Protein AF-A0A1Z5T7F5-F1 (afdb_monomer)

Mean predicted aligned error: 15.76 Å

Secondary structure (DSSP, 8-state):
---SSSS---TTSSSHHHHHHHHHHHHHH-HHHHIIIII--TTHHHH-SS-HHHHHS-HHHHHHHTTS-HHHHHHHHHTS-STHHHH-SSEEETTEEEPPPPHHHHHHHHHHHHTSPP--SSS-HHHHHHHTTTT----TTTTTT--HHHHHHHHHHHHHHHHHHHHHHTTSS----EEEEET-TTTHHHHHHHSTTT--EEEEEES-HHHHHHHHHHHHHTTSS--------TTHHHHT-S------------PPP-------------------------TT-------SSEEEEEE---SSS--HHHHTTSSSSS--EEEEEEEEETTHHHHHHHHHHH-TTEEEEEEEEEEGGG--BSSTT-S-PPTTT-SGGG--SS------TTS-HHHHHTTSS-TTSB---HHHHS---SS--TT--SS----HHHHHHHT--GGG--TTGGGGGHHHHTTSSPPPPGGG-S---TTS--SSS---------GGGGSSHHHHHHHHHHHHHT-TT--HHHHHHHHHHH----

Structure (mmCIF, N/CA/C/O backbone):
data_AF-A0A1Z5T7F5-F1
#
_entry.id   AF-A0A1Z5T7F5-F1
#
loop_
_atom_site.group_PDB
_atom_site.id
_atom_site.type_symbol
_atom_site.label_atom_id
_atom_site.label_alt_id
_atom_site.label_comp_id
_atom_site.label_asym_id
_atom_site.label_entity_id
_atom_site.label_seq_id
_atom_site.pdbx_PDB_ins_code
_atom_site.Cartn_x
_atom_site.Cartn_y
_atom_site.Cartn_z
_atom_site.occupancy
_atom_site.B_iso_or_equiv
_atom_site.auth_seq_id
_atom_site.auth_comp_id
_atom_site.auth_asym_id
_atom_site.auth_atom_id
_atom_site.pdbx_PDB_model_num
ATOM 1 N N . MET A 1 1 ? -7.972 -2.459 -18.996 1.00 56.12 1 MET A N 1
ATOM 2 C CA . MET A 1 1 ? -9.384 -2.534 -18.538 1.00 56.12 1 MET A CA 1
ATOM 3 C C . MET A 1 1 ? -9.434 -2.366 -17.013 1.00 56.12 1 MET A C 1
ATOM 5 O O . MET A 1 1 ? -8.377 -2.393 -16.394 1.00 56.12 1 MET A O 1
ATOM 9 N N . GLY A 1 2 ? -10.610 -2.192 -16.403 1.00 61.97 2 GLY A N 1
ATOM 10 C CA . GLY A 1 2 ? -10.813 -2.199 -14.945 1.00 61.97 2 GLY A CA 1
ATOM 11 C C . GLY A 1 2 ? -12.152 -2.864 -14.581 1.00 61.97 2 GLY A C 1
ATOM 12 O O . GLY A 1 2 ? -12.964 -3.060 -15.482 1.00 61.97 2 GLY A O 1
ATOM 13 N N . PRO A 1 3 ? -12.385 -3.241 -13.311 1.00 69.56 3 PRO A N 1
ATOM 14 C CA . PRO A 1 3 ? -13.630 -3.886 -12.888 1.00 69.56 3 PRO A CA 1
ATOM 15 C C . PRO A 1 3 ? -14.823 -2.919 -12.930 1.00 69.56 3 PRO A C 1
ATOM 17 O O . PRO A 1 3 ? -14.679 -1.752 -12.562 1.00 69.56 3 PRO A O 1
ATOM 20 N N . ASP A 1 4 ? -16.013 -3.432 -13.267 1.00 74.50 4 ASP A N 1
ATOM 21 C CA . ASP A 1 4 ? -17.276 -2.665 -13.326 1.00 74.50 4 ASP A CA 1
ATOM 22 C C . ASP A 1 4 ? -17.580 -1.899 -12.027 1.00 74.50 4 ASP A C 1
ATOM 24 O O . ASP A 1 4 ? -18.192 -0.831 -12.039 1.00 74.50 4 ASP A O 1
ATOM 28 N N . LYS A 1 5 ? -17.115 -2.440 -10.892 1.00 80.38 5 LYS A N 1
ATOM 29 C CA . LYS A 1 5 ? -17.094 -1.782 -9.585 1.00 80.38 5 LYS A CA 1
ATOM 30 C C . LYS A 1 5 ? -15.649 -1.343 -9.270 1.00 80.38 5 LYS A C 1
ATOM 32 O O . LYS A 1 5 ? -14.857 -2.189 -8.851 1.00 80.38 5 LYS A O 1
ATOM 37 N N . PRO A 1 6 ? -15.278 -0.051 -9.426 1.00 83.25 6 PRO A N 1
ATOM 38 C CA . PRO A 1 6 ? -13.876 0.394 -9.362 1.00 83.25 6 PRO A CA 1
ATOM 39 C C . PRO A 1 6 ? -13.162 0.152 -8.026 1.00 83.25 6 PRO A C 1
ATOM 41 O O . PRO A 1 6 ? -11.938 0.052 -7.987 1.00 83.25 6 PRO A O 1
ATOM 44 N N . LEU A 1 7 ? -13.917 0.055 -6.928 1.00 87.06 7 LEU A N 1
ATOM 45 C CA . LEU A 1 7 ? -13.425 -0.352 -5.614 1.00 87.06 7 LEU A CA 1
ATOM 46 C C . LEU A 1 7 ? -14.327 -1.467 -5.057 1.00 87.06 7 LEU A C 1
ATOM 48 O O . LEU A 1 7 ? -15.551 -1.338 -5.130 1.00 87.06 7 LEU A O 1
ATOM 52 N N . PRO A 1 8 ? -13.775 -2.525 -4.438 1.00 87.31 8 PRO A N 1
ATOM 53 C CA . PRO A 1 8 ? -14.565 -3.587 -3.823 1.00 87.31 8 PRO A CA 1
ATOM 54 C C . PRO A 1 8 ? -15.093 -3.144 -2.446 1.00 87.31 8 PRO A C 1
ATOM 56 O O . PRO A 1 8 ? -14.665 -3.651 -1.417 1.00 87.31 8 PRO A O 1
ATOM 59 N N . TYR A 1 9 ? -15.982 -2.152 -2.398 1.00 90.19 9 TYR A N 1
ATOM 60 C CA . TYR A 1 9 ? -16.675 -1.729 -1.171 1.00 90.19 9 TYR A CA 1
ATOM 61 C C . TYR A 1 9 ? -17.964 -2.536 -0.935 1.00 90.19 9 TYR A C 1
ATOM 63 O O . TYR A 1 9 ? -18.451 -3.217 -1.837 1.00 90.19 9 TYR A O 1
ATOM 71 N N . ASN A 1 10 ? -18.530 -2.451 0.270 1.00 88.50 10 ASN A N 1
ATOM 72 C CA . ASN A 1 10 ? -19.773 -3.128 0.652 1.00 88.50 10 ASN A CA 1
ATOM 73 C C . ASN A 1 10 ? -21.005 -2.582 -0.113 1.00 88.50 10 ASN A C 1
ATOM 75 O O . ASN A 1 10 ? -21.183 -1.371 -0.204 1.00 88.50 10 ASN A O 1
ATOM 79 N N . ASP A 1 11 ? -21.881 -3.448 -0.636 1.00 89.31 11 ASP A N 1
ATOM 80 C CA . ASP A 1 11 ? -23.034 -3.057 -1.478 1.00 89.31 11 ASP A CA 1
ATOM 81 C C . ASP A 1 11 ? -24.124 -2.226 -0.771 1.00 89.31 11 ASP A C 1
ATOM 83 O O . ASP A 1 11 ? -25.026 -1.704 -1.419 1.00 89.31 11 ASP A O 1
ATOM 87 N N . THR A 1 12 ? -24.017 -2.006 0.543 1.00 91.75 12 THR A N 1
ATOM 88 C CA . THR A 1 12 ? -24.836 -1.014 1.266 1.00 91.75 12 THR A CA 1
ATOM 89 C C . THR A 1 12 ? -24.475 0.449 0.951 1.00 91.75 12 THR A C 1
ATOM 91 O O . THR A 1 12 ? -25.072 1.360 1.531 1.00 91.75 12 THR A O 1
ATOM 94 N N . PHE A 1 13 ? -23.511 0.712 0.061 1.00 94.69 13 PHE A N 1
ATOM 95 C CA . PHE A 1 13 ? -23.264 2.037 -0.518 1.00 94.69 13 PHE A CA 1
ATOM 96 C C . PHE A 1 13 ? -23.702 2.071 -1.993 1.00 94.69 13 PHE A C 1
ATOM 98 O O . PHE A 1 13 ? -23.345 1.165 -2.742 1.00 94.69 13 PHE A O 1
ATOM 105 N N . PRO A 1 14 ? -24.422 3.116 -2.446 1.00 94.25 14 PRO A N 1
ATOM 106 C CA . PRO A 1 14 ? -24.959 3.177 -3.809 1.00 94.25 14 PRO A CA 1
ATOM 107 C C . PRO A 1 14 ? -23.914 3.529 -4.880 1.00 94.25 14 PRO A C 1
ATOM 109 O O . PRO A 1 14 ? -24.195 3.402 -6.069 1.00 94.25 14 PRO A O 1
ATOM 112 N N . SER A 1 15 ? -22.733 4.024 -4.495 1.00 93.75 15 SER A N 1
ATOM 113 C CA . SER A 1 15 ? -21.666 4.401 -5.427 1.00 93.75 15 SER A CA 1
ATOM 114 C C . SER A 1 15 ? -20.294 4.443 -4.750 1.00 93.75 15 SER A C 1
ATOM 116 O O . SER A 1 15 ? -20.184 4.492 -3.522 1.00 93.75 15 SER A O 1
ATOM 118 N N . THR A 1 16 ? -19.237 4.475 -5.569 1.00 92.75 16 THR A N 1
ATOM 119 C CA . THR A 1 16 ? -17.849 4.624 -5.109 1.00 92.75 16 THR A CA 1
ATOM 120 C C . THR A 1 16 ? -17.655 5.921 -4.326 1.00 92.75 16 THR A C 1
ATOM 122 O O . THR A 1 16 ? -17.058 5.888 -3.254 1.00 92.75 16 THR A O 1
ATOM 125 N N . GLU A 1 17 ? -18.211 7.041 -4.803 1.00 93.25 17 GLU A N 1
ATOM 126 C CA . GLU A 1 17 ? -18.128 8.316 -4.082 1.00 93.25 17 GLU A CA 1
ATOM 127 C C . GLU A 1 17 ? -18.901 8.274 -2.764 1.00 93.25 17 GLU A C 1
ATOM 129 O O . GLU A 1 17 ? -18.342 8.673 -1.754 1.00 93.25 17 GLU A O 1
ATOM 134 N N . ALA A 1 18 ? -20.103 7.686 -2.710 1.00 94.88 18 ALA A N 1
ATOM 135 C CA . ALA A 1 18 ? -20.848 7.563 -1.453 1.00 94.88 18 ALA A CA 1
ATOM 136 C C . ALA A 1 18 ? -20.095 6.726 -0.395 1.00 94.88 18 ALA A C 1
ATOM 138 O O . ALA A 1 18 ? -20.139 7.037 0.797 1.00 94.88 18 ALA A O 1
ATOM 139 N N . TYR A 1 19 ? -19.361 5.691 -0.821 1.00 94.94 19 TYR A N 1
ATOM 140 C CA . TYR A 1 19 ? -18.439 4.956 0.049 1.00 94.94 19 TYR A CA 1
ATOM 141 C C . TYR A 1 19 ? -17.252 5.825 0.502 1.00 94.94 19 TYR A C 1
ATOM 143 O O . TYR A 1 19 ? -16.933 5.847 1.692 1.00 94.94 19 TYR A O 1
ATOM 151 N N . VAL A 1 20 ? -16.612 6.568 -0.410 1.00 93.25 20 VAL A N 1
ATOM 152 C CA . VAL A 1 20 ? -15.468 7.443 -0.091 1.00 93.25 20 VAL A CA 1
ATOM 153 C C . VAL A 1 20 ? -15.885 8.612 0.809 1.00 93.25 20 VAL A C 1
ATOM 155 O O . VAL A 1 20 ? -15.162 8.920 1.754 1.00 93.25 20 VAL A O 1
ATOM 158 N N . ASP A 1 21 ? -17.050 9.222 0.589 1.00 93.06 21 ASP A N 1
ATOM 159 C CA . ASP A 1 21 ? -17.671 10.231 1.454 1.00 93.06 21 ASP A CA 1
ATOM 160 C C . ASP A 1 21 ? -17.897 9.689 2.864 1.00 93.06 21 ASP A C 1
ATOM 162 O O . ASP A 1 21 ? -17.489 10.314 3.845 1.00 93.06 21 ASP A O 1
ATOM 166 N N . SER A 1 22 ? -18.521 8.514 2.977 1.00 94.56 22 SER A N 1
ATOM 167 C CA . SER A 1 22 ? -18.834 7.907 4.271 1.00 94.56 22 SER A CA 1
ATOM 168 C C . SER A 1 22 ? -17.565 7.495 5.027 1.00 94.56 22 SER A C 1
ATOM 170 O O . SER A 1 22 ? -17.434 7.795 6.212 1.00 94.56 22 SER A O 1
ATOM 172 N N . LEU A 1 23 ? -16.576 6.908 4.341 1.00 93.19 23 LEU A N 1
ATOM 173 C CA . LEU A 1 23 ? -15.273 6.562 4.918 1.00 93.19 23 LEU A CA 1
ATOM 174 C C . LEU A 1 23 ? -14.478 7.808 5.339 1.00 93.19 23 LEU A C 1
ATOM 176 O O . LEU A 1 23 ? -13.904 7.831 6.428 1.00 93.19 23 LEU A O 1
ATOM 180 N N . THR A 1 24 ? -14.458 8.851 4.503 1.00 91.69 24 THR A N 1
ATOM 181 C CA . THR A 1 24 ? -13.782 10.123 4.809 1.00 91.69 24 THR A CA 1
ATOM 182 C C . THR A 1 24 ? -14.413 10.774 6.037 1.00 91.69 24 THR A C 1
ATOM 184 O O . THR A 1 24 ? -13.693 11.214 6.929 1.00 91.69 24 THR A O 1
ATOM 187 N N . ASN A 1 25 ? -15.745 10.773 6.137 1.00 91.12 25 ASN A N 1
ATOM 188 C CA . ASN A 1 25 ? -16.441 11.271 7.318 1.00 91.12 25 ASN A CA 1
ATOM 189 C C . ASN A 1 25 ? -16.194 10.404 8.556 1.00 91.12 25 ASN A C 1
ATOM 191 O O . ASN A 1 25 ? -15.880 10.961 9.601 1.00 91.12 25 ASN A O 1
ATOM 195 N N . LEU A 1 26 ? -16.251 9.072 8.454 1.00 91.25 26 LEU A N 1
ATOM 196 C CA . LEU A 1 26 ? -15.969 8.167 9.574 1.00 91.25 26 LEU A CA 1
ATOM 197 C C . LEU A 1 26 ? -14.574 8.424 10.166 1.00 91.25 26 LEU A C 1
ATOM 199 O O . LEU A 1 26 ? -14.438 8.635 11.369 1.00 91.25 26 LEU A O 1
ATOM 203 N N . VAL A 1 27 ? -13.540 8.459 9.324 1.00 87.69 27 VAL A N 1
ATOM 204 C CA . VAL A 1 27 ? -12.158 8.734 9.756 1.00 87.69 27 VAL A CA 1
ATOM 205 C C . VAL A 1 27 ? -11.979 10.202 10.179 1.00 87.69 27 VAL A C 1
ATOM 207 O O . VAL A 1 27 ? -11.154 10.508 11.037 1.00 87.69 27 VAL A O 1
ATOM 210 N N . GLY A 1 28 ? -12.760 11.118 9.607 1.00 85.19 28 GLY A N 1
ATOM 211 C CA . GLY A 1 28 ? -12.673 12.557 9.839 1.00 85.19 28 GLY A CA 1
ATOM 212 C C . GLY A 1 28 ? -13.394 13.078 11.086 1.00 85.19 28 GLY A C 1
ATOM 213 O O . GLY A 1 28 ? -12.934 14.073 11.657 1.00 85.19 28 GLY A O 1
ATOM 214 N N . SER A 1 29 ? -14.465 12.422 11.545 1.00 84.75 29 SER A N 1
ATOM 215 C CA . SER A 1 29 ? -15.326 12.903 12.639 1.00 84.75 29 SER A CA 1
ATOM 216 C C . SER A 1 29 ? -15.489 11.941 13.823 1.00 84.75 29 SER A C 1
ATOM 218 O O . SER A 1 29 ? -15.797 12.413 14.915 1.00 84.75 29 SER A O 1
ATOM 220 N N . HIS A 1 30 ? -15.252 10.631 13.673 1.00 88.12 30 HIS A N 1
ATOM 221 C CA . HIS A 1 30 ? -15.439 9.680 14.775 1.00 88.12 30 HIS A CA 1
ATOM 222 C C . HIS A 1 30 ? -14.274 9.760 15.775 1.00 88.12 30 HIS A C 1
ATOM 224 O O . HIS A 1 30 ? -13.190 9.221 15.544 1.00 88.12 30 HIS A O 1
ATOM 230 N N . ASP A 1 31 ? -14.502 10.394 16.928 1.00 84.19 31 ASP A N 1
ATOM 231 C CA . ASP A 1 31 ? -13.426 10.770 17.858 1.00 84.19 31 ASP A CA 1
ATOM 232 C C . ASP A 1 31 ? -12.645 9.587 18.449 1.00 84.19 31 ASP A C 1
ATOM 234 O O . ASP A 1 31 ? -11.421 9.669 18.559 1.00 84.19 31 ASP A O 1
ATOM 238 N N . LEU A 1 32 ? -13.293 8.452 18.747 1.00 87.19 32 LEU A N 1
ATOM 239 C CA . LEU A 1 32 ? -12.586 7.225 19.144 1.00 87.19 32 LEU A CA 1
ATOM 240 C C . LEU A 1 32 ? -11.642 6.717 18.039 1.00 87.19 32 LEU A C 1
ATOM 242 O O . LEU A 1 32 ? -10.471 6.455 18.307 1.00 87.19 32 LEU A O 1
ATOM 246 N N . LEU A 1 33 ? -12.116 6.621 16.791 1.00 87.00 33 LEU A N 1
ATOM 247 C CA . LEU A 1 33 ? -11.296 6.162 15.669 1.00 87.00 33 LEU A CA 1
ATOM 248 C C . LEU A 1 33 ? -10.134 7.132 15.402 1.00 87.00 33 LEU A C 1
ATOM 250 O O . LEU A 1 33 ? -9.000 6.693 15.232 1.00 87.00 33 LEU A O 1
ATOM 254 N N . ARG A 1 34 ? -10.375 8.449 15.463 1.00 82.00 34 ARG A N 1
ATOM 255 C CA . ARG A 1 34 ? -9.317 9.475 15.385 1.00 82.00 34 ARG A CA 1
ATOM 256 C C . ARG A 1 34 ? -8.323 9.401 16.538 1.00 82.00 34 ARG A C 1
ATOM 258 O O . ARG A 1 34 ? -7.131 9.606 16.327 1.00 82.00 34 ARG A O 1
ATOM 265 N N . THR A 1 35 ? -8.784 9.085 17.741 1.00 80.56 35 THR A N 1
ATOM 266 C CA . THR A 1 35 ? -7.916 8.894 18.907 1.00 80.56 35 THR A CA 1
ATOM 267 C C . THR A 1 35 ? -7.004 7.689 18.701 1.00 80.56 35 THR A C 1
ATOM 269 O O . THR A 1 35 ? -5.790 7.825 18.817 1.00 80.56 35 THR A O 1
ATOM 272 N N . LEU A 1 36 ? -7.560 6.536 18.317 1.00 81.69 36 LEU A N 1
ATOM 273 C CA . LEU A 1 36 ? -6.804 5.300 18.096 1.00 81.69 36 LEU A CA 1
ATOM 274 C C . LEU A 1 36 ? -5.876 5.373 16.871 1.00 81.69 36 LEU A C 1
ATOM 276 O O . LEU A 1 36 ? -4.771 4.836 16.909 1.00 81.69 36 LEU A O 1
ATOM 280 N N . CYS A 1 37 ? -6.300 6.038 15.793 1.00 79.56 37 CYS A N 1
ATOM 281 C CA . CYS A 1 37 ? -5.543 6.113 14.541 1.00 79.56 37 CYS A CA 1
ATOM 282 C C . CYS A 1 37 ? -4.694 7.385 14.374 1.00 79.56 37 CYS A C 1
ATOM 284 O O . CYS A 1 37 ? -3.916 7.463 13.427 1.00 79.56 37 CYS A O 1
ATOM 286 N N . GLY A 1 38 ? -4.826 8.375 15.259 1.00 69.81 38 GLY A N 1
ATOM 287 C CA . GLY A 1 38 ? -4.068 9.630 15.235 1.00 69.81 38 GLY A CA 1
ATOM 288 C C . GLY A 1 38 ? -3.335 9.919 16.546 1.00 69.81 38 GLY A C 1
ATOM 289 O O . GLY A 1 38 ? -2.147 10.234 16.524 1.00 69.81 38 GLY A O 1
ATOM 290 N N . GLY A 1 39 ? -3.994 9.743 17.692 1.00 66.25 39 GLY A N 1
ATOM 291 C CA . GLY A 1 39 ? -3.568 10.383 18.942 1.00 66.25 39 GLY A CA 1
ATOM 292 C C . GLY A 1 39 ? -2.839 9.553 19.973 1.00 66.25 39 GLY A C 1
ATOM 293 O O . GLY A 1 39 ? -2.425 10.119 20.984 1.00 66.25 39 GLY A O 1
ATOM 294 N N . VAL A 1 40 ? -2.664 8.258 19.722 1.00 70.94 40 VAL A N 1
ATOM 295 C CA . VAL A 1 40 ? -1.966 7.343 20.628 1.00 70.94 40 VAL A CA 1
ATOM 296 C C . VAL A 1 40 ? -0.980 6.467 19.865 1.00 70.94 40 VAL A C 1
ATOM 298 O O . VAL A 1 40 ? -1.301 5.896 18.821 1.00 70.94 40 VAL A O 1
ATOM 301 N N . HIS A 1 41 ? 0.231 6.346 20.395 1.00 73.69 41 HIS A N 1
ATOM 302 C CA . HIS A 1 41 ? 1.157 5.282 20.039 1.00 73.69 41 HIS A CA 1
ATOM 303 C C . HIS A 1 41 ? 0.901 4.059 20.935 1.00 73.69 41 HIS A C 1
ATOM 305 O O . HIS A 1 41 ? 0.398 4.183 22.050 1.00 73.69 41 HIS A O 1
ATOM 311 N N . ILE A 1 42 ? 1.267 2.854 20.484 1.00 70.88 42 ILE A N 1
ATOM 312 C CA . ILE A 1 42 ? 1.001 1.620 21.250 1.00 70.88 42 ILE A CA 1
ATOM 313 C C . ILE A 1 42 ? 1.708 1.589 22.617 1.00 70.88 42 ILE A C 1
ATOM 315 O O . ILE A 1 42 ? 1.215 0.957 23.546 1.00 70.88 42 ILE A O 1
ATOM 319 N N . LEU A 1 43 ? 2.836 2.297 22.758 1.00 68.94 43 LEU A N 1
ATOM 320 C CA . LEU A 1 43 ? 3.537 2.443 24.040 1.00 68.94 43 LEU A CA 1
ATOM 321 C C . LEU A 1 43 ? 2.756 3.300 25.042 1.00 68.94 43 LEU A C 1
ATOM 323 O O . LEU A 1 43 ? 2.826 3.027 26.235 1.00 68.94 43 LEU A O 1
ATOM 327 N N . ASP A 1 44 ? 1.978 4.276 24.571 1.00 73.06 44 ASP A N 1
ATOM 328 C CA . ASP A 1 44 ? 1.293 5.241 25.433 1.00 73.06 44 ASP A CA 1
ATOM 329 C C . ASP A 1 44 ? 0.241 4.547 26.322 1.00 73.06 44 ASP A C 1
ATOM 331 O O . ASP A 1 44 ? -0.019 4.996 27.437 1.00 73.06 44 ASP A O 1
ATOM 335 N N . PHE A 1 45 ? -0.304 3.404 25.882 1.00 75.94 45 PHE A N 1
ATOM 336 C CA . PHE A 1 45 ? -1.180 2.534 26.682 1.00 75.94 45 PHE A CA 1
ATOM 337 C C . PHE A 1 45 ? -0.493 1.882 27.892 1.00 75.94 45 PHE A C 1
ATOM 339 O O . PHE A 1 45 ? -1.190 1.450 28.806 1.00 75.94 45 PHE A O 1
ATOM 346 N N . TYR A 1 46 ? 0.840 1.813 27.904 1.00 73.56 46 TYR A N 1
ATOM 347 C CA . TYR A 1 46 ? 1.644 1.247 28.991 1.00 73.56 46 TYR A CA 1
ATOM 348 C C . TYR A 1 46 ? 2.358 2.312 29.837 1.00 73.56 46 TYR A C 1
ATOM 350 O O . TYR A 1 46 ? 2.830 1.992 30.924 1.00 73.56 46 TYR A O 1
ATOM 358 N N . THR A 1 47 ? 2.476 3.551 29.344 1.00 75.62 47 THR A N 1
ATOM 359 C CA . THR A 1 47 ? 3.279 4.619 29.973 1.00 75.62 47 THR A CA 1
ATOM 360 C C . THR A 1 47 ? 2.487 5.854 30.405 1.00 75.62 47 THR A C 1
ATOM 362 O O . THR A 1 47 ? 3.043 6.700 31.101 1.00 75.62 47 THR A O 1
ATOM 365 N N . SER A 1 48 ? 1.219 5.996 30.006 1.00 72.75 48 SER A N 1
ATOM 366 C CA . SER A 1 48 ? 0.409 7.161 30.389 1.00 72.75 48 SER A CA 1
ATOM 367 C C . SER A 1 48 ? -0.226 7.007 31.765 1.00 72.75 48 SER A C 1
ATOM 369 O O . SER A 1 48 ? -0.877 6.002 32.041 1.00 72.75 48 SER A O 1
ATOM 371 N N . ASP A 1 49 ? -0.144 8.076 32.550 1.00 72.19 49 ASP A N 1
ATOM 372 C CA . ASP A 1 49 ? -0.904 8.284 33.779 1.00 72.19 49 ASP A CA 1
ATOM 373 C C . ASP A 1 49 ? -1.870 9.478 33.578 1.00 72.19 49 ASP A C 1
ATOM 375 O O . ASP A 1 49 ? -1.424 10.534 33.109 1.00 72.19 49 ASP A O 1
ATOM 379 N N . PRO A 1 50 ? -3.190 9.344 33.831 1.00 77.44 50 PRO A N 1
ATOM 380 C CA . PRO A 1 50 ? -3.912 8.093 34.081 1.00 77.44 50 PRO A CA 1
ATOM 381 C C . PRO A 1 50 ? -3.963 7.181 32.833 1.00 77.44 50 PRO A C 1
ATOM 383 O O . PRO A 1 50 ? -3.843 7.687 31.703 1.00 77.44 50 PRO A O 1
ATOM 386 N N . PRO A 1 51 ? -4.192 5.860 33.006 1.00 81.94 51 PRO A N 1
ATOM 387 C CA . PRO A 1 51 ? -4.129 4.867 31.931 1.00 81.94 51 PRO A CA 1
ATOM 388 C C . PRO A 1 51 ? -4.998 5.195 30.710 1.00 81.94 51 PRO A C 1
ATOM 390 O O . PRO A 1 51 ? -6.205 5.427 30.813 1.00 81.94 51 PRO A O 1
ATOM 393 N N . LEU A 1 52 ? -4.407 5.140 29.509 1.00 81.69 52 LEU A N 1
ATOM 394 C CA . LEU A 1 52 ? -5.144 5.421 28.266 1.00 81.69 52 LEU A CA 1
ATOM 395 C C . LEU A 1 52 ? -6.297 4.459 28.011 1.00 81.69 52 LEU A C 1
ATOM 397 O O . LEU A 1 52 ? -7.320 4.870 27.473 1.00 81.69 52 LEU A O 1
ATOM 401 N N . PHE A 1 53 ? -6.128 3.189 28.381 1.00 85.06 53 PHE A N 1
ATOM 402 C CA . PHE A 1 53 ? -7.159 2.170 28.216 1.00 85.06 53 PHE A CA 1
ATOM 403 C C . PHE A 1 53 ? -8.473 2.625 28.866 1.00 85.06 53 PHE A C 1
ATOM 405 O O . PHE A 1 53 ? -9.520 2.609 28.223 1.00 85.06 53 PHE A O 1
ATOM 412 N N . GLU A 1 54 ? -8.388 3.139 30.095 1.00 87.25 54 GLU A N 1
ATOM 413 C CA . GLU A 1 54 ? -9.527 3.626 30.876 1.00 87.25 54 GLU A CA 1
ATOM 414 C C . GLU A 1 54 ? -10.094 4.951 30.362 1.00 87.25 54 GLU A C 1
ATOM 416 O O . GLU A 1 54 ? -11.313 5.132 30.356 1.00 87.25 54 GLU A O 1
ATOM 421 N N . ARG A 1 55 ? -9.216 5.848 29.893 1.00 85.19 55 ARG A N 1
ATOM 422 C CA . ARG A 1 55 ? -9.567 7.189 29.400 1.00 85.19 55 ARG A CA 1
ATOM 423 C C . ARG A 1 55 ? -10.196 7.202 28.001 1.00 85.19 55 ARG A C 1
ATOM 425 O O . ARG A 1 55 ? -10.863 8.172 27.656 1.00 85.19 55 ARG A O 1
ATOM 432 N N . ILE A 1 56 ? -9.943 6.177 27.184 1.00 88.00 56 ILE A N 1
ATOM 433 C CA . ILE A 1 56 ? -10.333 6.137 25.762 1.00 88.00 56 ILE A CA 1
ATOM 434 C C . ILE A 1 56 ? -11.490 5.170 25.504 1.00 88.00 56 ILE A C 1
ATOM 436 O O . ILE A 1 56 ? -12.344 5.462 24.669 1.00 88.00 56 ILE A O 1
ATOM 440 N N . LEU A 1 57 ? -11.517 4.014 26.174 1.00 91.00 57 LEU A N 1
ATOM 441 C CA . LEU A 1 57 ? -12.517 2.979 25.910 1.00 91.00 57 LEU A CA 1
ATOM 442 C C . LEU A 1 57 ? -13.692 3.071 26.900 1.00 91.00 57 LEU A C 1
ATOM 444 O O . LEU A 1 57 ? -13.446 3.177 28.109 1.00 91.00 57 LEU A O 1
ATOM 448 N N . PRO A 1 58 ? -14.952 2.974 26.422 1.00 94.75 58 PRO A N 1
ATOM 449 C CA . PRO A 1 58 ? -16.133 2.910 27.279 1.00 94.75 58 PRO A CA 1
ATOM 450 C C . PRO A 1 58 ? -16.001 1.853 28.379 1.00 94.75 58 PRO A C 1
ATOM 452 O O . PRO A 1 58 ? -15.480 0.762 28.142 1.00 94.75 58 PRO A O 1
ATOM 455 N N . GLN A 1 59 ? -16.498 2.168 29.578 1.00 95.12 59 GLN A N 1
ATOM 456 C CA . GLN A 1 59 ? -16.425 1.283 30.749 1.00 95.12 59 GLN A CA 1
ATOM 457 C C . GLN A 1 59 ? -17.002 -0.108 30.438 1.00 95.12 59 GLN A C 1
ATOM 459 O O . GLN A 1 59 ? -16.304 -1.101 30.606 1.00 95.12 59 GLN A O 1
ATOM 464 N N . GLU A 1 60 ? -18.194 -0.163 29.838 1.00 96.44 60 GLU A N 1
ATOM 465 C CA . GLU A 1 60 ? -18.854 -1.401 29.392 1.00 96.44 60 GLU A CA 1
ATOM 466 C C . GLU A 1 60 ? -18.001 -2.262 28.437 1.00 96.44 60 GLU A C 1
ATOM 468 O O . GLU A 1 60 ? -18.035 -3.489 28.518 1.00 96.44 60 GLU A O 1
ATOM 473 N N . TRP A 1 61 ? -17.188 -1.654 27.561 1.00 96.44 61 TRP A N 1
ATOM 474 C CA . TRP A 1 61 ? -16.283 -2.408 26.683 1.00 96.44 61 TRP A CA 1
ATOM 475 C C . TRP A 1 61 ? -15.135 -3.015 27.487 1.00 96.44 61 TRP A C 1
ATOM 477 O O . TRP A 1 61 ? -14.741 -4.150 27.236 1.00 96.44 61 TRP A O 1
ATOM 487 N N . ARG A 1 62 ? -14.604 -2.277 28.468 1.00 94.69 62 ARG A N 1
ATOM 488 C CA . ARG A 1 62 ? -13.528 -2.750 29.349 1.00 94.69 62 ARG A CA 1
ATOM 489 C C . ARG A 1 62 ? -14.003 -3.866 30.275 1.00 94.69 62 ARG A C 1
ATOM 491 O O . ARG A 1 62 ? -13.288 -4.852 30.422 1.00 94.69 62 ARG A O 1
ATOM 498 N N . ASP A 1 63 ? -15.213 -3.750 30.814 1.00 95.56 6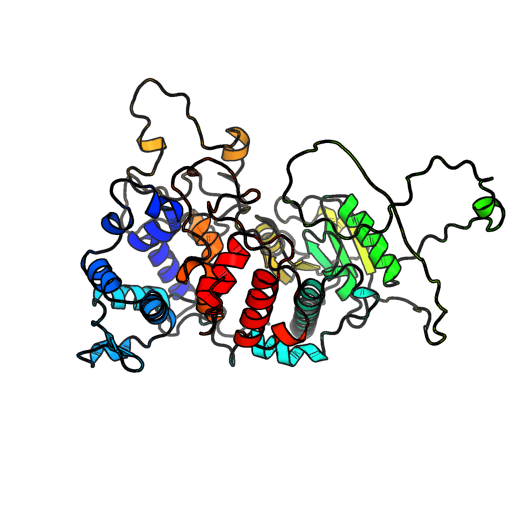3 ASP A N 1
ATOM 499 C CA . ASP A 1 63 ? -15.844 -4.777 31.650 1.00 95.56 63 ASP A CA 1
ATOM 500 C C . ASP A 1 63 ? -16.086 -6.071 30.858 1.00 95.56 63 ASP A C 1
ATOM 502 O O . ASP A 1 63 ? -15.853 -7.170 31.363 1.00 95.56 63 ASP A O 1
ATOM 506 N N . PHE A 1 64 ? -16.488 -5.953 29.588 1.00 95.44 64 PHE A N 1
ATOM 507 C CA . PHE A 1 64 ? -16.595 -7.077 28.658 1.00 95.44 64 PHE A CA 1
ATOM 508 C C . PHE A 1 64 ? -15.221 -7.683 28.310 1.00 95.44 64 PHE A C 1
ATOM 510 O O . PHE A 1 64 ? -15.038 -8.898 28.410 1.00 95.44 64 PHE A O 1
ATOM 517 N N . PHE A 1 65 ? -14.221 -6.863 27.963 1.00 94.50 65 PHE A N 1
ATOM 518 C CA . PHE A 1 65 ? -12.871 -7.342 27.636 1.00 94.50 65 PHE A CA 1
ATOM 519 C C . PHE A 1 65 ? -12.164 -8.008 28.826 1.00 94.50 65 PHE A C 1
ATOM 521 O O . PHE A 1 65 ? -11.389 -8.935 28.614 1.00 94.50 65 PHE A O 1
ATOM 528 N N . ALA A 1 66 ? -12.453 -7.600 30.065 1.00 93.19 66 ALA A N 1
ATOM 529 C CA . ALA A 1 66 ? -11.932 -8.239 31.276 1.00 93.19 66 ALA A CA 1
ATOM 530 C C . ALA A 1 66 ? -12.443 -9.682 31.487 1.00 93.19 66 ALA A C 1
ATOM 532 O O . ALA A 1 66 ? -11.850 -10.433 32.260 1.00 93.19 66 ALA A O 1
ATOM 533 N N . GLN A 1 67 ? -13.521 -10.074 30.799 1.00 92.69 67 GLN A N 1
ATOM 534 C CA . GLN A 1 67 ? -14.143 -11.401 30.870 1.00 92.69 67 GLN A CA 1
ATOM 535 C C . GLN A 1 67 ? -13.852 -12.283 29.639 1.00 92.69 67 GLN A C 1
ATOM 537 O O . GLN A 1 67 ? -14.286 -13.433 29.599 1.00 92.69 67 GLN A O 1
ATOM 542 N N . CYS A 1 68 ? -13.133 -11.770 28.634 1.00 89.94 68 CYS A N 1
ATOM 543 C CA . CYS A 1 68 ? -12.886 -12.453 27.360 1.00 89.94 68 CYS A CA 1
ATOM 544 C C . CYS A 1 68 ? -11.395 -12.743 27.145 1.00 89.94 68 CYS A C 1
ATOM 546 O O . CYS A 1 68 ? -10.536 -11.948 27.526 1.00 89.94 68 CYS A O 1
ATOM 548 N N . GLU A 1 69 ? -11.056 -13.833 26.449 1.00 88.62 69 GLU A N 1
ATOM 549 C CA . GLU A 1 69 ? -9.676 -14.015 25.993 1.00 88.62 69 GLU A CA 1
ATOM 550 C C . GLU A 1 69 ? -9.367 -13.104 24.795 1.00 88.62 69 GLU A C 1
ATOM 552 O O . GLU A 1 69 ? -10.237 -12.747 24.000 1.00 88.62 69 GLU A O 1
ATOM 557 N N . VAL A 1 70 ? -8.084 -12.785 24.594 1.00 85.06 70 VAL A N 1
ATOM 558 C CA . VAL A 1 70 ? -7.628 -11.954 23.461 1.00 85.06 70 VAL A CA 1
ATOM 559 C C . VAL A 1 70 ? -8.007 -12.568 22.104 1.00 85.06 70 VAL A C 1
ATOM 561 O O . VAL A 1 70 ? -8.146 -11.837 21.126 1.00 85.06 70 VAL A O 1
ATOM 564 N N . GLN A 1 71 ? -8.188 -13.892 22.010 1.00 81.81 71 GLN A N 1
ATOM 565 C CA . GLN A 1 71 ? -8.700 -14.511 20.783 1.00 81.81 71 GLN A CA 1
ATOM 566 C C . GLN A 1 71 ? -10.193 -14.288 20.578 1.00 81.81 71 GLN A C 1
ATOM 568 O O . GLN A 1 71 ? -10.581 -13.988 19.456 1.00 81.81 71 GLN A O 1
ATOM 573 N N . ASP A 1 72 ? -10.995 -14.335 21.637 1.00 88.19 72 ASP A N 1
ATOM 574 C CA . ASP A 1 72 ? -12.425 -14.050 21.551 1.00 88.19 72 ASP A CA 1
ATOM 575 C C . ASP A 1 72 ? -12.636 -12.604 21.095 1.00 88.19 72 ASP A C 1
ATOM 577 O O . ASP A 1 72 ? -13.304 -12.366 20.092 1.00 88.19 72 ASP A O 1
ATOM 581 N N . VAL A 1 73 ? -11.951 -11.641 21.722 1.00 90.31 73 VAL A N 1
ATOM 582 C CA . VAL A 1 73 ? -12.009 -10.232 21.299 1.00 90.31 73 VAL A CA 1
ATOM 583 C C . VAL A 1 73 ? -11.561 -10.052 19.842 1.00 90.31 73 VAL A C 1
ATOM 585 O O . VAL A 1 73 ? -12.227 -9.356 19.080 1.00 90.31 73 VAL A O 1
ATOM 588 N N . LEU A 1 74 ? -10.463 -10.686 19.413 1.00 86.75 74 LEU A N 1
ATOM 589 C CA . LEU A 1 74 ? -9.986 -10.572 18.028 1.00 86.75 74 LEU A CA 1
ATOM 590 C C . LEU A 1 74 ? -10.962 -11.170 17.008 1.00 86.75 74 LEU A C 1
ATOM 592 O O . LEU A 1 74 ? -11.162 -10.579 15.947 1.00 86.75 74 LEU A O 1
ATOM 596 N N . ASP A 1 75 ? -11.581 -12.307 17.312 1.00 85.12 75 ASP A N 1
ATOM 597 C CA . ASP A 1 75 ? -12.549 -12.923 16.412 1.00 85.12 75 ASP A CA 1
ATOM 598 C C . ASP A 1 75 ? -13.888 -12.178 16.408 1.00 85.12 75 ASP A C 1
ATOM 600 O O . ASP A 1 75 ? -14.467 -12.003 15.339 1.00 85.12 75 ASP A O 1
ATOM 604 N N . LEU A 1 76 ? -14.340 -11.620 17.534 1.00 91.25 76 LEU A N 1
ATOM 605 C CA . LEU A 1 76 ? -15.480 -10.699 17.553 1.00 91.25 76 LEU A CA 1
ATOM 606 C C . LEU A 1 76 ? -15.226 -9.472 16.661 1.00 91.25 76 LEU A C 1
ATOM 608 O O . LEU A 1 76 ? -16.091 -9.073 15.880 1.00 91.25 76 LEU A O 1
ATOM 612 N N . LEU A 1 77 ? -14.025 -8.890 16.717 1.00 89.50 77 LEU A N 1
ATOM 613 C CA . LEU A 1 77 ? -13.662 -7.748 15.873 1.00 89.50 77 LEU A CA 1
ATOM 614 C C . LEU A 1 77 ? -13.632 -8.112 14.373 1.00 89.50 77 LEU A C 1
ATOM 616 O O . LEU A 1 77 ? -14.065 -7.306 13.547 1.00 89.50 77 LEU A O 1
ATOM 620 N N . MET A 1 78 ? -13.147 -9.307 14.005 1.00 82.69 78 MET A N 1
ATOM 621 C CA . MET A 1 78 ? -12.746 -9.623 12.619 1.00 82.69 78 MET A CA 1
ATOM 622 C C . MET A 1 78 ? -13.525 -10.740 11.903 1.00 82.69 78 MET A C 1
ATOM 624 O O . MET A 1 78 ? -13.561 -10.726 10.673 1.00 82.69 78 MET A O 1
ATOM 628 N N . SER A 1 79 ? -14.081 -11.703 12.639 1.00 81.94 79 SER A N 1
ATOM 629 C CA . SER A 1 79 ? -14.462 -13.038 12.143 1.00 81.94 79 SER A CA 1
ATOM 630 C C . SER A 1 79 ? -15.934 -13.393 12.400 1.00 81.94 79 SER A C 1
ATOM 632 O O . SER A 1 79 ? -16.605 -13.897 11.505 1.00 81.94 79 SER A O 1
ATOM 634 N N . GLU A 1 80 ? -16.441 -13.153 13.615 1.00 88.00 80 GLU A N 1
ATOM 635 C CA . GLU A 1 80 ? -17.792 -13.549 14.051 1.00 88.00 80 GLU A CA 1
ATOM 636 C C . GLU A 1 80 ? -18.883 -12.848 13.230 1.00 88.00 80 GLU A C 1
ATOM 638 O O . GLU A 1 80 ? -18.733 -11.662 12.918 1.00 88.00 80 GLU A O 1
ATOM 643 N N . ASN A 1 81 ? -20.000 -13.521 12.926 1.00 89.12 81 ASN A N 1
ATOM 644 C CA . ASN A 1 81 ? -21.175 -12.808 12.414 1.00 89.12 81 ASN A CA 1
ATOM 645 C C . ASN A 1 81 ? -21.799 -11.977 13.548 1.00 89.12 81 ASN A C 1
ATOM 647 O O . ASN A 1 81 ? -21.880 -12.464 14.675 1.00 89.12 81 ASN A O 1
ATOM 651 N N . LEU A 1 82 ? -22.228 -10.744 13.273 1.00 92.50 82 LEU A N 1
ATOM 652 C CA . LEU A 1 82 ? -22.804 -9.865 14.296 1.00 92.50 82 LEU A CA 1
ATOM 653 C C . LEU A 1 82 ? -24.300 -10.132 14.512 1.00 92.50 82 LEU A C 1
ATOM 655 O O . LEU A 1 82 ? -24.769 -10.016 15.640 1.00 92.50 82 LEU A O 1
ATOM 659 N N . ASP A 1 83 ? -25.013 -10.586 13.477 1.00 90.50 83 ASP A N 1
ATOM 660 C CA . ASP A 1 83 ? -26.457 -10.871 13.517 1.00 90.50 83 ASP A CA 1
ATOM 661 C C . ASP A 1 83 ? -26.830 -11.892 14.613 1.00 90.50 83 ASP A C 1
ATOM 663 O O . ASP A 1 83 ? -27.925 -11.854 15.169 1.00 90.50 83 ASP A O 1
ATOM 667 N N . GLN A 1 84 ? -25.895 -12.782 14.988 1.00 91.00 84 GLN A N 1
ATOM 668 C CA . GLN A 1 84 ? -26.101 -13.768 16.061 1.00 91.00 84 GLN A CA 1
ATOM 669 C C . GLN A 1 84 ? -26.423 -13.111 17.418 1.00 91.00 84 GLN A C 1
ATOM 671 O O . GLN A 1 84 ? -27.054 -13.732 18.270 1.00 91.00 84 GLN A O 1
ATOM 676 N N . PHE A 1 85 ? -25.995 -11.863 17.629 1.00 91.81 85 PHE A N 1
ATOM 677 C CA . PHE A 1 85 ? -26.207 -11.119 18.871 1.00 91.81 85 PHE A CA 1
ATOM 678 C C . PHE A 1 85 ? -27.543 -10.359 18.903 1.00 91.81 85 PHE A C 1
ATOM 680 O O . PHE A 1 85 ? -27.868 -9.757 19.924 1.00 91.81 85 PHE A O 1
ATOM 687 N N . GLU A 1 86 ? -28.336 -10.396 17.824 1.00 86.44 86 GLU A N 1
ATOM 688 C CA . GLU A 1 86 ? -29.717 -9.894 17.838 1.00 86.44 86 GLU A CA 1
ATOM 689 C C . GLU A 1 86 ? -30.697 -10.913 18.443 1.00 86.44 86 GLU A C 1
ATOM 691 O O . GLU A 1 86 ? -31.694 -10.517 19.047 1.00 86.44 86 GLU A O 1
ATOM 696 N N . THR A 1 87 ? -30.414 -12.216 18.302 1.00 83.31 87 THR A N 1
ATOM 697 C CA . THR A 1 87 ? -31.330 -13.307 18.688 1.00 83.31 87 THR A CA 1
ATOM 698 C C . THR A 1 87 ? -30.894 -14.121 19.902 1.00 83.31 87 THR A C 1
ATOM 700 O O . THR A 1 87 ? -31.731 -14.805 20.487 1.00 83.31 87 THR A O 1
ATOM 703 N N . ASN A 1 88 ? -29.608 -14.109 20.265 1.00 82.75 88 ASN A N 1
ATOM 704 C CA . ASN A 1 88 ? -29.063 -15.038 21.257 1.00 82.75 88 ASN A CA 1
ATOM 705 C C . ASN A 1 88 ? -28.808 -14.350 22.607 1.00 82.75 88 ASN A C 1
ATOM 707 O O . ASN A 1 88 ? -28.038 -13.398 22.685 1.00 82.75 88 ASN A O 1
ATOM 711 N N . ASP A 1 89 ? -29.336 -14.916 23.698 1.00 81.81 89 ASP A N 1
ATOM 712 C CA . ASP A 1 89 ? -29.096 -14.447 25.078 1.00 81.81 89 ASP A CA 1
ATOM 713 C C . ASP A 1 89 ? -27.663 -14.710 25.599 1.00 81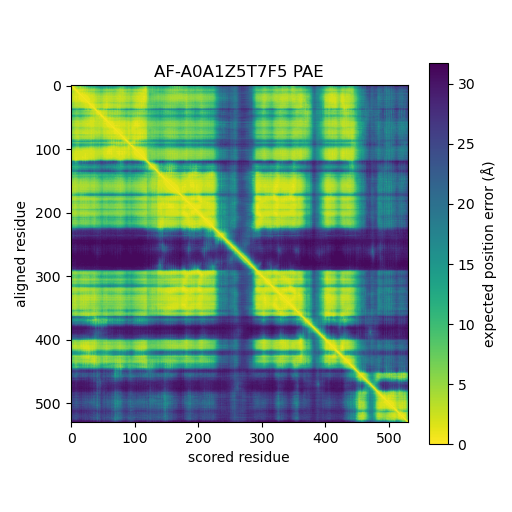.81 89 ASP A C 1
ATOM 715 O O . ASP A 1 89 ? -27.332 -14.376 26.744 1.00 81.81 89 ASP A O 1
ATOM 719 N N . ARG A 1 90 ? -26.816 -15.365 24.790 1.00 80.31 90 ARG A N 1
ATOM 720 C CA . ARG A 1 90 ? -25.441 -15.785 25.101 1.00 80.31 90 ARG A CA 1
ATOM 721 C C . ARG A 1 90 ? -24.573 -15.821 23.854 1.00 80.31 90 ARG A C 1
ATOM 723 O O . ARG A 1 90 ? -25.042 -16.187 22.780 1.00 80.31 90 ARG A O 1
ATOM 730 N N . TRP A 1 91 ? -23.278 -15.572 24.033 1.00 88.88 91 TRP A N 1
ATOM 731 C CA . TRP A 1 91 ? -22.275 -15.890 23.025 1.00 88.88 91 TRP A CA 1
ATOM 732 C C . TRP A 1 91 ? -21.672 -17.264 23.333 1.00 88.88 91 TRP A C 1
ATOM 734 O O . TRP A 1 91 ? -20.909 -17.425 24.282 1.00 88.88 91 TRP A O 1
ATOM 744 N N . GLN A 1 92 ? -22.054 -18.285 22.567 1.00 84.44 92 GLN A N 1
ATOM 745 C CA . GLN A 1 92 ? -21.507 -19.637 22.716 1.00 84.44 92 GLN A CA 1
ATOM 746 C C . GLN A 1 92 ? -20.318 -19.827 21.772 1.00 84.44 92 GLN A C 1
ATOM 748 O O . GLN A 1 92 ? -20.416 -19.515 20.587 1.00 84.44 92 GLN A O 1
ATOM 753 N N . ARG A 1 93 ? -19.196 -20.345 22.287 1.00 78.00 93 ARG A N 1
ATOM 754 C CA . ARG A 1 93 ? -17.957 -20.505 21.516 1.00 78.00 93 ARG A CA 1
ATOM 755 C C . ARG A 1 93 ? -17.207 -21.778 21.904 1.00 78.00 93 ARG A C 1
ATOM 757 O O . ARG A 1 93 ? -16.729 -21.912 23.030 1.00 78.00 93 ARG A O 1
ATOM 764 N N . ASP A 1 94 ? -17.105 -22.717 20.966 1.00 77.19 94 ASP A N 1
ATOM 765 C CA . ASP A 1 94 ? -16.659 -24.100 21.191 1.00 77.19 94 ASP A CA 1
ATOM 766 C C . ASP A 1 94 ? -17.457 -24.797 22.313 1.00 77.19 94 ASP A C 1
ATOM 768 O O . ASP A 1 94 ? -18.575 -25.255 22.098 1.00 77.19 94 ASP A O 1
ATOM 772 N N . SER A 1 95 ? -16.890 -24.879 23.519 1.00 78.62 95 SER A N 1
ATOM 773 C CA . SER A 1 95 ? -17.534 -25.401 24.737 1.00 78.62 95 SER A CA 1
ATOM 774 C C . SER A 1 95 ? -17.617 -24.361 25.862 1.00 78.62 95 SER A C 1
ATOM 776 O O . SER A 1 95 ? -17.882 -24.719 27.007 1.00 78.62 95 SER A O 1
ATOM 778 N N . ARG A 1 96 ? -17.343 -23.085 25.562 1.00 83.88 96 ARG A N 1
ATOM 779 C CA . ARG A 1 96 ? -17.400 -21.962 26.505 1.00 83.88 96 ARG A CA 1
ATOM 780 C C . ARG A 1 96 ? -18.647 -21.116 26.259 1.00 83.88 96 ARG A C 1
ATOM 782 O O . ARG A 1 96 ? -19.048 -20.882 25.120 1.00 83.88 96 ARG A O 1
ATOM 789 N N . GLU A 1 97 ? -19.221 -20.630 27.349 1.00 86.56 97 GLU A N 1
ATOM 790 C CA . GLU A 1 97 ? -20.281 -19.626 27.363 1.00 86.56 97 GLU A CA 1
ATOM 791 C C . GLU A 1 97 ? -19.632 -18.290 27.743 1.00 86.56 97 GLU A C 1
ATOM 793 O O . GLU A 1 97 ? -19.042 -18.167 28.817 1.00 86.56 97 GLU A O 1
ATOM 798 N N . LEU A 1 98 ? -19.666 -17.324 26.828 1.00 89.69 98 LEU A N 1
ATOM 799 C CA . LEU A 1 98 ? -19.066 -16.000 26.974 1.00 89.69 98 LEU A CA 1
ATOM 800 C C . LEU A 1 98 ? -20.162 -14.948 27.233 1.00 89.69 98 LEU A C 1
ATOM 802 O O . LEU A 1 98 ? -21.314 -15.136 26.812 1.00 89.69 98 LEU A O 1
ATOM 806 N N . PRO A 1 99 ? -19.834 -13.827 27.907 1.00 91.06 99 PRO A N 1
ATOM 807 C CA . PRO A 1 99 ? -20.759 -12.705 28.033 1.00 91.06 99 PRO A CA 1
ATOM 808 C C . PRO A 1 99 ? -21.153 -12.166 26.652 1.00 91.06 99 PRO A C 1
ATOM 810 O O . PRO A 1 99 ? -20.395 -12.270 25.686 1.00 91.06 99 PRO A O 1
ATOM 813 N N . LEU A 1 100 ? -22.335 -11.555 26.557 1.00 93.75 100 LEU A N 1
ATOM 814 C CA . LEU A 1 100 ? -22.724 -10.844 25.342 1.00 93.75 100 LEU A CA 1
ATOM 815 C C . LEU A 1 100 ? -21.887 -9.562 25.170 1.00 93.75 100 LEU A C 1
ATOM 817 O O . LEU A 1 100 ? -21.686 -8.839 26.151 1.00 93.75 100 LEU A O 1
ATOM 821 N N . PRO A 1 101 ? -21.437 -9.240 23.944 1.00 95.38 101 PRO A N 1
ATOM 822 C CA . PRO A 1 101 ? -20.810 -7.954 23.658 1.00 95.38 101 PRO A CA 1
ATOM 823 C C . PRO A 1 101 ? -21.772 -6.772 23.900 1.00 95.38 101 PRO A C 1
ATOM 825 O O . PRO A 1 101 ? -22.952 -6.871 23.549 1.00 95.38 101 PRO A O 1
ATOM 828 N N . PRO A 1 102 ? -21.298 -5.626 24.427 1.00 96.19 102 PRO A N 1
ATOM 829 C CA . PRO A 1 102 ? -22.101 -4.408 24.526 1.00 96.19 102 PRO A CA 1
ATOM 830 C C . PRO A 1 102 ? -22.625 -3.942 23.161 1.00 96.19 102 PRO A C 1
ATOM 832 O O . PRO A 1 102 ? -21.906 -4.003 22.161 1.00 96.19 102 PRO A O 1
ATOM 835 N N . LYS A 1 103 ? -23.855 -3.410 23.107 1.00 95.19 103 LYS A N 1
ATOM 836 C CA . LYS A 1 103 ? -24.473 -2.965 21.840 1.00 95.19 103 LYS A CA 1
ATOM 837 C C . LYS A 1 103 ? -23.655 -1.883 21.132 1.00 95.19 103 LYS A C 1
ATOM 839 O O . LYS A 1 103 ? -23.411 -1.996 19.938 1.00 95.19 103 LYS A O 1
ATOM 844 N N . SER A 1 104 ? -23.119 -0.926 21.883 1.00 95.94 104 SER A N 1
ATOM 845 C CA . SER A 1 104 ? -22.209 0.115 21.385 1.00 95.94 104 SER A CA 1
ATOM 846 C C . SER A 1 104 ? -20.922 -0.450 20.755 1.00 95.94 104 SER A C 1
ATOM 848 O O . SER A 1 104 ? -20.402 0.115 19.792 1.00 95.94 104 SER A O 1
ATOM 850 N N . LEU A 1 105 ? -20.412 -1.585 21.255 1.00 96.12 105 LEU A N 1
ATOM 851 C CA . LEU A 1 105 ? -19.270 -2.287 20.664 1.00 96.12 105 LEU A CA 1
ATOM 852 C C . LEU A 1 105 ? -19.677 -2.971 19.353 1.00 96.12 105 LEU A C 1
ATOM 854 O O . LEU A 1 105 ? -18.953 -2.864 18.366 1.00 96.12 105 LEU A O 1
ATOM 858 N N . LEU A 1 106 ? -20.840 -3.626 19.313 1.00 96.44 106 LEU A N 1
ATOM 859 C CA . LEU A 1 106 ? -21.379 -4.233 18.090 1.00 96.44 106 LEU A CA 1
ATOM 860 C C . LEU A 1 106 ? -21.638 -3.181 17.002 1.00 96.44 106 LEU A C 1
ATOM 862 O O . LEU A 1 106 ? -21.220 -3.373 15.863 1.00 96.44 106 LEU A O 1
ATOM 866 N N . GLU A 1 107 ? -22.232 -2.041 17.359 1.00 95.25 107 GLU A N 1
ATOM 867 C CA . GLU A 1 107 ? -22.460 -0.887 16.479 1.00 95.25 107 GLU A CA 1
ATOM 868 C C . GLU A 1 107 ? -21.144 -0.315 15.927 1.00 95.25 107 GLU A C 1
ATOM 870 O O . GLU A 1 107 ? -21.033 -0.053 14.725 1.00 95.25 107 GLU A O 1
ATOM 875 N N . TYR A 1 108 ? -20.112 -0.178 16.769 1.00 94.94 108 TYR A N 1
ATOM 876 C CA . TYR A 1 108 ? -18.777 0.245 16.338 1.00 94.94 108 TYR A CA 1
ATOM 877 C C . TYR A 1 108 ? -18.133 -0.766 15.377 1.00 94.94 108 TYR A C 1
ATOM 879 O O . TYR A 1 108 ? -17.620 -0.377 14.325 1.00 94.94 108 TYR A O 1
ATOM 887 N N . ILE A 1 109 ? -18.197 -2.068 15.682 1.00 94.62 109 ILE A N 1
ATOM 888 C CA . ILE A 1 109 ? -17.644 -3.121 14.817 1.00 94.62 109 ILE A CA 1
ATOM 889 C C . ILE A 1 109 ? -18.396 -3.171 13.485 1.00 94.62 109 ILE A C 1
ATOM 891 O O . ILE A 1 109 ? -17.752 -3.209 12.438 1.00 94.62 109 ILE A O 1
ATOM 895 N N . ALA A 1 110 ? -19.730 -3.114 13.493 1.00 94.06 110 ALA A N 1
ATOM 896 C CA . ALA A 1 110 ? -20.552 -3.055 12.287 1.00 94.06 110 ALA A CA 1
ATOM 897 C C . ALA A 1 110 ? -20.200 -1.826 11.433 1.00 94.06 110 ALA A C 1
ATOM 899 O O . ALA A 1 110 ? -19.984 -1.948 10.225 1.00 94.06 110 ALA A O 1
ATOM 900 N N . THR A 1 111 ? -20.048 -0.659 12.067 1.00 94.25 111 THR A N 1
ATOM 901 C CA . THR A 1 111 ? -19.645 0.590 11.407 1.00 94.25 111 THR A CA 1
ATOM 902 C C . THR A 1 111 ? -18.269 0.466 10.757 1.00 94.25 111 THR A C 1
ATOM 904 O O . THR A 1 111 ? -18.129 0.780 9.575 1.00 94.25 111 THR A O 1
ATOM 907 N N . VAL A 1 112 ? -17.258 -0.035 11.474 1.00 92.06 112 VAL A N 1
ATOM 908 C CA . VAL A 1 112 ? -15.907 -0.232 10.922 1.00 92.06 112 VAL A CA 1
ATOM 909 C C . VAL A 1 112 ? -15.920 -1.276 9.803 1.00 92.06 112 VAL A C 1
ATOM 911 O O . VAL A 1 112 ? -15.414 -0.998 8.717 1.00 92.06 112 VAL A O 1
ATOM 914 N N . ARG A 1 113 ? -16.536 -2.447 10.019 1.00 89.62 113 ARG A N 1
ATOM 915 C CA . ARG A 1 113 ? -16.601 -3.542 9.035 1.00 89.62 113 ARG A CA 1
ATOM 916 C C . ARG A 1 113 ? -17.315 -3.130 7.746 1.00 89.62 113 ARG A C 1
ATOM 918 O O . ARG A 1 113 ? -16.817 -3.456 6.673 1.00 89.62 113 ARG A O 1
ATOM 925 N N . ARG A 1 114 ? -18.417 -2.372 7.826 1.00 91.88 114 ARG A N 1
ATOM 926 C CA . ARG A 1 114 ? -19.131 -1.825 6.654 1.00 91.88 114 ARG A CA 1
ATOM 927 C C . ARG A 1 114 ? -18.222 -0.967 5.769 1.00 91.88 114 ARG A C 1
ATOM 929 O O . ARG A 1 114 ? -18.374 -0.982 4.552 1.00 91.88 114 ARG A O 1
ATOM 936 N N . HIS A 1 115 ? -17.276 -0.248 6.372 1.00 92.62 115 HIS A N 1
ATOM 937 C CA . HIS A 1 115 ? -16.326 0.621 5.676 1.00 92.62 115 HIS A CA 1
ATOM 938 C C . HIS A 1 115 ? -15.015 -0.076 5.270 1.00 92.62 115 HIS A C 1
ATOM 940 O O . HIS A 1 115 ? -14.131 0.572 4.712 1.00 92.62 115 HIS A O 1
ATOM 946 N N . LEU A 1 116 ? -14.862 -1.383 5.512 1.00 88.31 116 LEU A N 1
ATOM 947 C CA . LEU A 1 116 ? -13.745 -2.145 4.958 1.00 88.31 116 LEU A CA 1
ATOM 948 C C . LEU A 1 116 ? -13.995 -2.464 3.479 1.00 88.31 116 LEU A C 1
ATOM 950 O O . LEU A 1 116 ? -15.097 -2.836 3.077 1.00 88.31 116 LEU A O 1
ATOM 954 N N . LEU A 1 117 ? -12.928 -2.414 2.679 1.00 86.56 117 LEU A N 1
ATOM 955 C CA . LEU A 1 117 ? -12.930 -3.057 1.368 1.00 86.56 117 LEU A CA 1
ATOM 956 C C . LEU A 1 117 ? -13.095 -4.574 1.542 1.00 86.56 117 LEU A C 1
ATOM 958 O O . LEU A 1 117 ? -12.379 -5.197 2.334 1.00 86.56 117 LEU A O 1
ATOM 962 N N . ILE A 1 118 ? -13.995 -5.160 0.758 1.00 81.62 118 ILE A N 1
ATOM 963 C CA . ILE A 1 118 ? -14.190 -6.599 0.606 1.00 81.62 118 ILE A CA 1
ATOM 964 C C . ILE A 1 118 ? -12.865 -7.205 0.130 1.00 81.62 118 ILE A C 1
ATOM 966 O O . ILE A 1 118 ? -12.336 -6.864 -0.928 1.00 81.62 118 ILE A O 1
ATOM 970 N N . ARG A 1 119 ? -12.313 -8.112 0.940 1.00 72.44 119 ARG A N 1
ATOM 971 C CA . ARG A 1 119 ? -11.072 -8.855 0.643 1.00 72.44 119 ARG A CA 1
ATOM 972 C C . ARG A 1 119 ? -11.347 -10.301 0.210 1.00 72.44 119 ARG A C 1
ATOM 974 O O . ARG A 1 119 ? -10.412 -11.088 0.061 1.00 72.44 119 ARG A O 1
ATOM 981 N N . GLU A 1 120 ? -12.617 -10.646 0.007 1.00 63.62 120 GLU A N 1
ATOM 982 C CA . GLU A 1 120 ? -13.047 -11.956 -0.472 1.00 63.62 120 GLU A CA 1
ATOM 983 C C . GLU A 1 120 ? -12.756 -12.120 -1.963 1.00 63.62 120 GLU A C 1
ATOM 985 O O . GLU A 1 120 ? -13.271 -11.396 -2.808 1.00 63.62 120 GLU A O 1
ATOM 990 N N . ALA A 1 121 ? -11.906 -13.093 -2.289 1.00 47.62 121 ALA A N 1
ATOM 991 C CA . ALA A 1 121 ? -11.584 -13.449 -3.664 1.00 47.62 121 ALA A CA 1
ATOM 992 C C . ALA A 1 121 ? -11.218 -14.938 -3.738 1.00 47.62 121 ALA A C 1
ATOM 994 O O . ALA A 1 121 ? -10.038 -15.298 -3.731 1.00 47.62 121 ALA A O 1
ATOM 995 N N . GLY A 1 122 ? -12.234 -15.809 -3.765 1.00 47.06 122 GLY A N 1
ATOM 996 C CA . GLY A 1 122 ? -12.077 -17.241 -4.060 1.00 47.06 122 GLY A CA 1
ATOM 997 C C . GLY A 1 122 ? -11.127 -17.998 -3.121 1.00 47.06 122 GLY A C 1
ATOM 998 O O . GLY A 1 122 ? -10.287 -18.770 -3.582 1.00 47.06 122 GLY A O 1
ATOM 999 N N . GLY A 1 123 ? -11.213 -17.747 -1.811 1.00 53.16 123 GLY A N 1
ATOM 1000 C CA . GLY A 1 123 ? -10.335 -18.349 -0.804 1.00 53.16 123 GLY A CA 1
ATOM 1001 C C . GLY A 1 123 ? -9.000 -17.615 -0.601 1.00 53.16 123 GLY A C 1
ATOM 1002 O O . GLY A 1 123 ? -8.761 -16.528 -1.127 1.00 53.16 123 GLY A O 1
ATOM 1003 N N . SER A 1 124 ? -8.122 -18.190 0.230 1.00 57.47 124 SER A N 1
ATOM 1004 C CA . SER A 1 124 ? -6.920 -17.481 0.697 1.00 57.47 124 SER A CA 1
ATOM 1005 C C . SER A 1 124 ? -5.945 -17.118 -0.435 1.00 57.47 124 SER A C 1
ATOM 1007 O O . SER A 1 124 ? -5.606 -17.952 -1.281 1.00 57.47 124 SER A O 1
ATOM 1009 N N . GLN A 1 125 ? -5.395 -15.899 -0.385 1.00 59.72 125 GLN A N 1
ATOM 1010 C CA . GLN A 1 125 ? -4.326 -15.439 -1.288 1.00 59.72 125 GLN A CA 1
ATOM 1011 C C . GLN A 1 125 ? -3.123 -16.406 -1.269 1.00 59.72 125 GLN A C 1
ATOM 1013 O O . GLN A 1 125 ? -2.558 -16.744 -2.306 1.00 59.72 125 GLN A O 1
ATOM 1018 N N . CYS A 1 126 ? -2.777 -16.951 -0.095 1.00 55.38 126 CYS A N 1
ATOM 1019 C CA . CYS A 1 126 ? -1.732 -17.969 0.062 1.00 55.38 126 CYS A CA 1
ATOM 1020 C C . CYS A 1 126 ? -2.044 -19.317 -0.621 1.00 55.38 126 CYS A C 1
ATOM 1022 O O . CYS A 1 126 ? -1.119 -20.095 -0.864 1.00 55.38 126 CYS A O 1
ATOM 1024 N N . GLY A 1 127 ? -3.315 -19.612 -0.906 1.00 60.22 127 GLY A N 1
ATOM 1025 C CA . GLY A 1 127 ? -3.751 -20.749 -1.715 1.00 60.22 127 GLY A CA 1
ATOM 1026 C C . GLY A 1 127 ? -3.532 -20.485 -3.204 1.00 60.22 127 GLY A C 1
ATOM 1027 O O . GLY A 1 127 ? -2.825 -21.251 -3.857 1.00 60.22 127 GLY A O 1
ATOM 1028 N N . ARG A 1 128 ? -4.034 -19.352 -3.717 1.00 65.00 128 ARG A N 1
ATOM 1029 C CA . ARG A 1 128 ? -3.845 -18.942 -5.123 1.00 65.00 128 ARG A CA 1
ATOM 1030 C C . ARG A 1 128 ? -2.358 -18.793 -5.485 1.00 65.00 128 ARG A C 1
ATOM 1032 O O . ARG A 1 128 ? -1.893 -19.426 -6.429 1.00 65.00 128 ARG A O 1
ATOM 1039 N N . ASN A 1 129 ? -1.565 -18.124 -4.647 1.00 67.12 129 ASN A N 1
ATOM 1040 C CA . ASN A 1 129 ? -0.110 -17.996 -4.834 1.00 67.12 129 ASN A CA 1
ATOM 1041 C C . ASN A 1 129 ? 0.640 -19.342 -4.751 1.00 67.12 129 ASN A C 1
ATOM 1043 O O . ASN A 1 129 ? 1.749 -19.472 -5.266 1.00 67.12 129 ASN A O 1
ATOM 1047 N N . ARG A 1 130 ? 0.060 -20.364 -4.104 1.00 65.44 130 ARG A N 1
ATOM 1048 C CA . ARG A 1 130 ? 0.619 -21.725 -4.071 1.00 65.44 130 ARG A CA 1
ATOM 1049 C C . ARG A 1 130 ? 0.261 -22.520 -5.324 1.00 65.44 130 ARG A C 1
ATOM 1051 O O . ARG A 1 130 ? 1.103 -23.290 -5.778 1.00 65.44 130 ARG A O 1
ATOM 1058 N N . ALA A 1 131 ? -0.931 -22.317 -5.885 1.00 64.81 131 ALA A N 1
ATOM 1059 C CA . ALA A 1 131 ? -1.343 -22.914 -7.154 1.00 64.81 131 ALA A CA 1
ATOM 1060 C C . ALA A 1 131 ? -0.491 -22.405 -8.332 1.00 64.81 131 ALA A C 1
ATOM 1062 O O . ALA A 1 131 ? -0.111 -23.200 -9.183 1.00 64.81 131 ALA A O 1
ATOM 1063 N N . LEU A 1 132 ? -0.099 -21.124 -8.322 1.00 67.44 132 LEU A N 1
ATOM 1064 C CA . LEU A 1 132 ? 0.797 -20.515 -9.322 1.00 67.44 132 LEU A CA 1
ATOM 1065 C C . LEU A 1 132 ? 2.290 -20.866 -9.134 1.00 67.44 132 LEU A C 1
ATOM 1067 O O . LEU A 1 132 ? 3.126 -20.590 -9.992 1.00 67.44 132 LEU A O 1
ATOM 1071 N N . LYS A 1 133 ? 2.668 -21.518 -8.029 1.00 65.94 133 LYS A N 1
ATOM 1072 C CA . LYS A 1 133 ? 4.074 -21.847 -7.738 1.00 65.94 133 LYS A CA 1
ATOM 1073 C C . LYS A 1 133 ? 4.795 -22.700 -8.810 1.00 65.94 133 LYS A C 1
ATOM 1075 O O . LYS A 1 133 ? 6.014 -22.552 -8.925 1.00 65.94 133 LYS A O 1
ATOM 1080 N N . PRO A 1 134 ? 4.141 -23.596 -9.581 1.00 58.66 134 PRO A N 1
ATOM 1081 C CA . PRO A 1 134 ? 4.797 -24.326 -10.667 1.00 58.66 134 PRO A CA 1
ATOM 1082 C C . PRO A 1 134 ? 5.218 -23.439 -11.846 1.00 58.66 134 PRO A C 1
ATOM 1084 O O . PRO A 1 134 ? 6.269 -23.709 -12.425 1.00 58.66 134 PRO A O 1
ATOM 1087 N N . THR A 1 135 ? 4.439 -22.400 -12.177 1.00 58.84 135 THR A N 1
ATOM 1088 C CA . THR A 1 135 ? 4.659 -21.515 -13.340 1.00 58.84 135 THR A CA 1
ATOM 1089 C C . THR A 1 135 ? 5.613 -20.351 -13.048 1.00 58.84 135 THR A C 1
ATOM 1091 O O . THR A 1 135 ? 6.158 -19.759 -13.970 1.00 58.84 135 THR A O 1
ATOM 1094 N N . GLN A 1 136 ? 5.885 -20.056 -11.774 1.00 65.75 136 GLN A N 1
ATOM 1095 C CA . GLN A 1 136 ? 6.691 -18.909 -11.318 1.00 65.75 136 GLN A CA 1
ATOM 1096 C C . GLN A 1 136 ? 8.177 -19.235 -11.055 1.00 65.75 136 GLN A C 1
ATOM 1098 O O . GLN A 1 136 ? 8.829 -18.608 -10.215 1.00 65.75 136 GLN A O 1
ATOM 1103 N N . LYS A 1 137 ? 8.734 -20.256 -11.718 1.00 68.94 137 LYS A N 1
ATOM 1104 C CA . LYS A 1 137 ? 10.136 -20.661 -11.524 1.00 68.94 137 LYS A CA 1
ATOM 1105 C C . LYS A 1 137 ? 11.090 -19.779 -12.330 1.00 68.94 137 LYS A C 1
ATOM 1107 O O . LYS A 1 137 ? 11.273 -19.999 -13.522 1.00 68.94 137 LYS A O 1
ATOM 1112 N N . LEU A 1 138 ? 11.760 -18.848 -11.654 1.00 79.38 138 LEU A N 1
ATOM 1113 C CA . LEU A 1 138 ? 12.925 -18.156 -12.212 1.00 79.38 138 LEU A CA 1
ATOM 1114 C C . LEU A 1 138 ? 14.046 -19.161 -12.533 1.00 79.38 138 LEU A C 1
ATOM 1116 O O . LEU A 1 138 ? 14.288 -20.098 -11.765 1.00 79.38 138 LEU A O 1
ATOM 1120 N N . VAL A 1 139 ? 14.749 -18.944 -13.647 1.00 81.50 139 VAL A N 1
ATOM 1121 C CA . VAL A 1 139 ? 15.933 -19.728 -14.034 1.00 81.50 139 VAL A CA 1
ATOM 1122 C C . VAL A 1 139 ? 17.054 -19.521 -13.004 1.00 81.50 139 VAL A C 1
ATOM 1124 O O . VAL A 1 139 ? 17.157 -18.460 -12.385 1.00 81.50 139 VAL A O 1
ATOM 1127 N N . ARG A 1 140 ? 17.904 -20.538 -12.803 1.00 79.06 140 ARG A N 1
ATOM 1128 C CA . ARG A 1 140 ? 18.959 -20.546 -11.770 1.00 79.06 140 ARG A CA 1
ATOM 1129 C C . ARG A 1 140 ? 19.851 -19.301 -11.810 1.00 79.06 140 ARG A C 1
ATOM 1131 O O . ARG A 1 140 ? 20.148 -18.750 -10.754 1.00 79.06 140 ARG A O 1
ATOM 1138 N N . ASP A 1 141 ? 20.228 -18.865 -13.007 1.00 82.06 141 ASP A N 1
ATOM 1139 C CA . ASP A 1 141 ? 21.181 -17.768 -13.204 1.00 82.06 141 ASP A CA 1
ATOM 1140 C C . ASP A 1 141 ? 20.526 -16.386 -13.018 1.00 82.06 141 ASP A C 1
ATOM 1142 O O . ASP A 1 141 ? 21.151 -15.459 -12.510 1.00 82.06 141 ASP A O 1
ATOM 1146 N N . VAL A 1 142 ? 19.222 -16.278 -13.300 1.00 85.31 142 VAL A N 1
ATOM 1147 C CA . VAL A 1 142 ? 18.382 -15.108 -12.977 1.00 85.31 142 VAL A CA 1
ATOM 1148 C C . VAL A 1 142 ? 18.236 -14.953 -11.458 1.00 85.31 142 VAL A C 1
ATOM 1150 O O . VAL A 1 142 ? 18.347 -13.848 -10.923 1.00 85.31 142 VAL A O 1
ATOM 1153 N N . ALA A 1 143 ? 18.034 -16.074 -10.755 1.00 86.75 143 ALA A N 1
ATOM 1154 C CA . ALA A 1 143 ? 17.828 -16.145 -9.308 1.00 86.75 143 ALA A CA 1
ATOM 1155 C C . ALA A 1 143 ? 19.100 -15.916 -8.458 1.00 86.75 143 ALA A C 1
ATOM 1157 O O . ALA A 1 143 ? 19.036 -15.984 -7.227 1.00 86.75 143 ALA A O 1
ATOM 1158 N N . VAL A 1 144 ? 20.256 -15.640 -9.072 1.00 84.38 144 VAL A N 1
ATOM 1159 C CA . VAL A 1 144 ? 21.510 -15.364 -8.352 1.00 84.38 144 VAL A CA 1
ATOM 1160 C C . VAL A 1 144 ? 21.352 -14.152 -7.421 1.00 84.38 144 VAL A C 1
ATOM 1162 O O . VAL A 1 144 ? 20.730 -13.147 -7.766 1.00 84.38 144 VAL A O 1
ATOM 1165 N N . GLY A 1 145 ? 21.893 -14.281 -6.204 1.00 82.19 145 GLY A N 1
ATOM 1166 C CA . GLY A 1 145 ? 21.789 -13.299 -5.116 1.00 82.19 145 GLY A CA 1
ATOM 1167 C C . GLY A 1 145 ? 20.483 -13.364 -4.306 1.00 82.19 145 GLY A C 1
ATOM 1168 O O . GLY A 1 145 ? 20.438 -12.884 -3.173 1.00 82.19 145 GLY A O 1
ATOM 1169 N N . MET A 1 146 ? 19.426 -13.997 -4.826 1.00 86.19 146 MET A N 1
ATOM 1170 C CA . MET A 1 146 ? 18.128 -14.050 -4.151 1.00 86.19 146 MET A CA 1
ATOM 1171 C C . MET A 1 146 ? 18.082 -15.109 -3.037 1.00 86.19 146 MET A C 1
ATOM 1173 O O . MET A 1 146 ? 18.504 -16.251 -3.206 1.00 86.19 146 MET A O 1
ATOM 1177 N N . SER A 1 147 ? 17.459 -14.768 -1.905 1.00 86.81 147 SER A N 1
ATOM 1178 C CA . SER A 1 147 ? 17.019 -15.765 -0.920 1.00 86.81 147 SER A CA 1
ATOM 1179 C C . SER A 1 147 ? 15.742 -16.471 -1.391 1.00 86.81 147 SER A C 1
ATOM 1181 O O . SER A 1 147 ? 14.987 -15.921 -2.190 1.00 86.81 147 SER A O 1
ATOM 1183 N N . THR A 1 148 ? 15.414 -17.643 -0.835 1.00 81.69 148 THR A N 1
ATOM 1184 C CA . THR A 1 148 ? 14.174 -18.386 -1.156 1.00 81.69 148 THR A CA 1
ATOM 1185 C C . THR A 1 148 ? 12.899 -17.541 -1.015 1.00 81.69 148 THR A C 1
ATOM 1187 O O . THR A 1 148 ? 11.924 -17.780 -1.725 1.00 81.69 148 THR A O 1
ATOM 1190 N N . LYS A 1 149 ? 12.902 -16.540 -0.118 1.00 80.69 149 LYS A N 1
ATOM 1191 C CA . LYS A 1 149 ? 11.827 -15.544 -0.005 1.00 80.69 149 LYS A CA 1
ATOM 1192 C C . LYS A 1 149 ? 11.835 -14.591 -1.209 1.00 80.69 149 LYS A C 1
ATOM 1194 O O . LYS A 1 149 ? 10.814 -14.490 -1.880 1.00 80.69 149 LYS A O 1
ATOM 1199 N N . LYS A 1 150 ? 12.978 -13.952 -1.506 1.00 85.94 150 LYS A N 1
ATOM 1200 C CA . LYS A 1 150 ? 13.122 -13.006 -2.631 1.00 85.94 150 LYS A CA 1
ATOM 1201 C C . LYS A 1 150 ? 12.778 -13.673 -3.977 1.00 85.94 150 LYS A C 1
ATOM 1203 O O . LYS A 1 150 ? 12.008 -13.094 -4.729 1.00 85.94 150 LYS A O 1
ATOM 1208 N N . VAL A 1 151 ? 13.208 -14.920 -4.228 1.00 86.69 151 VAL A N 1
ATOM 1209 C CA . VAL A 1 151 ? 12.817 -15.696 -5.432 1.00 86.69 151 VAL A CA 1
ATOM 1210 C C . VAL A 1 151 ? 11.296 -15.837 -5.557 1.00 86.69 151 VAL A C 1
ATOM 1212 O O . VAL A 1 151 ? 10.753 -15.690 -6.647 1.00 86.69 151 VAL A O 1
ATOM 1215 N N . HIS A 1 152 ? 10.594 -16.123 -4.454 1.00 83.56 152 HIS A N 1
ATOM 1216 C CA . HIS A 1 152 ? 9.141 -16.305 -4.483 1.00 83.56 152 HIS A CA 1
ATOM 1217 C C . HIS A 1 152 ? 8.392 -14.985 -4.699 1.00 83.56 152 HIS A C 1
ATOM 1219 O O . HIS A 1 152 ? 7.452 -14.962 -5.488 1.00 83.56 152 HIS A O 1
ATOM 1225 N N . GLU A 1 153 ? 8.807 -13.906 -4.029 1.00 88.19 153 GLU A N 1
ATOM 1226 C CA . GLU A 1 153 ? 8.200 -12.575 -4.174 1.00 88.19 153 GLU A CA 1
ATOM 1227 C C . GLU A 1 153 ? 8.429 -12.000 -5.580 1.00 88.19 153 GLU A C 1
ATOM 1229 O O . GLU A 1 153 ? 7.479 -11.548 -6.213 1.00 88.19 153 GLU A O 1
ATOM 1234 N N . VAL A 1 154 ? 9.654 -12.099 -6.106 1.00 91.88 154 VAL A N 1
ATOM 1235 C CA . VAL A 1 154 ? 9.992 -11.665 -7.471 1.00 91.88 154 VAL A CA 1
ATOM 1236 C C . VAL A 1 154 ? 9.264 -12.510 -8.517 1.00 91.88 154 VAL A C 1
ATOM 1238 O O . VAL A 1 154 ? 8.673 -11.951 -9.433 1.00 91.88 154 VAL A O 1
ATOM 1241 N N . GLY A 1 155 ? 9.247 -13.842 -8.379 1.00 90.38 155 GLY A N 1
ATOM 1242 C CA . GLY A 1 155 ? 8.551 -14.729 -9.319 1.00 90.38 155 GLY A CA 1
ATOM 1243 C C . GLY A 1 155 ? 7.032 -14.520 -9.348 1.00 90.38 155 GLY A C 1
ATOM 1244 O O . GLY A 1 155 ? 6.430 -14.575 -10.418 1.00 90.38 155 GLY A O 1
ATOM 1245 N N . LEU A 1 156 ? 6.418 -14.223 -8.194 1.00 88.25 156 LEU A N 1
ATOM 1246 C CA . LEU A 1 156 ? 5.015 -13.802 -8.100 1.00 88.25 156 LEU A CA 1
ATOM 1247 C C . LEU A 1 156 ? 4.774 -12.479 -8.834 1.00 88.25 156 LEU A C 1
ATOM 1249 O O . LEU A 1 156 ? 3.845 -12.376 -9.633 1.00 88.25 156 LEU A O 1
ATOM 1253 N N . PHE A 1 157 ? 5.595 -11.468 -8.548 1.00 92.62 157 PHE A N 1
ATOM 1254 C CA . PHE A 1 157 ? 5.333 -10.105 -8.997 1.00 92.62 157 PHE A CA 1
ATOM 1255 C C . PHE A 1 157 ? 5.698 -9.874 -10.468 1.00 92.62 157 PHE A C 1
ATOM 1257 O O . PHE A 1 157 ? 4.950 -9.205 -11.171 1.00 92.62 157 PHE A O 1
ATOM 1264 N N . ALA A 1 158 ? 6.760 -10.509 -10.975 1.00 93.56 158 ALA A N 1
ATOM 1265 C CA . ALA A 1 158 ? 7.083 -10.511 -12.402 1.00 93.56 158 ALA A CA 1
ATOM 1266 C C . ALA A 1 158 ? 5.975 -11.176 -13.244 1.00 93.56 158 ALA A C 1
ATOM 1268 O O . ALA A 1 158 ? 5.628 -10.673 -14.309 1.00 93.56 158 ALA A O 1
ATOM 1269 N N . HIS A 1 159 ? 5.370 -12.262 -12.743 1.00 91.31 159 HIS A N 1
ATOM 1270 C CA . HIS A 1 159 ? 4.225 -12.895 -13.402 1.00 91.31 159 HIS A CA 1
ATOM 1271 C C . HIS A 1 159 ? 3.004 -11.965 -13.430 1.00 91.31 159 HIS A C 1
ATOM 1273 O O . HIS A 1 159 ? 2.434 -11.751 -14.494 1.00 91.31 159 HIS A O 1
ATOM 1279 N N . TYR A 1 160 ? 2.657 -11.358 -12.288 1.00 91.38 160 TYR A N 1
ATOM 1280 C CA . TYR A 1 160 ? 1.569 -10.378 -12.199 1.00 91.38 160 TYR A CA 1
ATOM 1281 C C . TYR A 1 160 ? 1.778 -9.182 -13.143 1.00 91.38 160 TYR A C 1
ATOM 1283 O O . TYR A 1 160 ? 0.858 -8.803 -13.860 1.00 91.38 160 TYR A O 1
ATOM 1291 N N . ILE A 1 161 ? 2.993 -8.627 -13.198 1.00 94.94 161 ILE A N 1
ATOM 1292 C CA . ILE A 1 161 ? 3.340 -7.543 -14.127 1.00 94.94 161 ILE A CA 1
ATOM 1293 C C . ILE A 1 161 ? 3.145 -7.988 -15.578 1.00 94.94 161 ILE A C 1
ATOM 1295 O O . ILE A 1 161 ? 2.566 -7.239 -16.354 1.00 94.94 161 ILE A O 1
ATOM 1299 N N . ASN A 1 162 ? 3.551 -9.205 -15.956 1.00 93.00 162 ASN A N 1
ATOM 1300 C CA . ASN A 1 162 ? 3.318 -9.687 -17.317 1.00 93.00 162 ASN A CA 1
ATOM 1301 C C . ASN A 1 162 ? 1.824 -9.806 -17.663 1.00 93.00 162 ASN A C 1
ATOM 1303 O O . ASN A 1 162 ? 1.445 -9.397 -18.754 1.00 93.00 162 ASN A O 1
ATOM 1307 N N . GLN A 1 163 ? 0.986 -10.279 -16.734 1.00 91.00 163 GLN A N 1
ATOM 1308 C CA . GLN A 1 163 ? -0.470 -10.306 -16.931 1.00 91.00 163 GLN A CA 1
ATOM 1309 C C . GLN A 1 163 ? -1.037 -8.890 -17.125 1.00 91.00 163 GLN A C 1
ATOM 1311 O O . GLN A 1 163 ? -1.789 -8.659 -18.060 1.00 91.00 163 GLN A O 1
ATOM 1316 N N . VAL A 1 164 ? -0.608 -7.916 -16.311 1.00 92.06 164 VAL A N 1
ATOM 1317 C CA . VAL A 1 164 ? -1.013 -6.505 -16.467 1.00 92.06 164 VAL A CA 1
ATOM 1318 C C . VAL A 1 164 ? -0.560 -5.923 -17.814 1.00 92.06 164 VAL A C 1
ATOM 1320 O O . VAL A 1 164 ? -1.287 -5.138 -18.413 1.00 92.06 164 VAL A O 1
ATOM 1323 N N . LEU A 1 165 ? 0.614 -6.311 -18.321 1.00 93.62 165 LEU A N 1
ATOM 1324 C CA . LEU A 1 165 ? 1.099 -5.885 -19.639 1.00 93.62 165 LEU A CA 1
ATOM 1325 C C . LEU A 1 165 ? 0.269 -6.483 -20.784 1.00 93.62 165 LEU A C 1
ATOM 1327 O O . LEU A 1 165 ? -0.022 -5.778 -21.748 1.00 93.62 165 LEU A O 1
ATOM 1331 N N . GLU A 1 166 ? -0.132 -7.750 -20.665 1.00 91.94 166 GLU A N 1
ATOM 1332 C CA . GLU A 1 166 ? -1.039 -8.426 -21.601 1.00 91.94 166 GLU A CA 1
ATOM 1333 C C . GLU A 1 166 ? -2.438 -7.781 -21.569 1.00 91.94 166 GLU A C 1
ATOM 1335 O O . GLU A 1 166 ? -2.955 -7.409 -22.620 1.00 91.94 166 GLU A O 1
ATOM 1340 N N . ASP A 1 167 ? -2.987 -7.525 -20.375 1.00 89.88 167 ASP A N 1
ATOM 1341 C CA . ASP A 1 167 ? -4.278 -6.852 -20.162 1.00 89.88 167 ASP A CA 1
ATOM 1342 C C . ASP A 1 167 ? -4.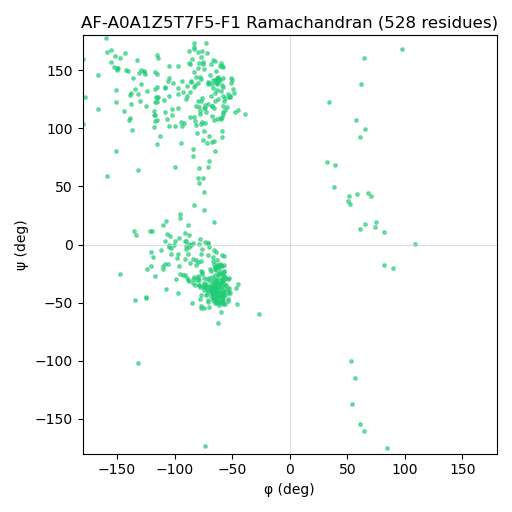300 -5.395 -20.660 1.00 89.88 167 ASP A C 1
ATOM 1344 O O . ASP A 1 167 ? -5.364 -4.889 -21.032 1.00 89.88 167 ASP A O 1
ATOM 1348 N N . VAL A 1 168 ? -3.164 -4.689 -20.641 1.00 90.56 168 VAL A N 1
ATOM 1349 C CA . VAL A 1 168 ? -3.036 -3.347 -21.232 1.00 90.56 168 VAL A CA 1
ATOM 1350 C C . VAL A 1 168 ? -2.982 -3.456 -22.754 1.00 90.56 168 VAL A C 1
ATOM 1352 O O . VAL A 1 168 ? -3.835 -2.876 -23.418 1.00 90.56 168 VAL A O 1
ATOM 1355 N N . ALA A 1 169 ? -2.063 -4.253 -23.307 1.00 90.81 169 ALA A N 1
ATOM 1356 C CA . ALA A 1 169 ? -1.880 -4.380 -24.755 1.00 90.81 169 ALA A CA 1
ATOM 1357 C C . ALA A 1 169 ? -3.116 -4.932 -25.496 1.00 90.81 169 ALA A C 1
ATOM 1359 O O . ALA A 1 169 ? -3.302 -4.639 -26.673 1.00 90.81 169 ALA A O 1
ATOM 1360 N N . SER A 1 170 ? -3.982 -5.703 -24.827 1.00 89.62 170 SER A N 1
ATOM 1361 C CA . SER A 1 170 ? -5.241 -6.186 -25.410 1.00 89.62 170 SER A CA 1
ATOM 1362 C C . SER A 1 170 ? -6.437 -5.237 -25.241 1.00 89.62 170 SER A C 1
ATOM 1364 O O . SER A 1 170 ? -7.500 -5.523 -25.785 1.00 89.62 170 SER A O 1
ATOM 1366 N N . ASN A 1 171 ? -6.319 -4.157 -24.455 1.00 86.00 171 ASN A N 1
ATOM 1367 C CA . ASN A 1 171 ? -7.445 -3.274 -24.099 1.00 86.00 171 ASN A CA 1
ATOM 1368 C C . ASN A 1 171 ? -7.136 -1.766 -24.205 1.00 86.00 171 ASN A C 1
ATOM 1370 O O . ASN A 1 171 ? -7.915 -0.952 -23.701 1.00 86.00 171 ASN A O 1
ATOM 1374 N N . SER A 1 172 ? -6.018 -1.376 -24.816 1.00 84.31 172 SER A N 1
ATOM 1375 C CA . SER A 1 172 ? -5.726 0.006 -25.208 1.00 84.31 172 SER A CA 1
ATOM 1376 C C . SER A 1 172 ? -4.730 0.051 -26.365 1.00 84.31 172 SER A C 1
ATOM 1378 O O . SER A 1 172 ? -3.905 -0.846 -26.526 1.00 84.31 172 SER A O 1
ATOM 1380 N N . ASP A 1 173 ? -4.729 1.153 -27.116 1.00 82.75 173 ASP A N 1
ATOM 1381 C CA . ASP A 1 173 ? -3.759 1.431 -28.186 1.00 82.75 173 ASP A CA 1
ATOM 1382 C C . ASP A 1 173 ? -2.367 1.834 -27.636 1.00 82.75 173 ASP A C 1
ATOM 1384 O O . ASP A 1 173 ? -1.653 2.655 -28.216 1.00 82.75 173 ASP A O 1
ATOM 1388 N N . HIS A 1 174 ? -1.998 1.339 -26.451 1.00 83.00 174 HIS A N 1
ATOM 1389 C CA . HIS A 1 174 ? -0.830 1.767 -25.679 1.00 83.00 174 HIS A CA 1
ATOM 1390 C C . HIS A 1 174 ? -0.004 0.564 -25.201 1.00 83.00 174 HIS A C 1
ATOM 1392 O O . HIS A 1 174 ? 0.142 0.335 -23.997 1.00 83.00 174 HIS A O 1
ATOM 1398 N N . GLU A 1 175 ? 0.565 -0.205 -26.138 1.00 90.75 175 GLU A N 1
ATOM 1399 C CA . GLU A 1 175 ? 1.543 -1.242 -25.790 1.00 90.75 175 GLU A CA 1
ATOM 1400 C C . GLU A 1 175 ? 2.710 -0.617 -25.006 1.00 90.75 175 GLU A C 1
ATOM 1402 O O . GLU A 1 175 ? 3.325 0.362 -25.441 1.00 90.75 175 GLU A O 1
ATOM 1407 N N . ILE A 1 176 ? 3.000 -1.171 -23.827 1.00 95.50 176 ILE A N 1
ATOM 1408 C CA . ILE A 1 176 ? 4.019 -0.650 -22.915 1.00 95.50 176 ILE A CA 1
ATOM 1409 C C . ILE A 1 176 ? 5.419 -0.941 -23.463 1.00 95.50 176 ILE A C 1
ATOM 1411 O O . ILE A 1 176 ? 5.876 -2.083 -23.516 1.00 95.50 176 ILE A O 1
ATOM 1415 N N . SER A 1 177 ? 6.131 0.129 -23.807 1.00 93.88 177 SER A N 1
ATOM 1416 C CA . SER A 1 177 ? 7.455 0.087 -24.420 1.00 93.88 177 SER A CA 1
ATOM 1417 C C . SER A 1 177 ? 8.571 -0.295 -23.435 1.00 93.88 177 SER A C 1
ATOM 1419 O O . SER A 1 177 ? 9.506 -0.997 -23.836 1.00 93.88 177 SER A O 1
ATOM 1421 N N . HIS A 1 178 ? 8.484 0.156 -22.176 1.00 95.31 178 HIS A N 1
ATOM 1422 C CA . HIS A 1 178 ? 9.505 -0.016 -21.134 1.00 95.31 178 HIS A CA 1
ATOM 1423 C C . HIS A 1 178 ? 8.884 -0.102 -19.729 1.00 95.31 178 HIS A C 1
ATOM 1425 O O . HIS A 1 178 ? 7.840 0.498 -19.457 1.00 95.31 178 HIS A O 1
ATOM 1431 N N . LEU A 1 179 ? 9.568 -0.802 -18.818 1.00 97.56 179 LEU A N 1
ATOM 1432 C CA . LEU A 1 179 ? 9.216 -0.892 -17.397 1.00 97.56 179 LEU A CA 1
ATOM 1433 C C . LEU A 1 179 ? 10.231 -0.110 -16.555 1.00 97.56 179 LEU A C 1
ATOM 1435 O O . LEU A 1 179 ? 11.427 -0.387 -16.630 1.00 97.56 179 LEU A O 1
ATOM 1439 N N . VAL A 1 180 ? 9.772 0.838 -15.741 1.00 97.12 180 VAL A N 1
ATOM 1440 C CA . VAL A 1 180 ? 10.634 1.704 -14.922 1.00 97.12 180 VAL A CA 1
ATOM 1441 C C . VAL A 1 180 ? 10.628 1.215 -13.475 1.00 97.12 180 VAL A C 1
ATOM 1443 O O . VAL A 1 180 ? 9.602 1.309 -12.806 1.00 97.12 180 VAL A O 1
ATOM 1446 N N . ASP A 1 181 ? 11.747 0.676 -12.988 1.00 96.38 181 ASP A N 1
ATOM 1447 C CA . ASP A 1 181 ? 11.863 0.100 -11.640 1.00 96.38 181 ASP A CA 1
ATOM 1448 C C . ASP A 1 181 ? 12.345 1.165 -10.639 1.00 96.38 181 ASP A C 1
ATOM 1450 O O . ASP A 1 181 ? 13.510 1.576 -10.642 1.00 96.38 181 ASP A O 1
ATOM 1454 N N . PHE A 1 182 ? 11.422 1.655 -9.810 1.00 95.44 182 PHE A N 1
ATOM 1455 C CA . PHE A 1 182 ? 11.652 2.696 -8.807 1.00 95.44 182 PHE A CA 1
ATOM 1456 C C . PHE A 1 182 ? 12.344 2.108 -7.570 1.00 95.44 182 PHE A C 1
ATOM 1458 O O . PHE A 1 182 ? 11.744 1.322 -6.831 1.00 95.44 182 PHE A O 1
ATOM 1465 N N . GLY A 1 183 ? 13.581 2.539 -7.297 1.00 92.00 183 GLY A N 1
ATOM 1466 C CA . GLY A 1 183 ? 14.375 2.031 -6.169 1.00 92.00 183 GLY A CA 1
ATOM 1467 C C . GLY A 1 183 ? 14.835 0.591 -6.395 1.00 92.00 183 GLY A C 1
ATOM 1468 O O . GLY A 1 183 ? 14.756 -0.244 -5.495 1.00 92.00 183 GLY A O 1
ATOM 1469 N N . SER A 1 184 ? 15.261 0.304 -7.627 1.00 90.62 184 SER A N 1
ATOM 1470 C CA . SER A 1 184 ? 15.577 -1.035 -8.138 1.00 90.62 184 SER A CA 1
ATOM 1471 C C . SER A 1 184 ? 16.650 -1.790 -7.336 1.00 90.62 184 SER A C 1
ATOM 1473 O O . SER A 1 184 ? 16.683 -3.027 -7.354 1.00 90.62 184 SER A O 1
ATOM 1475 N N . GLY A 1 185 ? 17.527 -1.089 -6.606 1.00 91.56 185 GLY A N 1
ATOM 1476 C CA . GLY A 1 185 ? 18.547 -1.691 -5.756 1.00 91.56 185 GLY A CA 1
ATOM 1477 C C . GLY A 1 185 ? 19.470 -2.637 -6.531 1.00 91.56 185 GLY A C 1
ATOM 1478 O O . GLY A 1 185 ? 20.216 -2.231 -7.414 1.00 91.56 185 GLY A O 1
ATOM 1479 N N . GLN A 1 186 ? 19.415 -3.929 -6.200 1.00 91.31 186 GLN A N 1
ATOM 1480 C CA . GLN A 1 186 ? 20.195 -4.996 -6.857 1.00 91.31 186 GLN A CA 1
ATOM 1481 C C . GLN A 1 186 ? 19.480 -5.604 -8.093 1.00 91.31 186 GLN A C 1
ATOM 1483 O O . GLN A 1 186 ? 19.815 -6.707 -8.545 1.00 91.31 186 GLN A O 1
ATOM 1488 N N . ASN A 1 187 ? 18.473 -4.886 -8.609 1.00 92.19 187 ASN A N 1
ATOM 1489 C CA . ASN A 1 187 ? 17.673 -5.163 -9.804 1.00 92.19 187 ASN A CA 1
ATOM 1490 C C . ASN A 1 187 ? 17.076 -6.581 -9.870 1.00 92.19 187 ASN A C 1
ATOM 1492 O O . ASN A 1 187 ? 17.031 -7.214 -10.921 1.00 92.19 187 ASN A O 1
ATOM 1496 N N . TYR A 1 188 ? 16.637 -7.132 -8.734 1.00 94.38 188 TYR A N 1
ATOM 1497 C CA . TYR A 1 188 ? 16.101 -8.498 -8.700 1.00 94.38 188 TYR A CA 1
ATOM 1498 C C . TYR A 1 188 ? 14.811 -8.652 -9.522 1.00 94.38 188 TYR A C 1
ATOM 1500 O O . TYR A 1 188 ? 14.618 -9.699 -10.138 1.00 94.38 188 TYR A O 1
ATOM 1508 N N . LEU A 1 189 ? 13.949 -7.627 -9.539 1.00 95.12 189 LEU A N 1
ATOM 1509 C CA . LEU A 1 189 ? 12.699 -7.620 -10.302 1.00 95.12 189 LEU A CA 1
ATOM 1510 C C . LEU A 1 189 ? 12.953 -7.365 -11.792 1.00 95.12 189 LEU A C 1
ATOM 1512 O O . LEU A 1 189 ? 12.575 -8.193 -12.621 1.00 95.12 189 LEU A O 1
ATOM 1516 N N . GLY A 1 190 ? 13.646 -6.275 -12.130 1.00 94.19 190 GLY A N 1
ATOM 1517 C CA . GLY A 1 190 ? 13.995 -5.964 -13.513 1.00 94.19 190 GLY A CA 1
ATOM 1518 C C . GLY A 1 190 ? 14.807 -7.062 -14.205 1.00 94.19 190 GLY A C 1
ATOM 1519 O O . GLY A 1 190 ? 14.445 -7.457 -15.309 1.00 94.19 190 GLY A O 1
ATOM 1520 N N . ARG A 1 191 ? 15.817 -7.668 -13.558 1.00 93.75 191 ARG A N 1
ATOM 1521 C CA . ARG A 1 191 ? 16.551 -8.820 -14.131 1.00 93.75 191 ARG A CA 1
ATOM 1522 C C . ARG A 1 191 ? 15.632 -9.994 -14.468 1.00 93.75 191 ARG A C 1
ATOM 1524 O O . ARG A 1 191 ? 15.818 -10.629 -15.507 1.00 93.75 191 ARG A O 1
ATOM 1531 N N . ALA A 1 192 ? 14.646 -10.281 -13.616 1.00 93.31 192 ALA A N 1
ATOM 1532 C CA . ALA A 1 192 ? 13.667 -11.333 -13.872 1.00 93.31 192 ALA A CA 1
ATOM 1533 C C . ALA A 1 192 ? 12.763 -11.008 -15.072 1.00 93.31 192 ALA A C 1
ATOM 1535 O O . ALA A 1 192 ? 12.483 -11.905 -15.858 1.00 93.31 192 ALA A O 1
ATOM 1536 N N . LEU A 1 193 ? 12.356 -9.746 -15.241 1.00 93.94 193 LEU A N 1
ATOM 1537 C CA . LEU A 1 193 ? 11.507 -9.290 -16.351 1.00 93.94 193 LEU A CA 1
ATOM 1538 C C . LEU A 1 193 ? 12.267 -9.071 -17.673 1.00 93.94 193 LEU A C 1
ATOM 1540 O O . LEU A 1 193 ? 11.674 -9.220 -18.738 1.00 93.94 193 LEU A O 1
ATOM 1544 N N . ALA A 1 194 ? 13.564 -8.760 -17.631 1.00 92.50 194 ALA A N 1
ATOM 1545 C CA . ALA A 1 194 ? 14.428 -8.661 -18.813 1.00 92.50 194 ALA A CA 1
ATOM 1546 C C . ALA A 1 194 ? 14.844 -10.033 -19.371 1.00 92.50 194 ALA A C 1
ATOM 1548 O O . ALA A 1 194 ? 15.148 -10.164 -20.555 1.00 92.50 194 ALA A O 1
ATOM 1549 N N . SER A 1 195 ? 14.860 -11.058 -18.520 1.00 89.69 195 SER A N 1
ATOM 1550 C CA . SER A 1 195 ? 15.203 -12.434 -18.888 1.00 89.69 195 SER A CA 1
ATOM 1551 C C . SER A 1 195 ? 14.010 -13.192 -19.491 1.00 89.69 195 SER A C 1
ATOM 1553 O O . SER A 1 195 ? 12.863 -12.742 -19.433 1.00 89.69 195 SER A O 1
ATOM 1555 N N . GLU A 1 196 ? 14.263 -14.376 -20.056 1.00 84.81 196 GLU A N 1
ATOM 1556 C CA . GLU A 1 196 ? 13.186 -15.279 -20.471 1.00 84.81 196 GLU A CA 1
ATOM 1557 C C . GLU A 1 196 ? 12.329 -15.733 -19.266 1.00 84.81 196 GLU A C 1
ATOM 1559 O O . GLU A 1 196 ? 12.867 -15.958 -18.176 1.00 84.81 196 GLU A O 1
ATOM 1564 N N . PRO A 1 197 ? 11.001 -15.898 -19.437 1.00 87.12 197 PRO A N 1
ATOM 1565 C CA . PRO A 1 197 ? 10.252 -15.768 -20.694 1.00 87.12 197 PRO A CA 1
ATOM 1566 C C . PRO A 1 197 ? 9.897 -14.319 -21.077 1.00 87.12 197 PRO A C 1
ATOM 1568 O O . PRO A 1 197 ? 9.567 -14.062 -22.233 1.00 87.12 197 PRO A O 1
ATOM 1571 N N . TYR A 1 198 ? 9.960 -13.378 -20.133 1.00 90.62 198 TYR A N 1
ATOM 1572 C CA . TYR A 1 198 ? 9.297 -12.074 -20.232 1.00 90.62 198 TYR A CA 1
ATOM 1573 C C . TYR A 1 198 ? 9.955 -11.089 -21.209 1.00 90.62 198 TYR A C 1
ATOM 1575 O O . TYR A 1 198 ? 9.234 -10.358 -21.887 1.00 90.62 198 TYR A O 1
ATOM 1583 N N . ASN A 1 199 ? 11.290 -11.094 -21.317 1.00 91.44 199 ASN A N 1
ATOM 1584 C CA . ASN A 1 199 ? 12.055 -10.366 -22.341 1.00 91.44 199 ASN A CA 1
ATOM 1585 C C . ASN A 1 199 ? 11.730 -8.854 -22.472 1.00 91.44 199 ASN A C 1
ATOM 1587 O O . ASN A 1 199 ? 11.748 -8.300 -23.570 1.00 91.44 199 ASN A O 1
ATOM 1591 N N . LYS A 1 200 ? 11.417 -8.168 -21.367 1.00 93.44 200 LYS A N 1
ATOM 1592 C CA . LYS A 1 200 ? 11.016 -6.749 -21.362 1.00 93.44 200 LYS A CA 1
ATOM 1593 C C . LYS A 1 200 ? 12.228 -5.801 -21.336 1.00 93.44 200 LYS A C 1
ATOM 1595 O O . LYS A 1 200 ? 13.327 -6.180 -20.933 1.00 93.44 200 LYS A O 1
ATOM 1600 N N . ARG A 1 201 ? 12.024 -4.543 -21.745 1.00 94.06 201 ARG A N 1
ATOM 1601 C CA . ARG A 1 201 ? 13.020 -3.460 -21.627 1.00 94.06 201 ARG A CA 1
ATOM 1602 C C . ARG A 1 201 ? 12.850 -2.750 -20.284 1.00 94.06 201 ARG A C 1
ATOM 1604 O O . ARG A 1 201 ? 11.749 -2.294 -19.979 1.00 94.06 201 ARG A O 1
ATOM 1611 N N . ILE A 1 202 ? 13.914 -2.669 -19.491 1.00 95.19 202 ILE A N 1
ATOM 1612 C CA . ILE A 1 202 ? 13.884 -2.173 -18.109 1.00 95.19 202 ILE A CA 1
ATOM 1613 C C . ILE A 1 202 ? 14.703 -0.891 -17.964 1.00 95.19 202 ILE A C 1
ATOM 1615 O O . ILE A 1 202 ? 15.842 -0.817 -18.422 1.00 95.19 202 ILE A O 1
ATOM 1619 N N . VAL A 1 203 ? 14.140 0.078 -17.250 1.00 95.00 203 VAL A N 1
ATOM 1620 C CA . VAL A 1 203 ? 14.768 1.335 -16.835 1.00 95.00 203 VAL A CA 1
ATOM 1621 C C . VAL A 1 203 ? 14.908 1.287 -15.311 1.00 95.00 203 VAL A C 1
ATOM 1623 O O . VAL A 1 203 ? 13.966 1.568 -14.574 1.00 95.00 203 VAL A O 1
ATOM 1626 N N . ALA A 1 204 ? 16.062 0.836 -14.826 1.00 94.06 204 ALA A N 1
ATOM 1627 C CA . ALA A 1 204 ? 16.333 0.634 -13.407 1.00 94.06 204 ALA A CA 1
ATOM 1628 C C . ALA A 1 204 ? 16.847 1.935 -12.770 1.00 94.06 204 ALA A C 1
ATOM 1630 O O . ALA A 1 204 ? 17.974 2.359 -13.041 1.00 94.06 204 ALA A O 1
ATOM 1631 N N . ILE A 1 205 ? 16.025 2.566 -11.924 1.00 93.75 205 ILE A N 1
ATOM 1632 C CA . ILE A 1 205 ? 16.392 3.787 -11.195 1.00 93.75 205 ILE A CA 1
ATOM 1633 C C . ILE A 1 205 ? 16.862 3.403 -9.788 1.00 93.75 205 ILE A C 1
ATOM 1635 O O . ILE A 1 205 ? 16.184 2.655 -9.078 1.00 93.75 205 ILE A O 1
ATOM 1639 N N . GLU A 1 206 ? 18.027 3.899 -9.377 1.00 91.88 206 GLU A N 1
ATOM 1640 C CA . GLU A 1 206 ? 18.615 3.658 -8.053 1.00 91.88 206 GLU A CA 1
ATOM 1641 C C . GLU A 1 206 ? 19.480 4.855 -7.639 1.00 91.88 206 GLU A C 1
ATOM 1643 O O . GLU A 1 206 ? 20.316 5.307 -8.412 1.00 91.88 206 GLU A O 1
ATOM 1648 N N . SER A 1 207 ? 19.336 5.351 -6.407 1.00 89.44 207 SER A N 1
ATOM 1649 C CA . SER A 1 207 ? 20.068 6.539 -5.929 1.00 89.44 207 SER A CA 1
ATOM 1650 C C . SER A 1 207 ? 21.411 6.234 -5.251 1.00 89.44 207 SER A C 1
ATOM 1652 O O . SER A 1 207 ? 21.998 7.110 -4.615 1.00 89.44 207 SER A O 1
ATOM 1654 N N . LYS A 1 208 ? 21.886 4.982 -5.324 1.00 88.12 208 LYS A N 1
ATOM 1655 C CA . LYS A 1 208 ? 23.124 4.518 -4.684 1.00 88.12 208 LYS A CA 1
ATOM 1656 C C . LYS A 1 208 ? 23.933 3.632 -5.634 1.00 88.12 208 LYS A C 1
ATOM 1658 O O . LYS A 1 208 ? 23.680 2.429 -5.714 1.00 88.12 208 LYS A O 1
ATOM 1663 N N . SER A 1 209 ? 24.943 4.200 -6.289 1.00 85.00 209 SER A N 1
ATOM 1664 C CA . SER A 1 209 ? 25.927 3.532 -7.161 1.00 85.00 209 SER A CA 1
ATOM 1665 C C . SER A 1 209 ? 26.183 2.047 -6.856 1.00 85.00 209 SER A C 1
ATOM 1667 O O . SER A 1 209 ? 25.880 1.200 -7.700 1.00 85.00 209 SER A O 1
ATOM 1669 N N . HIS A 1 210 ? 26.637 1.717 -5.638 1.00 87.12 210 HIS A N 1
ATOM 1670 C CA . HIS A 1 210 ? 27.012 0.359 -5.202 1.00 87.12 210 HIS A CA 1
ATOM 1671 C C . HIS A 1 210 ? 25.908 -0.707 -5.344 1.00 87.12 210 HIS A C 1
ATOM 1673 O O . HIS A 1 210 ? 26.202 -1.895 -5.503 1.00 87.12 210 HIS A O 1
ATOM 1679 N N . ASN A 1 211 ? 24.633 -0.311 -5.284 1.00 87.50 211 ASN A N 1
ATOM 1680 C CA . ASN A 1 211 ? 23.513 -1.210 -5.551 1.00 87.50 211 ASN A CA 1
ATOM 1681 C C . ASN A 1 211 ? 23.450 -1.543 -7.050 1.00 87.50 211 ASN A C 1
ATOM 1683 O O . ASN A 1 211 ? 23.415 -2.722 -7.407 1.00 87.50 211 ASN A O 1
ATOM 1687 N N . SER A 1 212 ? 23.537 -0.522 -7.913 1.00 84.38 212 SER A N 1
ATOM 1688 C CA . SER A 1 212 ? 23.540 -0.681 -9.375 1.00 84.38 212 SER A CA 1
ATOM 1689 C C . SER A 1 212 ? 24.779 -1.423 -9.895 1.00 84.38 212 SER A C 1
ATOM 1691 O O . SER A 1 212 ? 24.681 -2.191 -10.846 1.00 84.38 212 SER A O 1
ATOM 1693 N N . GLU A 1 213 ? 25.947 -1.231 -9.274 1.00 84.75 213 GLU A N 1
ATOM 1694 C CA . GLU A 1 213 ? 27.187 -1.949 -9.600 1.00 84.75 213 GLU A CA 1
ATOM 1695 C C . GLU A 1 213 ? 27.009 -3.453 -9.381 1.00 84.75 213 GLU A C 1
ATOM 1697 O O . GLU A 1 213 ? 27.188 -4.254 -10.299 1.00 84.75 213 GLU A O 1
ATOM 1702 N N . ARG A 1 214 ? 26.542 -3.833 -8.187 1.00 86.38 214 ARG A N 1
ATOM 1703 C CA . ARG A 1 214 ? 26.252 -5.227 -7.838 1.00 86.38 214 ARG A CA 1
ATOM 1704 C C . ARG A 1 214 ? 25.099 -5.818 -8.654 1.00 86.38 214 ARG A C 1
ATOM 1706 O O . ARG A 1 214 ? 25.074 -7.019 -8.914 1.00 86.38 214 ARG A O 1
ATOM 1713 N N . ALA A 1 215 ? 24.150 -4.989 -9.081 1.00 87.88 215 ALA A N 1
ATOM 1714 C CA . ALA A 1 215 ? 23.098 -5.394 -10.001 1.00 87.88 215 ALA A CA 1
ATOM 1715 C C . ALA A 1 215 ? 23.680 -5.790 -11.373 1.00 87.88 215 ALA A C 1
ATOM 1717 O O . ALA A 1 215 ? 23.420 -6.895 -11.849 1.00 87.88 215 ALA A O 1
ATOM 1718 N N . LYS A 1 216 ? 24.565 -4.957 -11.944 1.00 85.81 216 LYS A N 1
ATOM 1719 C CA . LYS A 1 216 ? 25.283 -5.222 -13.207 1.00 85.81 216 LYS A CA 1
ATOM 1720 C C . LYS A 1 216 ? 26.140 -6.496 -13.139 1.00 85.81 216 LYS A C 1
ATOM 1722 O O . LYS A 1 216 ? 26.193 -7.239 -14.120 1.00 85.81 216 LYS A O 1
ATOM 1727 N N . GLU A 1 217 ? 26.760 -6.802 -11.993 1.00 86.38 217 GLU A N 1
ATOM 1728 C CA . GLU A 1 217 ? 27.456 -8.086 -11.781 1.00 86.38 217 GLU A CA 1
ATOM 1729 C C . GLU A 1 217 ? 26.512 -9.289 -11.949 1.00 86.38 217 GLU A C 1
ATOM 1731 O O . GLU A 1 217 ? 26.835 -10.238 -12.668 1.00 86.38 217 GLU A O 1
ATOM 1736 N N . PHE A 1 218 ? 25.338 -9.258 -11.310 1.00 86.81 218 PHE A N 1
ATOM 1737 C CA . PHE A 1 218 ? 24.353 -10.339 -11.394 1.00 86.81 218 PHE A CA 1
ATOM 1738 C C . PHE A 1 218 ? 23.681 -10.428 -12.773 1.00 86.81 218 PHE A C 1
ATOM 1740 O O . PHE A 1 218 ? 23.446 -11.533 -13.263 1.00 86.81 218 PHE A O 1
ATOM 1747 N N . ASP A 1 219 ? 23.432 -9.301 -13.438 1.00 85.81 219 ASP A N 1
ATOM 1748 C CA . ASP A 1 219 ? 22.909 -9.258 -14.810 1.00 85.81 219 ASP A CA 1
ATOM 1749 C C . ASP A 1 219 ? 23.895 -9.900 -15.799 1.00 85.81 219 ASP A C 1
ATOM 1751 O O . ASP A 1 219 ? 23.498 -10.660 -16.687 1.00 85.81 219 ASP A O 1
ATOM 1755 N N . ALA A 1 220 ? 25.200 -9.692 -15.592 1.00 83.25 220 ALA A N 1
ATOM 1756 C CA . ALA A 1 220 ? 26.232 -10.391 -16.345 1.00 83.25 220 ALA A CA 1
ATOM 1757 C C . ALA A 1 220 ? 26.261 -11.897 -16.031 1.00 83.25 220 ALA A C 1
ATOM 1759 O O . ALA A 1 220 ? 26.544 -12.696 -16.923 1.00 83.25 220 ALA A O 1
ATOM 1760 N N . MET A 1 221 ? 25.941 -12.328 -14.803 1.00 82.06 221 MET A N 1
ATOM 1761 C CA . MET A 1 221 ? 25.799 -13.756 -14.472 1.00 82.06 221 MET A CA 1
ATOM 1762 C C . MET A 1 221 ? 24.597 -14.404 -15.169 1.00 82.06 221 MET A C 1
ATOM 1764 O O . MET A 1 221 ? 24.765 -15.502 -15.696 1.00 82.06 221 MET A O 1
ATOM 1768 N N . ALA A 1 222 ? 23.460 -13.705 -15.250 1.00 80.94 222 ALA A N 1
ATOM 1769 C CA . ALA A 1 222 ? 22.245 -14.142 -15.946 1.00 80.94 222 ALA A CA 1
ATOM 1770 C C . ALA A 1 222 ? 22.305 -14.032 -17.484 1.00 80.94 222 ALA A C 1
ATOM 1772 O O . ALA A 1 222 ? 21.369 -14.441 -18.164 1.00 80.94 222 ALA A O 1
ATOM 1773 N N . GLY A 1 223 ? 23.392 -13.493 -18.048 1.00 77.81 223 GLY A N 1
ATOM 1774 C CA . GLY A 1 223 ? 23.576 -13.370 -19.499 1.00 77.81 223 GLY A CA 1
ATOM 1775 C C . GLY A 1 223 ? 22.886 -12.162 -20.145 1.00 77.81 223 GLY A C 1
ATOM 1776 O O . GLY A 1 223 ? 22.870 -12.079 -21.369 1.00 77.81 223 GLY A O 1
ATOM 1777 N N . LEU A 1 224 ? 22.368 -11.217 -19.350 1.00 77.94 224 LEU A N 1
ATOM 1778 C CA . LEU A 1 224 ? 21.832 -9.937 -19.837 1.00 77.94 224 LEU A CA 1
ATOM 1779 C C . LEU A 1 224 ? 22.938 -8.930 -20.193 1.00 77.94 224 LEU A C 1
ATOM 1781 O O . LEU A 1 224 ? 22.709 -8.013 -20.975 1.00 77.94 224 LEU A O 1
ATOM 1785 N N . ALA A 1 225 ? 24.137 -9.090 -19.622 1.00 73.19 225 ALA A N 1
ATOM 1786 C CA . ALA A 1 225 ? 25.278 -8.210 -19.860 1.00 73.19 225 ALA A CA 1
ATOM 1787 C C . ALA A 1 225 ? 26.561 -8.989 -20.196 1.00 73.19 225 ALA A C 1
ATOM 1789 O O . ALA A 1 225 ? 26.822 -10.082 -19.683 1.00 73.19 225 ALA A O 1
ATOM 1790 N N . THR A 1 226 ? 27.410 -8.401 -21.040 1.00 65.44 226 THR A N 1
ATOM 1791 C CA . THR A 1 226 ? 28.702 -8.987 -21.418 1.00 65.44 226 THR A CA 1
ATOM 1792 C C . THR A 1 226 ? 29.657 -9.005 -20.225 1.00 65.44 226 THR A C 1
ATOM 1794 O O . THR A 1 226 ? 30.174 -7.966 -19.818 1.00 65.44 226 THR A O 1
ATOM 1797 N N . LYS A 1 227 ? 29.960 -10.199 -19.696 1.00 59.66 227 LYS A N 1
ATOM 1798 C CA . LYS A 1 227 ? 31.023 -10.390 -18.691 1.00 59.66 227 LYS A CA 1
ATOM 1799 C C . LYS A 1 227 ? 32.344 -9.823 -19.226 1.00 59.66 227 LYS A C 1
ATOM 1801 O O . LYS A 1 227 ? 32.866 -10.337 -20.219 1.00 59.66 227 LYS A O 1
ATOM 1806 N N . GLN A 1 228 ? 32.914 -8.815 -18.559 1.00 52.88 228 GLN A N 1
ATOM 1807 C CA . GLN A 1 228 ? 34.258 -8.324 -18.879 1.00 52.88 228 GLN A CA 1
ATOM 1808 C C . GLN A 1 228 ? 35.271 -9.468 -18.727 1.00 52.88 228 GLN A C 1
ATOM 1810 O O . GLN A 1 228 ? 35.570 -9.928 -17.623 1.00 52.88 228 GLN A O 1
ATOM 1815 N N . LYS A 1 229 ? 35.804 -9.950 -19.854 1.00 48.94 229 LYS A N 1
ATOM 1816 C CA . LYS A 1 229 ? 36.834 -10.992 -19.876 1.00 48.94 229 LYS A CA 1
ATOM 1817 C C . LYS A 1 229 ? 38.172 -10.384 -19.464 1.00 48.94 229 LYS A C 1
ATOM 1819 O O . LYS A 1 229 ? 38.935 -9.933 -20.313 1.00 48.94 229 LYS A O 1
ATOM 1824 N N . VAL A 1 230 ? 38.463 -10.397 -18.164 1.00 49.50 230 VAL A N 1
ATOM 1825 C CA . VAL A 1 230 ? 39.785 -10.032 -17.634 1.00 49.50 230 VAL A CA 1
ATOM 1826 C C . VAL A 1 230 ? 40.804 -11.091 -18.070 1.00 49.50 230 VAL A C 1
ATOM 1828 O O . VAL A 1 230 ? 41.025 -12.093 -17.390 1.00 49.50 230 VAL A O 1
ATOM 1831 N N . MET A 1 231 ? 41.394 -10.886 -19.246 1.00 46.53 231 MET A N 1
ATOM 1832 C CA . MET A 1 231 ? 42.464 -11.718 -19.793 1.00 46.53 231 MET A CA 1
ATOM 1833 C C . MET A 1 231 ? 43.708 -11.580 -18.907 1.00 46.53 231 MET A C 1
ATOM 1835 O O . MET A 1 231 ? 44.255 -10.490 -18.778 1.00 46.53 231 MET A O 1
ATOM 1839 N N . ARG A 1 232 ? 44.156 -12.682 -18.292 1.00 50.66 232 ARG A N 1
ATOM 1840 C CA . ARG A 1 232 ? 45.364 -12.737 -17.447 1.00 50.66 232 ARG A CA 1
ATOM 1841 C C . ARG A 1 232 ? 46.309 -13.821 -17.930 1.00 50.66 232 ARG A C 1
ATOM 1843 O O . ARG A 1 232 ? 45.860 -14.885 -18.369 1.00 50.66 232 ARG A O 1
ATOM 1850 N N . ASN A 1 233 ? 47.614 -13.609 -17.792 1.00 67.31 233 ASN A N 1
ATOM 1851 C CA . ASN A 1 233 ? 48.580 -14.645 -18.125 1.00 67.31 233 ASN A CA 1
ATOM 1852 C C . ASN A 1 233 ? 48.597 -15.701 -17.007 1.00 67.31 233 ASN A C 1
ATOM 1854 O O . ASN A 1 233 ? 49.159 -15.496 -15.933 1.00 67.31 233 ASN A O 1
ATOM 1858 N N . LYS A 1 234 ? 48.003 -16.874 -17.271 1.00 53.03 234 LYS A N 1
ATOM 1859 C CA . LYS A 1 234 ? 47.851 -17.975 -16.297 1.00 53.03 234 LYS A CA 1
ATOM 1860 C C . LYS A 1 234 ? 49.180 -18.478 -15.700 1.00 53.03 234 LYS A C 1
ATOM 1862 O O . LYS A 1 234 ? 49.142 -19.132 -14.659 1.00 53.03 234 LYS A O 1
ATOM 1867 N N . LYS A 1 235 ? 50.338 -18.188 -16.318 1.00 58.91 235 LYS A N 1
ATOM 1868 C CA . LYS A 1 235 ? 51.666 -18.417 -15.718 1.00 58.91 235 LYS A CA 1
ATOM 1869 C C . LYS A 1 235 ? 52.110 -17.249 -14.828 1.00 58.91 235 LYS A C 1
ATOM 1871 O O . LYS A 1 235 ? 52.460 -17.512 -13.684 1.00 58.91 235 LYS A O 1
ATOM 1876 N N . ALA A 1 236 ? 52.054 -16.001 -15.301 1.00 59.16 236 ALA A N 1
ATOM 1877 C CA . ALA A 1 236 ? 52.495 -14.830 -14.528 1.00 59.16 236 ALA A CA 1
ATOM 1878 C C . ALA A 1 236 ? 51.644 -14.614 -13.261 1.00 59.16 236 ALA A C 1
ATOM 1880 O O . ALA A 1 236 ? 52.183 -14.522 -12.159 1.00 59.16 236 ALA A O 1
ATOM 1881 N N . PHE A 1 237 ? 50.313 -14.690 -13.388 1.00 61.69 237 PHE A N 1
ATOM 1882 C CA . PHE A 1 237 ? 49.371 -14.616 -12.263 1.00 61.69 237 PHE A CA 1
ATOM 1883 C C . PHE A 1 237 ? 49.603 -15.718 -11.209 1.00 61.69 237 PHE A C 1
ATOM 1885 O O . PHE A 1 237 ? 49.402 -15.497 -10.020 1.00 61.69 237 PHE A O 1
ATOM 1892 N N . ARG A 1 238 ? 50.070 -16.909 -11.620 1.00 63.06 238 ARG A N 1
ATOM 1893 C CA . ARG A 1 238 ? 50.445 -18.005 -10.701 1.00 63.06 238 ARG A CA 1
ATOM 1894 C C . ARG A 1 238 ? 51.844 -17.860 -10.089 1.00 63.06 238 ARG A C 1
ATOM 1896 O O . ARG A 1 238 ? 52.147 -18.592 -9.154 1.00 63.06 238 ARG A O 1
ATOM 1903 N N . LYS A 1 239 ? 52.684 -16.963 -10.613 1.00 68.50 239 LYS A N 1
ATOM 1904 C CA . LYS A 1 239 ? 54.046 -16.684 -10.124 1.00 68.50 239 LYS A CA 1
ATOM 1905 C C . LYS A 1 239 ? 54.132 -15.382 -9.316 1.00 68.50 239 LYS A C 1
ATOM 1907 O O . LYS A 1 239 ? 55.164 -15.134 -8.710 1.00 68.50 239 LYS A O 1
ATOM 1912 N N . GLY A 1 240 ? 53.061 -14.581 -9.282 1.00 58.69 240 GLY A N 1
ATOM 1913 C CA . GLY A 1 240 ? 53.046 -13.268 -8.625 1.00 58.69 240 GLY A CA 1
ATOM 1914 C C . GLY A 1 240 ? 53.789 -12.180 -9.408 1.00 58.69 240 GLY A C 1
ATOM 1915 O O . GLY A 1 240 ? 54.177 -11.176 -8.831 1.00 58.69 240 GLY A O 1
ATOM 1916 N N . GLU A 1 241 ? 54.003 -12.382 -10.712 1.00 53.44 241 GLU A N 1
ATOM 1917 C CA . GLU A 1 241 ? 54.831 -11.512 -11.570 1.00 53.44 241 GLU A CA 1
ATOM 1918 C C . GLU A 1 241 ? 54.051 -10.329 -12.182 1.00 53.44 241 GLU A C 1
ATOM 1920 O O . GLU A 1 241 ? 54.614 -9.530 -12.925 1.00 53.44 241 GLU A O 1
ATOM 1925 N N . GLU A 1 242 ? 52.755 -10.213 -11.880 1.00 50.59 242 GLU A N 1
ATOM 1926 C CA . GLU A 1 242 ? 51.907 -9.067 -12.226 1.00 50.59 242 GLU A CA 1
ATOM 1927 C C . GLU A 1 242 ? 51.788 -8.160 -10.981 1.00 50.59 242 GLU A C 1
ATOM 1929 O O . GLU A 1 242 ? 51.048 -8.488 -10.052 1.00 50.59 242 GLU A O 1
ATOM 1934 N N . ASP A 1 243 ? 52.530 -7.042 -10.943 1.00 45.47 243 ASP A N 1
ATOM 1935 C CA . ASP A 1 243 ? 52.557 -6.108 -9.800 1.00 45.47 243 ASP A CA 1
ATOM 1936 C C . ASP A 1 243 ? 51.246 -5.308 -9.694 1.00 45.47 243 ASP A C 1
ATOM 1938 O O . ASP A 1 243 ? 51.057 -4.240 -10.283 1.00 45.47 243 ASP A O 1
ATOM 1942 N N . TRP A 1 244 ? 50.283 -5.891 -8.983 1.00 47.94 244 TRP A N 1
ATOM 1943 C CA . TRP A 1 244 ? 48.923 -5.384 -8.860 1.00 47.94 244 TRP A CA 1
ATOM 1944 C C . TRP A 1 244 ? 48.671 -4.814 -7.463 1.00 47.94 244 TRP A C 1
ATOM 1946 O O . TRP A 1 244 ? 48.570 -5.557 -6.479 1.00 47.94 244 TRP A O 1
ATOM 1956 N N . LYS A 1 245 ? 48.454 -3.491 -7.394 1.00 43.00 245 LYS A N 1
ATOM 1957 C CA . LYS A 1 245 ? 47.823 -2.823 -6.243 1.00 43.00 245 LYS A CA 1
ATOM 1958 C C . LYS A 1 245 ? 46.437 -3.422 -6.028 1.00 43.00 245 LYS A C 1
ATOM 1960 O O . LYS A 1 245 ? 45.466 -2.984 -6.633 1.00 43.00 245 LYS A O 1
ATOM 1965 N N . THR A 1 246 ? 46.355 -4.438 -5.182 1.00 37.69 246 THR A N 1
ATOM 1966 C CA . THR A 1 246 ? 45.147 -5.236 -4.995 1.00 37.69 246 THR A CA 1
ATOM 1967 C C . THR A 1 246 ? 44.049 -4.391 -4.340 1.00 37.69 246 THR A C 1
ATOM 1969 O O . THR A 1 246 ? 44.176 -4.058 -3.159 1.00 37.69 246 THR A O 1
ATOM 1972 N N . PRO A 1 247 ? 42.882 -4.185 -4.987 1.00 33.53 247 PRO A N 1
ATOM 1973 C CA . PRO A 1 247 ? 41.651 -4.411 -4.251 1.00 33.53 247 PRO A CA 1
ATOM 1974 C C . PRO A 1 247 ? 41.752 -5.868 -3.796 1.00 33.53 247 PRO A C 1
ATOM 1976 O O . PRO A 1 247 ? 41.817 -6.773 -4.636 1.00 33.53 247 PRO A O 1
ATOM 1979 N N . LYS A 1 248 ? 41.886 -6.101 -2.484 1.00 28.09 248 LYS A N 1
ATOM 1980 C CA . LYS A 1 248 ? 41.917 -7.467 -1.941 1.00 28.09 248 LYS A CA 1
ATOM 1981 C C . LYS A 1 248 ? 40.723 -8.221 -2.533 1.00 28.09 248 LYS A C 1
ATOM 1983 O O . LYS A 1 248 ? 39.631 -7.648 -2.531 1.00 28.09 248 LYS A O 1
ATOM 1988 N N . PRO A 1 249 ? 40.886 -9.460 -3.033 1.00 29.25 249 PRO A N 1
ATOM 1989 C CA . PRO A 1 249 ? 39.732 -10.231 -3.459 1.00 29.25 249 PRO A CA 1
ATOM 1990 C C . PRO A 1 249 ? 38.790 -10.322 -2.263 1.00 29.25 249 PRO A C 1
ATOM 1992 O O . PRO A 1 249 ? 39.151 -10.881 -1.225 1.00 29.25 249 PRO A O 1
ATOM 1995 N N . SER A 1 250 ? 37.602 -9.732 -2.396 1.00 29.84 250 SER A N 1
ATOM 1996 C CA . SER A 1 250 ? 36.524 -9.999 -1.461 1.00 29.84 250 SER A CA 1
ATOM 1997 C C . SER A 1 250 ? 36.266 -11.496 -1.561 1.00 29.84 250 SER A C 1
ATOM 1999 O O . SER A 1 250 ? 35.788 -11.986 -2.586 1.00 29.84 250 SER A O 1
ATOM 2001 N N . ALA A 1 251 ? 36.653 -12.243 -0.525 1.00 31.17 251 ALA A N 1
ATOM 2002 C CA . ALA A 1 251 ? 36.076 -13.556 -0.314 1.00 31.17 251 ALA A CA 1
ATOM 2003 C C . ALA A 1 251 ? 34.562 -13.345 -0.332 1.00 31.17 251 ALA A C 1
ATOM 2005 O O . ALA A 1 251 ? 34.097 -12.450 0.376 1.00 31.17 251 ALA A O 1
ATOM 2006 N N . LEU A 1 252 ? 33.841 -14.107 -1.171 1.00 32.06 252 LEU A N 1
ATOM 2007 C CA . LEU A 1 252 ? 32.384 -14.015 -1.315 1.00 32.06 252 LEU A CA 1
ATOM 2008 C C . LEU A 1 252 ? 31.776 -13.785 0.068 1.00 32.06 252 LEU A C 1
ATOM 2010 O O . LEU A 1 252 ? 31.898 -14.689 0.900 1.00 32.06 252 LEU A O 1
ATOM 2014 N N . PRO A 1 253 ? 31.185 -12.607 0.348 1.00 31.36 253 PRO A N 1
ATOM 2015 C CA . PRO A 1 253 ? 30.702 -12.346 1.684 1.00 31.36 253 PRO A CA 1
ATOM 2016 C C . PRO A 1 253 ? 29.605 -13.355 1.995 1.00 31.36 253 PRO A C 1
ATOM 2018 O O . PRO A 1 253 ? 28.495 -13.254 1.463 1.00 31.36 253 PRO A O 1
ATOM 2021 N N . THR A 1 254 ? 29.914 -14.317 2.872 1.00 35.69 254 THR A N 1
ATOM 2022 C CA . THR A 1 254 ? 28.904 -14.957 3.714 1.00 35.69 254 THR A CA 1
ATOM 2023 C C . THR A 1 254 ? 28.063 -13.802 4.232 1.00 35.69 254 THR A C 1
ATOM 2025 O O . THR A 1 254 ? 28.643 -12.907 4.855 1.00 35.69 254 THR A O 1
ATOM 2028 N N . PRO A 1 255 ? 26.770 -13.723 3.871 1.00 32.72 255 PRO A N 1
ATOM 2029 C CA . PRO A 1 255 ? 26.033 -12.481 3.997 1.00 32.72 255 PRO A CA 1
ATOM 2030 C C . PRO A 1 255 ? 26.104 -12.028 5.452 1.00 32.72 255 PRO A C 1
ATOM 2032 O O . PRO A 1 255 ? 25.720 -12.809 6.331 1.00 32.72 255 PRO A O 1
ATOM 2035 N N . PRO A 1 256 ? 26.592 -10.802 5.727 1.00 28.73 256 PRO A N 1
ATOM 2036 C CA . PRO A 1 256 ? 26.384 -10.211 7.031 1.00 28.73 256 PRO A CA 1
ATOM 2037 C C . PRO A 1 256 ? 24.885 -10.302 7.346 1.00 28.73 256 PRO A C 1
ATOM 2039 O O . PRO A 1 256 ? 24.072 -10.137 6.425 1.00 28.73 256 PRO A O 1
ATOM 2042 N N . PRO A 1 257 ? 24.481 -10.551 8.604 1.00 33.72 257 PRO A N 1
ATOM 2043 C CA . PRO A 1 257 ? 23.116 -10.215 8.988 1.00 33.72 257 PRO A CA 1
ATOM 2044 C C . PRO A 1 257 ? 22.861 -8.759 8.566 1.00 33.72 257 PRO A C 1
ATOM 2046 O O . PRO A 1 257 ? 23.765 -7.931 8.672 1.00 33.72 257 PRO A O 1
ATOM 2049 N N . GLU A 1 258 ? 21.678 -8.453 8.030 1.00 30.86 258 GLU A N 1
ATOM 2050 C CA . GLU A 1 258 ? 21.346 -7.100 7.561 1.00 30.86 258 GLU A CA 1
ATOM 2051 C C . GLU A 1 258 ? 21.310 -6.148 8.779 1.00 30.86 258 GLU A C 1
ATOM 2053 O O . GLU A 1 258 ? 20.288 -6.002 9.448 1.00 30.86 258 GLU A O 1
ATOM 2058 N N . VAL A 1 259 ? 22.465 -5.556 9.118 1.00 29.52 259 VAL A N 1
ATOM 2059 C CA . VAL A 1 259 ? 22.620 -4.627 10.244 1.00 29.52 259 VAL A CA 1
ATOM 2060 C C . VAL A 1 259 ? 21.981 -3.297 9.860 1.00 29.52 259 VAL A C 1
ATOM 2062 O O . VAL A 1 259 ? 22.554 -2.515 9.101 1.00 29.52 259 VAL A O 1
ATOM 2065 N N . ASN A 1 260 ? 20.801 -3.027 10.418 1.00 31.45 260 ASN A N 1
ATOM 2066 C CA . ASN A 1 260 ? 20.252 -1.674 10.476 1.00 31.45 260 ASN A CA 1
ATOM 2067 C C . ASN A 1 260 ? 21.270 -0.789 11.218 1.00 31.45 260 ASN A C 1
ATOM 2069 O O . ASN A 1 260 ? 21.593 -1.055 12.373 1.00 31.45 260 ASN A O 1
ATOM 2073 N N . GLY A 1 261 ? 21.859 0.168 10.501 1.00 29.61 261 GLY A N 1
ATOM 2074 C CA . GLY A 1 261 ? 23.239 0.580 10.762 1.00 29.61 261 GLY A CA 1
ATOM 2075 C C . GLY A 1 261 ? 23.473 1.592 11.888 1.00 29.61 261 GLY A C 1
ATOM 2076 O O . GLY A 1 261 ? 22.700 2.527 12.073 1.00 29.61 261 GLY A O 1
ATOM 2077 N N . THR A 1 262 ? 24.642 1.455 12.517 1.00 26.84 262 THR A N 1
ATOM 2078 C CA . THR A 1 262 ? 25.415 2.490 13.233 1.00 26.84 262 THR A CA 1
ATOM 2079 C C . THR A 1 262 ? 26.917 2.118 13.180 1.00 26.84 262 THR A C 1
ATOM 2081 O O . THR A 1 262 ? 27.241 0.985 12.808 1.00 26.84 262 THR A O 1
ATOM 2084 N N . PRO A 1 263 ? 27.861 3.052 13.427 1.00 33.41 263 PRO A N 1
ATOM 2085 C CA . PRO A 1 263 ? 29.246 2.897 12.962 1.00 33.41 263 PRO A CA 1
ATOM 2086 C C . PRO A 1 263 ? 30.217 2.159 13.911 1.00 33.41 263 PRO A C 1
ATOM 2088 O O . PRO A 1 263 ? 30.300 2.461 15.093 1.00 33.41 263 PRO A O 1
ATOM 2091 N N . SER A 1 264 ? 31.009 1.269 13.299 1.00 30.48 264 SER A N 1
ATOM 2092 C CA . SER A 1 264 ? 32.400 0.841 13.577 1.00 30.48 264 SER A CA 1
ATOM 2093 C C . SER A 1 264 ? 32.955 0.767 15.018 1.00 30.48 264 SER A C 1
ATOM 2095 O O . SER A 1 264 ? 33.157 1.778 15.683 1.00 30.48 264 SER A O 1
ATOM 2097 N N . GLY A 1 265 ? 33.426 -0.432 15.387 1.00 23.52 265 GLY A N 1
ATOM 2098 C CA . GLY A 1 265 ? 34.405 -0.705 16.452 1.00 23.52 265 GLY A CA 1
ATOM 2099 C C . GLY A 1 265 ? 35.379 -1.812 16.005 1.00 23.52 265 GLY A C 1
ATOM 2100 O O . GLY A 1 265 ? 35.012 -2.642 15.173 1.00 23.52 265 GLY A O 1
ATOM 2101 N N . ASN A 1 266 ? 36.626 -1.789 16.484 1.00 25.41 266 ASN A N 1
ATOM 2102 C CA . ASN A 1 266 ? 37.756 -2.530 15.896 1.00 25.41 266 ASN A CA 1
ATOM 2103 C C . ASN A 1 266 ? 37.935 -3.991 16.374 1.00 25.41 266 ASN A C 1
ATOM 2105 O O . ASN A 1 266 ? 37.661 -4.292 17.528 1.00 25.41 266 ASN A O 1
ATOM 2109 N N . GLU A 1 267 ? 38.578 -4.798 15.504 1.00 24.95 267 GLU A N 1
ATOM 2110 C CA . GLU A 1 267 ? 39.499 -5.924 15.823 1.00 24.95 267 GLU A CA 1
ATOM 2111 C C . GLU A 1 267 ? 38.938 -7.169 16.573 1.00 24.95 267 GLU A C 1
ATOM 2113 O O . GLU A 1 267 ? 37.905 -7.116 17.222 1.00 24.95 267 GLU A O 1
ATOM 2118 N N . SER A 1 268 ? 39.552 -8.366 16.573 1.00 25.12 268 SER A N 1
ATOM 2119 C CA . SER A 1 268 ? 40.500 -9.064 15.667 1.00 25.12 268 SER A CA 1
ATOM 2120 C C . SER A 1 268 ? 40.776 -10.475 16.238 1.00 25.12 268 SER A C 1
ATOM 2122 O O . SER A 1 268 ? 41.176 -10.541 17.396 1.00 25.12 268 SER A O 1
ATOM 2124 N N . ALA A 1 269 ? 40.617 -11.580 15.479 1.00 24.16 269 ALA A N 1
ATOM 2125 C CA . ALA A 1 269 ? 41.284 -12.884 15.736 1.00 24.16 269 ALA A CA 1
ATOM 2126 C C . ALA A 1 269 ? 40.956 -14.004 14.708 1.00 24.16 269 ALA A C 1
ATOM 2128 O O . ALA A 1 269 ? 39.906 -13.999 14.075 1.00 24.16 269 ALA A O 1
ATOM 2129 N N . ALA A 1 270 ? 41.842 -15.014 14.666 1.00 25.58 270 ALA A N 1
ATOM 2130 C CA . ALA A 1 270 ? 41.629 -16.426 14.283 1.00 25.58 270 ALA A CA 1
ATOM 2131 C C . ALA A 1 270 ? 41.241 -16.814 12.827 1.00 25.58 270 ALA A C 1
ATOM 2133 O O . ALA A 1 270 ? 40.079 -16.880 12.434 1.00 25.58 270 ALA A O 1
ATOM 2134 N N . GLN A 1 271 ? 42.261 -17.250 12.077 1.00 25.64 271 GLN A N 1
ATOM 2135 C CA . GLN A 1 271 ? 42.188 -18.252 10.988 1.00 25.64 271 GLN A CA 1
ATOM 2136 C C . GLN A 1 271 ? 42.244 -19.676 11.630 1.00 25.64 271 GLN A C 1
ATOM 2138 O O . GLN A 1 271 ? 42.512 -19.757 12.826 1.00 25.64 271 GLN A O 1
ATOM 2143 N N . ALA A 1 272 ? 42.075 -20.850 10.996 1.00 26.23 272 ALA A N 1
ATOM 2144 C CA . ALA A 1 272 ? 41.824 -21.313 9.614 1.00 26.23 272 ALA A CA 1
ATOM 2145 C C . ALA A 1 272 ? 41.220 -22.758 9.683 1.00 26.23 272 ALA A C 1
ATOM 2147 O O . ALA A 1 272 ? 41.144 -23.317 10.772 1.00 26.23 272 ALA A O 1
ATOM 2148 N N . ALA A 1 273 ? 40.827 -23.494 8.630 1.00 25.05 273 ALA A N 1
ATOM 2149 C CA . ALA A 1 273 ? 40.685 -23.211 7.193 1.00 25.05 273 ALA A CA 1
ATOM 2150 C C . ALA A 1 273 ? 39.302 -23.714 6.668 1.00 25.05 273 ALA A C 1
ATOM 2152 O O . ALA A 1 273 ? 38.336 -23.014 6.936 1.00 25.05 273 ALA A O 1
ATOM 2153 N N . ILE A 1 274 ? 39.040 -24.833 5.958 1.00 25.05 274 ILE A N 1
ATOM 2154 C CA . ILE A 1 274 ? 39.796 -25.954 5.340 1.00 25.05 274 ILE A CA 1
ATOM 2155 C C . ILE A 1 274 ? 39.110 -26.314 3.989 1.00 25.05 274 ILE A C 1
ATOM 2157 O O . ILE A 1 274 ? 37.897 -26.192 3.877 1.00 25.05 274 ILE A O 1
ATOM 2161 N N . ALA A 1 275 ? 39.886 -26.807 3.008 1.00 26.16 275 ALA A N 1
ATOM 2162 C CA . ALA A 1 275 ? 39.485 -27.470 1.746 1.00 26.16 275 ALA A CA 1
ATOM 2163 C C . ALA A 1 275 ? 38.558 -26.728 0.748 1.00 26.16 275 ALA A C 1
ATOM 2165 O O . ALA A 1 275 ? 37.336 -26.691 0.867 1.00 26.16 275 ALA A O 1
ATOM 2166 N N . VAL A 1 276 ? 39.168 -26.290 -0.359 1.00 29.98 276 VAL A N 1
ATOM 2167 C CA . VAL A 1 276 ? 38.507 -26.125 -1.667 1.00 29.98 276 VAL A CA 1
ATOM 2168 C C . VAL A 1 276 ? 38.284 -27.511 -2.286 1.00 29.98 276 VAL A C 1
ATOM 2170 O O . VAL A 1 276 ? 39.115 -28.395 -2.084 1.00 29.98 276 VAL A O 1
ATOM 2173 N N . ASN A 1 277 ? 37.253 -27.683 -3.119 1.00 26.09 277 ASN A N 1
ATOM 2174 C CA . ASN A 1 277 ? 37.308 -28.692 -4.178 1.00 26.09 277 ASN A CA 1
ATOM 2175 C C . ASN A 1 277 ? 36.730 -28.135 -5.490 1.00 26.09 277 ASN A C 1
ATOM 2177 O O . ASN A 1 277 ? 35.586 -27.686 -5.531 1.00 26.09 277 ASN A O 1
ATOM 2181 N N . ASP A 1 278 ? 37.559 -28.130 -6.534 1.00 32.31 278 ASP A N 1
ATOM 2182 C CA . ASP A 1 278 ? 37.193 -27.799 -7.918 1.00 32.31 278 ASP A CA 1
ATOM 2183 C C . ASP A 1 278 ? 36.564 -29.044 -8.574 1.00 32.31 278 ASP A C 1
ATOM 2185 O O . ASP A 1 278 ? 36.944 -30.169 -8.245 1.00 32.31 278 ASP A O 1
ATOM 2189 N N . GLY A 1 279 ? 35.558 -28.876 -9.437 1.00 24.41 279 GLY A N 1
ATOM 2190 C CA . GLY A 1 279 ? 34.528 -29.910 -9.606 1.00 24.41 279 GLY A CA 1
ATOM 2191 C C . GLY A 1 279 ? 33.730 -29.888 -10.906 1.00 24.41 279 GLY A C 1
ATOM 2192 O O . GLY A 1 279 ? 32.505 -29.862 -10.856 1.00 24.41 279 GLY A O 1
ATOM 2193 N N . SER A 1 280 ? 34.423 -30.008 -12.043 1.00 27.33 280 SER A N 1
ATOM 2194 C CA . SER A 1 280 ? 33.901 -30.365 -13.382 1.00 27.33 280 SER A CA 1
ATOM 2195 C C . SER A 1 280 ? 32.867 -29.444 -14.062 1.00 27.33 280 SER A C 1
ATOM 2197 O O . SER A 1 280 ? 31.891 -28.980 -13.485 1.00 27.33 280 SER A O 1
ATOM 2199 N N . LEU A 1 281 ? 33.078 -29.250 -15.366 1.00 35.03 281 LEU A N 1
ATOM 2200 C CA . LEU A 1 281 ? 32.119 -28.663 -16.305 1.00 35.03 281 LEU A CA 1
ATOM 2201 C C . LEU A 1 281 ? 30.964 -29.648 -16.571 1.00 35.03 281 LEU A C 1
ATOM 2203 O O . LEU A 1 281 ? 31.220 -30.832 -16.779 1.00 35.03 281 LEU A O 1
ATOM 2207 N N . ASP A 1 282 ? 29.728 -29.150 -16.653 1.00 28.47 282 ASP A N 1
ATOM 2208 C CA . ASP A 1 282 ? 28.553 -29.914 -17.104 1.00 28.47 282 ASP A CA 1
ATOM 2209 C C . ASP A 1 282 ? 28.292 -29.619 -18.603 1.00 28.47 282 ASP A C 1
ATOM 2211 O O . ASP A 1 282 ? 28.064 -28.457 -18.960 1.00 28.47 282 ASP A O 1
ATOM 2215 N N . PRO A 1 283 ? 28.373 -30.612 -19.512 1.00 34.50 283 PRO A N 1
ATOM 2216 C CA . PRO A 1 283 ? 28.406 -30.391 -20.960 1.00 34.50 283 PRO A CA 1
ATOM 2217 C C . PRO A 1 283 ? 27.020 -30.202 -21.617 1.00 34.50 283 PRO A C 1
ATOM 2219 O O . PRO A 1 283 ? 26.827 -30.599 -22.764 1.00 34.50 283 PRO A O 1
ATOM 2222 N N . SER A 1 284 ? 26.054 -29.590 -20.923 1.00 31.14 284 SER A N 1
ATOM 2223 C CA . SER A 1 284 ? 24.694 -29.327 -21.440 1.00 31.14 284 SER A CA 1
ATOM 2224 C C . SER A 1 284 ? 24.282 -27.842 -21.463 1.00 31.14 284 SER A C 1
ATOM 2226 O O . SER A 1 284 ? 23.122 -27.515 -21.712 1.00 31.14 284 SER A O 1
ATOM 2228 N N . VAL A 1 285 ? 25.226 -26.917 -21.248 1.00 29.62 285 VAL A N 1
ATOM 2229 C CA . VAL A 1 285 ? 24.958 -25.468 -21.265 1.00 29.62 285 VAL A CA 1
ATOM 2230 C C . VAL A 1 285 ? 24.950 -24.921 -22.696 1.00 29.62 285 VAL A C 1
ATOM 2232 O O . VAL A 1 285 ? 26.003 -24.713 -23.301 1.00 29.62 285 VAL A O 1
ATOM 2235 N N . ALA A 1 286 ? 23.761 -24.614 -23.217 1.00 27.23 286 ALA A N 1
ATOM 2236 C CA . ALA A 1 286 ? 23.627 -23.754 -24.388 1.00 27.23 286 ALA A CA 1
ATOM 2237 C C . ALA A 1 286 ? 24.122 -22.334 -24.052 1.00 27.23 286 ALA A C 1
ATOM 2239 O O . ALA A 1 286 ? 23.724 -21.744 -23.046 1.00 27.23 286 ALA A O 1
ATOM 2240 N N . LEU A 1 287 ? 24.993 -21.771 -24.893 1.00 33.69 287 LEU A N 1
ATOM 2241 C CA . LEU A 1 287 ? 25.380 -20.363 -24.789 1.00 33.69 287 LEU A CA 1
ATOM 2242 C C . LEU A 1 287 ? 24.173 -19.489 -25.148 1.00 33.69 287 LEU A C 1
ATOM 2244 O O . LEU A 1 287 ? 23.591 -19.678 -26.213 1.00 33.69 287 LEU A O 1
ATOM 2248 N N . SER A 1 288 ? 23.819 -18.529 -24.287 1.00 39.59 288 SER A N 1
ATOM 2249 C CA . SER A 1 288 ? 22.697 -17.615 -24.539 1.00 39.59 288 SER A CA 1
ATOM 2250 C C . SER A 1 288 ? 22.926 -16.803 -25.818 1.00 39.59 288 SER A C 1
ATOM 2252 O O . SER A 1 288 ? 23.792 -15.925 -25.874 1.00 39.59 288 SER A O 1
ATOM 2254 N N . THR A 1 289 ? 22.154 -17.111 -26.859 1.00 40.50 289 THR A N 1
ATOM 2255 C CA . THR A 1 289 ? 22.109 -16.359 -28.112 1.00 40.50 289 THR A CA 1
ATOM 2256 C C . THR A 1 289 ? 20.988 -15.330 -28.038 1.00 40.50 289 THR A C 1
ATOM 2258 O O . THR A 1 289 ? 19.830 -15.679 -28.242 1.00 40.50 289 THR A O 1
ATOM 2261 N N . GLN A 1 290 ? 21.360 -14.069 -27.795 1.00 50.12 290 GLN A N 1
ATOM 2262 C CA . GLN A 1 290 ? 20.470 -12.899 -27.742 1.00 50.12 290 GLN A CA 1
ATOM 2263 C C . GLN A 1 290 ? 19.384 -12.965 -26.649 1.00 50.12 290 GLN A C 1
ATOM 2265 O O . GLN A 1 290 ? 18.257 -13.395 -26.885 1.00 50.12 290 GLN A O 1
ATOM 2270 N N . ALA A 1 291 ? 19.693 -12.411 -25.471 1.00 53.28 291 ALA A N 1
ATOM 2271 C CA . ALA A 1 291 ? 18.644 -11.891 -24.595 1.00 53.28 291 ALA A CA 1
ATOM 2272 C C . ALA A 1 291 ? 17.851 -10.814 -25.361 1.00 53.28 291 ALA A C 1
ATOM 2274 O O . ALA A 1 291 ? 18.455 -9.910 -25.941 1.00 53.28 291 ALA A O 1
ATOM 2275 N N . LYS A 1 292 ? 16.517 -10.932 -25.406 1.00 76.38 292 LYS A N 1
ATOM 2276 C CA . LYS A 1 292 ? 15.652 -9.980 -26.132 1.00 76.38 292 LYS A CA 1
ATOM 2277 C C . LYS A 1 292 ? 15.223 -8.802 -25.255 1.00 76.38 292 LYS A C 1
ATOM 2279 O O . LYS A 1 292 ? 15.000 -7.713 -25.774 1.00 76.38 292 LYS A O 1
ATOM 2284 N N . GLY A 1 293 ? 15.120 -9.021 -23.943 1.00 86.06 293 GLY A N 1
ATOM 2285 C CA . GLY A 1 293 ? 14.987 -7.945 -22.965 1.00 86.06 293 GLY A CA 1
ATOM 2286 C C . GLY A 1 293 ? 16.327 -7.279 -22.649 1.00 86.06 293 GLY A C 1
ATOM 2287 O O . GLY A 1 293 ? 17.397 -7.791 -22.979 1.00 86.06 293 GLY A O 1
ATOM 2288 N N . SER A 1 294 ? 16.268 -6.120 -22.001 1.00 89.38 294 SER A N 1
ATOM 2289 C CA . SER A 1 294 ? 17.439 -5.290 -21.703 1.00 89.38 294 SER A CA 1
ATOM 2290 C C . SER A 1 294 ? 17.270 -4.531 -20.388 1.00 89.38 294 SER A C 1
ATOM 2292 O O . SER A 1 294 ? 16.154 -4.360 -19.900 1.00 89.38 294 SER A O 1
ATOM 2294 N N . VAL A 1 295 ? 18.382 -4.069 -19.810 1.00 90.12 295 VAL A N 1
ATOM 2295 C CA . VAL A 1 295 ? 18.389 -3.233 -18.602 1.00 90.12 295 VAL A CA 1
ATOM 2296 C C . VAL A 1 295 ? 19.262 -2.006 -18.840 1.00 90.12 295 VAL A C 1
ATOM 2298 O O . VAL A 1 295 ? 20.449 -2.130 -19.141 1.00 90.12 295 VAL A O 1
ATOM 2301 N N . GLN A 1 296 ? 18.679 -0.826 -18.661 1.00 90.50 296 GLN A N 1
ATOM 2302 C CA . GLN A 1 296 ? 19.371 0.456 -18.580 1.00 90.50 296 GLN A CA 1
ATOM 2303 C C . GLN A 1 296 ? 19.375 0.920 -17.118 1.00 90.50 296 GLN A C 1
ATOM 2305 O O . GLN A 1 296 ? 18.384 0.735 -16.415 1.00 90.50 296 GLN A O 1
ATOM 2310 N N . TYR A 1 297 ? 20.478 1.509 -16.653 1.00 89.56 297 TYR A N 1
ATOM 2311 C CA . TYR A 1 297 ? 20.644 1.944 -15.261 1.00 89.56 297 TYR A CA 1
ATOM 2312 C C . TYR A 1 297 ? 20.775 3.461 -15.173 1.00 89.56 297 TYR A C 1
ATOM 2314 O O . TYR A 1 297 ? 21.686 4.028 -15.775 1.00 89.56 297 TYR A O 1
ATOM 2322 N N . PHE A 1 298 ? 19.928 4.083 -14.357 1.00 87.31 298 PHE A N 1
ATOM 2323 C CA . PHE A 1 298 ? 19.924 5.521 -14.106 1.00 87.31 298 PHE A CA 1
ATOM 2324 C C . PHE A 1 298 ? 20.215 5.794 -12.628 1.00 87.31 298 PHE A C 1
ATOM 2326 O O . PHE A 1 298 ? 19.427 5.434 -11.750 1.00 87.31 298 PHE A O 1
ATOM 2333 N N . GLU A 1 299 ? 21.354 6.435 -12.350 1.00 87.00 299 GLU A N 1
ATOM 2334 C CA . GLU A 1 299 ? 21.681 6.909 -11.003 1.00 87.00 299 GLU A CA 1
ATOM 2335 C C . GLU A 1 299 ? 20.962 8.239 -10.747 1.00 87.00 299 GLU A C 1
ATOM 2337 O O . GLU A 1 299 ? 21.396 9.299 -11.195 1.00 87.00 299 GLU A O 1
ATOM 2342 N N . HIS A 1 300 ? 19.802 8.162 -10.094 1.00 85.19 300 HIS A N 1
ATOM 2343 C CA . HIS A 1 300 ? 18.896 9.290 -9.880 1.00 85.19 300 HIS A CA 1
ATOM 2344 C C . HIS A 1 300 ? 18.057 9.082 -8.606 1.00 85.19 300 HIS A C 1
ATOM 2346 O O . HIS A 1 300 ? 17.792 7.950 -8.194 1.00 85.19 300 HIS A O 1
ATOM 2352 N N . SER A 1 301 ? 17.628 10.177 -7.970 1.00 85.75 301 SER A N 1
ATOM 2353 C CA . SER A 1 301 ? 16.861 10.164 -6.718 1.00 85.75 301 SER A CA 1
ATOM 2354 C C . SER A 1 301 ? 15.476 10.780 -6.909 1.00 85.75 301 SER A C 1
ATOM 2356 O O . SER A 1 301 ? 15.329 11.997 -6.897 1.00 85.75 301 SER A O 1
ATOM 2358 N N . ILE A 1 302 ? 14.463 9.922 -7.033 1.00 88.00 302 ILE A N 1
ATOM 2359 C CA . ILE A 1 302 ? 13.076 10.294 -7.351 1.00 88.00 302 ILE A CA 1
ATOM 2360 C C . ILE A 1 302 ? 12.451 11.117 -6.209 1.00 88.00 302 ILE A C 1
ATOM 2362 O O . ILE A 1 302 ? 12.109 10.571 -5.155 1.00 88.00 302 ILE A O 1
ATOM 2366 N N . SER A 1 303 ? 12.277 12.419 -6.432 1.00 87.12 303 SER A N 1
ATOM 2367 C CA . SER A 1 303 ? 11.853 13.426 -5.444 1.00 87.12 303 SER A CA 1
ATOM 2368 C C . SER A 1 303 ? 10.350 13.734 -5.428 1.00 87.12 303 SER A C 1
ATOM 2370 O O . SER A 1 303 ? 9.831 14.176 -4.402 1.00 87.12 303 SER A O 1
ATOM 2372 N N . ASP A 1 304 ? 9.653 13.528 -6.546 1.00 89.19 304 ASP A N 1
ATOM 2373 C CA . ASP A 1 304 ? 8.256 13.947 -6.725 1.00 89.19 304 ASP A CA 1
ATOM 2374 C C . ASP A 1 304 ? 7.415 13.026 -7.629 1.00 89.19 304 ASP A C 1
ATOM 2376 O O . ASP A 1 304 ? 6.193 12.970 -7.472 1.00 89.19 304 ASP A O 1
ATOM 2380 N N . GLY A 1 305 ? 8.052 12.288 -8.541 1.00 90.56 305 GLY A N 1
ATOM 2381 C CA . GLY A 1 305 ? 7.407 11.444 -9.546 1.00 90.56 305 GLY A CA 1
ATOM 2382 C C . GLY A 1 305 ? 7.508 11.962 -10.985 1.00 90.56 305 GLY A C 1
ATOM 2383 O O . GLY A 1 305 ? 6.989 11.286 -11.873 1.00 90.56 305 GLY A O 1
ATOM 2384 N N . ASN A 1 306 ? 8.151 13.106 -11.247 1.00 93.56 306 ASN A N 1
ATOM 2385 C CA . ASN A 1 306 ? 8.515 13.509 -12.608 1.00 93.56 306 ASN A CA 1
ATOM 2386 C C . ASN A 1 306 ? 9.586 12.545 -13.166 1.00 93.56 306 ASN A C 1
ATOM 2388 O O . ASN A 1 306 ? 10.460 12.069 -12.440 1.00 93.56 306 ASN A O 1
ATOM 2392 N N . LEU A 1 307 ? 9.475 12.221 -14.452 1.00 92.62 307 LEU A N 1
ATOM 2393 C CA . LEU A 1 307 ? 10.343 11.330 -15.219 1.00 92.62 307 LEU A CA 1
ATOM 2394 C C . LEU A 1 307 ? 10.743 11.924 -16.578 1.00 92.62 307 LEU A C 1
ATOM 2396 O O . LEU A 1 307 ? 11.365 11.214 -17.357 1.00 92.62 307 LEU A O 1
ATOM 2400 N N . GLU A 1 308 ? 10.440 13.190 -16.867 1.00 90.06 308 GLU A N 1
ATOM 2401 C CA . GLU A 1 308 ? 10.895 13.941 -18.055 1.00 90.06 308 GLU A CA 1
ATOM 2402 C C . GLU A 1 308 ? 12.402 13.736 -18.315 1.00 90.06 308 GLU A C 1
ATOM 2404 O O . GLU A 1 308 ? 12.811 13.212 -19.348 1.00 90.06 308 GLU A O 1
ATOM 2409 N N . ASP A 1 309 ? 13.206 13.953 -17.272 1.00 86.50 309 ASP A N 1
ATOM 2410 C CA . ASP A 1 309 ? 14.659 13.745 -17.222 1.00 86.50 309 ASP A CA 1
ATOM 2411 C C . ASP A 1 309 ? 15.091 12.283 -17.519 1.00 86.50 309 ASP A C 1
ATOM 2413 O O . ASP A 1 309 ? 16.248 12.016 -17.840 1.00 86.50 309 ASP A O 1
ATOM 2417 N N . VAL A 1 310 ? 14.188 11.306 -17.412 1.00 87.38 310 VAL A N 1
ATOM 2418 C CA . VAL A 1 310 ? 14.428 9.891 -17.753 1.00 87.38 310 VAL A CA 1
ATOM 2419 C C . VAL A 1 310 ? 13.915 9.576 -19.161 1.00 87.38 310 VAL A C 1
ATOM 2421 O O . VAL A 1 310 ? 14.618 8.905 -19.911 1.00 87.38 310 VAL A O 1
ATOM 2424 N N . VAL A 1 311 ? 12.734 10.085 -19.530 1.00 88.75 311 VAL A N 1
ATOM 2425 C CA . VAL A 1 311 ? 12.091 9.938 -20.848 1.00 88.75 311 VAL A CA 1
ATOM 2426 C C . VAL A 1 311 ? 12.989 10.480 -21.958 1.00 88.75 311 VAL A C 1
ATOM 2428 O O . VAL A 1 311 ? 13.245 9.758 -22.918 1.00 88.75 311 VAL A O 1
ATOM 2431 N N . ASP A 1 312 ? 13.549 11.680 -21.784 1.00 87.31 312 ASP A N 1
ATOM 2432 C CA . ASP A 1 312 ? 14.461 12.325 -22.744 1.00 87.31 312 ASP A CA 1
ATOM 2433 C C . ASP A 1 312 ? 15.747 11.523 -23.007 1.00 87.31 312 ASP A C 1
ATOM 2435 O O . ASP A 1 312 ? 16.443 11.739 -24.000 1.00 87.31 312 ASP A O 1
ATOM 2439 N N . LYS A 1 313 ? 16.082 10.592 -22.105 1.00 86.25 313 LYS A N 1
ATOM 2440 C CA . LYS A 1 313 ? 17.264 9.727 -22.189 1.00 86.25 313 LYS A CA 1
ATOM 2441 C C . LYS A 1 313 ? 16.936 8.320 -22.711 1.00 86.25 313 LYS A C 1
ATOM 2443 O O . LYS A 1 313 ? 17.839 7.487 -22.786 1.00 86.25 313 LYS A O 1
ATOM 2448 N N . LEU A 1 314 ? 15.681 8.042 -23.081 1.00 84.00 314 LEU A N 1
ATOM 2449 C CA . LEU A 1 314 ? 15.288 6.802 -23.751 1.00 84.00 314 LEU A CA 1
ATOM 2450 C C . LEU A 1 314 ? 15.413 6.955 -25.271 1.00 84.00 314 LEU A C 1
ATOM 2452 O O . LEU A 1 314 ? 14.817 7.842 -25.875 1.00 84.00 314 LEU A O 1
ATOM 2456 N N . GLU A 1 315 ? 16.116 6.026 -25.919 1.00 78.25 315 GLU A N 1
ATOM 2457 C CA . GLU A 1 315 ? 16.231 5.946 -27.384 1.00 78.25 315 GLU A CA 1
ATOM 2458 C C . GLU A 1 315 ? 14.937 5.389 -28.026 1.00 78.25 315 GLU A C 1
ATOM 2460 O O . GLU A 1 315 ? 14.937 4.353 -28.692 1.00 78.25 315 GLU A O 1
ATOM 2465 N N . HIS A 1 316 ? 13.796 6.041 -27.776 1.00 77.75 316 HIS A N 1
ATOM 2466 C CA . HIS A 1 316 ? 12.478 5.615 -28.249 1.00 77.75 316 HIS A CA 1
ATOM 2467 C C . HIS A 1 316 ? 11.543 6.820 -28.455 1.00 77.75 316 HIS A C 1
ATOM 2469 O O . HIS A 1 316 ? 11.283 7.541 -27.493 1.00 77.75 316 HIS A O 1
ATOM 2475 N N . PRO A 1 317 ? 10.979 7.038 -29.658 1.00 78.31 317 PRO A N 1
ATOM 2476 C CA . PRO A 1 317 ? 9.935 8.044 -29.843 1.00 78.31 317 PRO A CA 1
ATOM 2477 C C . PRO A 1 317 ? 8.660 7.623 -29.095 1.00 78.31 317 PRO A C 1
ATOM 2479 O O . PRO A 1 317 ? 8.306 6.445 -29.118 1.00 78.31 317 PRO A O 1
ATOM 2482 N N . ASP A 1 318 ? 8.005 8.580 -28.431 1.00 87.06 318 ASP A N 1
ATOM 2483 C CA . ASP A 1 318 ? 6.756 8.425 -27.654 1.00 87.06 318 ASP A CA 1
ATOM 2484 C C . ASP A 1 318 ? 6.661 7.115 -26.825 1.00 87.06 318 ASP A C 1
ATOM 2486 O O . ASP A 1 318 ? 5.906 6.192 -27.152 1.00 87.06 318 ASP A O 1
ATOM 2490 N N . PRO A 1 319 ? 7.488 6.957 -25.772 1.00 92.88 319 PRO A N 1
ATOM 2491 C CA . PRO A 1 319 ? 7.550 5.716 -25.014 1.00 92.88 319 PRO A CA 1
ATOM 2492 C C . PRO A 1 319 ? 6.373 5.583 -24.037 1.00 92.88 319 PRO A C 1
ATOM 2494 O O . PRO A 1 319 ? 6.328 6.243 -23.003 1.00 92.88 319 PRO A O 1
ATOM 2497 N N . ASN A 1 320 ? 5.469 4.630 -24.279 1.00 95.62 320 ASN A N 1
ATOM 2498 C CA . ASN A 1 320 ? 4.531 4.170 -23.248 1.00 95.62 320 ASN A CA 1
ATOM 2499 C C . ASN A 1 320 ? 5.304 3.486 -22.106 1.00 95.62 320 ASN A C 1
ATOM 2501 O O . ASN A 1 320 ? 6.025 2.514 -22.351 1.00 95.62 320 ASN A O 1
ATOM 2505 N N . LEU A 1 321 ? 5.142 3.946 -20.867 1.00 96.44 321 LEU A N 1
ATOM 2506 C CA . LEU A 1 321 ? 5.852 3.447 -19.687 1.00 96.44 321 LEU A CA 1
ATOM 2507 C C . LEU A 1 321 ? 4.905 2.791 -18.678 1.00 96.44 321 LEU A C 1
ATOM 2509 O O . LEU A 1 321 ? 3.782 3.252 -18.454 1.00 96.44 321 LEU A O 1
ATOM 2513 N N . MET A 1 322 ? 5.407 1.764 -17.994 1.00 97.12 322 MET A N 1
ATOM 2514 C CA . MET A 1 322 ? 4.821 1.243 -16.758 1.00 97.12 322 MET A CA 1
ATOM 2515 C C . MET A 1 322 ? 5.812 1.430 -15.610 1.00 97.12 322 MET A C 1
ATOM 2517 O O . MET A 1 322 ? 6.930 0.922 -15.675 1.00 97.12 322 MET A O 1
ATOM 2521 N N . VAL A 1 323 ? 5.410 2.129 -14.548 1.00 97.81 323 VAL A N 1
ATOM 2522 C CA . VAL A 1 323 ? 6.237 2.272 -13.340 1.00 97.81 323 VAL A CA 1
ATOM 2523 C C . VAL A 1 323 ? 5.987 1.094 -12.404 1.00 97.81 323 VAL A C 1
ATOM 2525 O O . VAL A 1 323 ? 4.844 0.747 -12.100 1.00 97.81 323 VAL A O 1
ATOM 2528 N N . MET A 1 324 ? 7.062 0.472 -11.931 1.00 97.19 324 MET A N 1
ATOM 2529 C CA . MET A 1 324 ? 7.020 -0.669 -11.025 1.00 97.19 324 MET A CA 1
ATOM 2530 C C . MET A 1 324 ? 7.972 -0.504 -9.841 1.00 97.19 324 MET A C 1
ATOM 2532 O O . MET A 1 324 ? 8.906 0.289 -9.889 1.00 97.19 324 MET A O 1
ATOM 2536 N N . SER A 1 325 ? 7.720 -1.232 -8.752 1.00 95.06 325 SER A N 1
ATOM 2537 C CA . SER A 1 325 ? 8.667 -1.363 -7.633 1.00 95.06 325 SER A CA 1
ATOM 2538 C C . SER A 1 325 ? 8.263 -2.501 -6.698 1.00 95.06 325 SER A C 1
ATOM 2540 O O . SER A 1 325 ? 7.072 -2.718 -6.455 1.00 95.06 325 SER A O 1
ATOM 2542 N N . LEU A 1 326 ? 9.242 -3.194 -6.115 1.00 93.19 326 LEU A N 1
ATOM 2543 C CA . LEU A 1 326 ? 9.035 -4.231 -5.102 1.00 93.19 326 LEU A CA 1
ATOM 2544 C C . LEU A 1 326 ? 9.840 -3.908 -3.837 1.00 93.19 326 LEU A C 1
ATOM 2546 O O . LEU A 1 326 ? 11.065 -3.875 -3.874 1.00 93.19 326 LEU A O 1
ATOM 2550 N N . HIS A 1 327 ? 9.137 -3.738 -2.712 1.00 89.50 327 HIS A N 1
ATOM 2551 C CA . HIS A 1 327 ? 9.661 -3.215 -1.438 1.00 89.50 327 HIS A CA 1
ATOM 2552 C C . HIS A 1 327 ? 10.050 -1.725 -1.496 1.00 89.50 327 HIS A C 1
ATOM 2554 O O . HIS A 1 327 ? 11.076 -1.315 -0.958 1.00 89.50 327 HIS A O 1
ATOM 2560 N N . SER A 1 328 ? 9.185 -0.904 -2.100 1.00 88.94 328 SER A N 1
ATOM 2561 C CA . SER A 1 328 ? 9.289 0.562 -2.073 1.00 88.94 328 SER A CA 1
ATOM 2562 C C . SER A 1 328 ? 9.235 1.122 -0.642 1.00 88.94 328 SER A C 1
ATOM 2564 O O . SER A 1 328 ? 8.337 0.798 0.144 1.00 88.94 328 SER A O 1
ATOM 2566 N N . CYS A 1 329 ? 10.171 2.013 -0.313 1.00 86.50 329 CYS A N 1
ATOM 2567 C CA . CYS A 1 329 ? 10.288 2.646 1.002 1.00 86.50 329 CYS A CA 1
ATOM 2568 C C . CYS A 1 329 ? 9.721 4.072 1.013 1.00 86.50 329 CYS A C 1
ATOM 2570 O O . CYS A 1 329 ? 9.992 4.852 0.102 1.00 86.50 329 CYS A O 1
ATOM 2572 N N . GLY A 1 330 ? 9.008 4.438 2.084 1.00 86.38 330 GLY A N 1
ATOM 2573 C CA . GLY A 1 330 ? 8.519 5.803 2.293 1.00 86.38 330 GLY A CA 1
ATOM 2574 C C . GLY A 1 330 ? 7.696 6.345 1.123 1.00 86.38 330 GLY A C 1
ATOM 2575 O O . GLY A 1 330 ? 6.881 5.627 0.539 1.00 86.38 330 GLY A O 1
ATOM 2576 N N . ASN A 1 331 ? 7.940 7.605 0.766 1.00 90.50 331 ASN A N 1
ATOM 2577 C CA . ASN A 1 331 ? 7.227 8.306 -0.304 1.00 90.50 331 ASN A CA 1
ATOM 2578 C C . ASN A 1 331 ? 7.424 7.707 -1.707 1.00 90.50 331 ASN A C 1
ATOM 2580 O O . ASN A 1 331 ? 6.746 8.139 -2.631 1.00 90.50 331 ASN A O 1
ATOM 2584 N N . LEU A 1 332 ? 8.297 6.713 -1.914 1.00 92.06 332 LEU A N 1
ATOM 2585 C CA . LEU A 1 332 ? 8.558 6.178 -3.256 1.00 92.06 332 LEU A CA 1
ATOM 2586 C C . LEU A 1 332 ? 7.287 5.617 -3.928 1.00 92.06 332 LEU A C 1
ATOM 2588 O O . LEU A 1 332 ? 7.110 5.778 -5.133 1.00 92.06 332 LEU A O 1
ATOM 2592 N N . VAL A 1 333 ? 6.349 5.070 -3.140 1.00 91.50 333 VAL A N 1
ATOM 2593 C CA . VAL A 1 333 ? 5.006 4.688 -3.622 1.00 91.50 333 VAL A CA 1
ATOM 2594 C C . VAL A 1 333 ? 4.171 5.916 -4.005 1.00 91.50 333 VAL A C 1
ATOM 2596 O O . VAL A 1 333 ? 3.484 5.889 -5.022 1.00 91.50 333 VAL A O 1
ATOM 2599 N N . HIS A 1 334 ? 4.235 7.007 -3.233 1.00 92.69 334 HIS A N 1
ATOM 2600 C CA . HIS A 1 334 ? 3.547 8.256 -3.572 1.00 92.69 334 HIS A CA 1
ATOM 2601 C C . HIS A 1 334 ? 4.095 8.854 -4.873 1.00 92.69 334 HIS A C 1
ATOM 2603 O O . HIS A 1 334 ? 3.316 9.282 -5.718 1.00 92.69 334 HIS A O 1
ATOM 2609 N N . HIS A 1 335 ? 5.419 8.853 -5.059 1.00 94.56 335 HIS A N 1
ATOM 2610 C CA . HIS A 1 335 ? 6.074 9.388 -6.254 1.00 94.56 335 HIS A CA 1
ATOM 2611 C C . HIS A 1 335 ? 5.740 8.537 -7.488 1.00 94.56 335 HIS A C 1
ATOM 2613 O O . HIS A 1 335 ? 5.412 9.079 -8.539 1.00 94.56 335 HIS A O 1
ATOM 2619 N N . GLY A 1 336 ? 5.725 7.206 -7.361 1.00 94.94 336 GLY A N 1
ATOM 2620 C CA . GLY A 1 336 ? 5.301 6.326 -8.452 1.00 94.94 336 GLY A CA 1
ATOM 2621 C C . GLY A 1 336 ? 3.816 6.461 -8.801 1.00 94.94 336 GLY A C 1
ATOM 2622 O O . GLY A 1 336 ? 3.479 6.513 -9.979 1.00 94.94 336 GLY A O 1
ATOM 2623 N N . LEU A 1 337 ? 2.924 6.639 -7.821 1.00 94.12 337 LEU A N 1
ATOM 2624 C CA . LEU A 1 337 ? 1.515 6.964 -8.088 1.00 94.12 337 LEU A CA 1
ATOM 2625 C C . LEU A 1 337 ? 1.342 8.357 -8.721 1.00 94.12 337 LEU A C 1
ATOM 2627 O O . LEU A 1 337 ? 0.539 8.512 -9.638 1.00 94.12 337 LEU A O 1
ATOM 2631 N N . ARG A 1 338 ? 2.118 9.361 -8.289 1.00 94.75 338 ARG A N 1
ATOM 2632 C CA . ARG A 1 338 ? 2.155 10.696 -8.914 1.00 94.75 338 ARG A CA 1
ATOM 2633 C C . ARG A 1 338 ? 2.672 10.647 -10.348 1.00 94.75 338 ARG A C 1
ATOM 2635 O O . ARG A 1 338 ? 2.186 11.414 -11.173 1.00 94.75 338 ARG A O 1
ATOM 2642 N N . SER A 1 339 ? 3.586 9.733 -10.673 1.00 96.12 339 SER A N 1
ATOM 2643 C CA . SER A 1 339 ? 4.158 9.634 -12.021 1.00 96.12 339 SER A CA 1
ATOM 2644 C C . SER A 1 339 ? 3.112 9.391 -13.120 1.00 96.12 339 SER A C 1
ATOM 2646 O O . SER A 1 339 ? 3.284 9.899 -14.223 1.00 96.12 339 SER A O 1
ATOM 2648 N N . LEU A 1 340 ? 1.999 8.717 -12.797 1.00 94.56 340 LEU A N 1
ATOM 2649 C CA . LEU A 1 340 ? 0.849 8.493 -13.687 1.00 94.56 340 LEU A CA 1
ATOM 2650 C C . LEU A 1 340 ? 0.058 9.776 -14.004 1.00 94.56 340 LEU A C 1
ATOM 2652 O O . LEU A 1 340 ? -0.656 9.830 -14.999 1.00 94.56 340 LEU A O 1
ATOM 2656 N N . LEU A 1 341 ? 0.157 10.796 -13.146 1.00 92.88 341 LEU A N 1
ATOM 2657 C CA . LEU A 1 341 ? -0.502 12.096 -13.312 1.00 92.88 341 LEU A CA 1
ATOM 2658 C C . LEU A 1 341 ? 0.446 13.160 -13.880 1.00 92.88 341 LEU A C 1
ATOM 2660 O O . LEU A 1 341 ? -0.008 14.088 -14.541 1.00 92.88 341 LEU A O 1
ATOM 2664 N N . LEU A 1 342 ? 1.747 13.042 -13.594 1.00 94.69 342 LEU A N 1
ATOM 2665 C CA . LEU A 1 342 ? 2.771 14.011 -13.995 1.00 94.69 342 LEU A CA 1
ATOM 2666 C C . LEU A 1 342 ? 3.351 13.738 -15.390 1.00 94.69 342 LEU A C 1
ATOM 2668 O O . LEU A 1 342 ? 3.728 14.683 -16.072 1.00 94.69 342 LEU A O 1
ATOM 2672 N N . ASN A 1 343 ? 3.421 12.474 -15.827 1.00 95.62 343 ASN A N 1
ATOM 2673 C CA . ASN A 1 343 ? 4.103 12.094 -17.067 1.00 95.62 343 ASN A CA 1
ATOM 2674 C C . ASN A 1 343 ? 3.113 11.474 -18.066 1.00 95.62 343 ASN A C 1
ATOM 2676 O O . ASN A 1 343 ? 2.709 10.328 -17.862 1.00 95.62 343 ASN A O 1
ATOM 2680 N N . PRO A 1 344 ? 2.788 12.135 -19.193 1.00 94.38 344 PRO A N 1
ATOM 2681 C CA . PRO A 1 344 ? 1.923 11.564 -20.234 1.00 94.38 344 PRO A CA 1
ATOM 2682 C C . PRO A 1 344 ? 2.423 10.229 -20.813 1.00 94.38 344 PRO A C 1
ATOM 2684 O O . PRO A 1 344 ? 1.628 9.442 -21.331 1.00 94.38 344 PRO A O 1
ATOM 2687 N N . ALA A 1 345 ? 3.729 9.966 -20.708 1.00 95.38 345 ALA A N 1
ATOM 2688 C CA . ALA A 1 345 ? 4.374 8.706 -21.066 1.00 95.38 345 ALA A CA 1
ATOM 2689 C C . ALA A 1 345 ? 3.947 7.526 -20.166 1.00 95.38 345 ALA A C 1
ATOM 2691 O O . ALA A 1 345 ? 3.827 6.399 -20.642 1.00 95.38 345 ALA A O 1
ATOM 2692 N N . VAL A 1 346 ? 3.689 7.752 -18.871 1.00 96.38 346 VAL A N 1
ATOM 2693 C CA . VAL A 1 346 ? 3.312 6.685 -17.930 1.00 96.38 346 VAL A CA 1
ATOM 2694 C C . VAL A 1 346 ? 1.839 6.331 -18.118 1.00 96.38 346 VAL A C 1
ATOM 2696 O O . VAL A 1 346 ? 0.958 7.158 -17.916 1.00 96.38 346 VAL A O 1
ATOM 2699 N N . LYS A 1 347 ? 1.566 5.077 -18.493 1.00 94.62 347 LYS A N 1
ATOM 2700 C CA . LYS A 1 347 ? 0.205 4.560 -18.728 1.00 94.62 347 LYS A CA 1
ATOM 2701 C C . LYS A 1 347 ? -0.267 3.589 -17.641 1.00 94.62 347 LYS A C 1
ATOM 2703 O O . LYS A 1 347 ? -1.458 3.304 -17.548 1.00 94.62 347 LYS A O 1
ATOM 2708 N N . CYS A 1 348 ? 0.650 3.047 -16.836 1.00 93.19 348 CYS A N 1
ATOM 2709 C CA . CYS A 1 348 ? 0.349 2.048 -15.810 1.00 93.19 348 CYS A CA 1
ATOM 2710 C C . CYS A 1 348 ? 1.322 2.140 -14.620 1.00 93.19 348 CYS A C 1
ATOM 2712 O O . CYS A 1 348 ? 2.478 2.531 -14.785 1.00 93.19 348 CYS A O 1
ATOM 2714 N N . VAL A 1 349 ? 0.867 1.748 -13.425 1.00 95.19 349 VAL A N 1
ATOM 2715 C CA . VAL A 1 349 ? 1.685 1.673 -12.204 1.00 95.19 349 VAL A CA 1
ATOM 2716 C C . VAL A 1 349 ? 1.356 0.392 -11.434 1.00 95.19 349 VAL A C 1
ATOM 2718 O O . VAL A 1 349 ? 0.189 0.129 -11.153 1.00 95.19 349 VAL A O 1
ATOM 2721 N N . ALA A 1 350 ? 2.370 -0.380 -11.034 1.00 94.94 350 ALA A N 1
ATOM 2722 C CA . ALA A 1 350 ? 2.214 -1.530 -10.139 1.00 94.94 350 ALA A CA 1
ATOM 2723 C C . ALA A 1 350 ? 3.346 -1.572 -9.104 1.00 94.94 350 ALA A C 1
ATOM 2725 O O . ALA A 1 350 ? 4.491 -1.874 -9.433 1.00 94.94 350 ALA A O 1
ATOM 2726 N N . MET A 1 351 ? 3.046 -1.285 -7.834 1.00 94.06 351 MET A N 1
ATOM 2727 C CA . MET A 1 351 ? 4.070 -1.133 -6.792 1.00 94.06 351 MET A CA 1
ATOM 2728 C C . MET A 1 351 ? 3.696 -1.842 -5.492 1.00 94.06 351 MET A C 1
ATOM 2730 O O . MET A 1 351 ? 2.545 -1.814 -5.062 1.00 94.06 351 MET A O 1
ATOM 2734 N N . VAL A 1 352 ? 4.698 -2.415 -4.823 1.00 91.12 352 VAL A N 1
ATOM 2735 C CA . VAL A 1 352 ? 4.574 -3.008 -3.485 1.00 91.12 352 VAL A CA 1
ATOM 2736 C C . VAL A 1 352 ? 5.422 -2.202 -2.503 1.00 91.12 352 VAL A C 1
ATOM 2738 O O . VAL A 1 352 ? 6.651 -2.285 -2.521 1.00 91.12 352 VAL A O 1
ATOM 2741 N N . GLY A 1 353 ? 4.772 -1.421 -1.640 1.00 88.00 353 GLY A N 1
ATOM 2742 C CA . GLY A 1 353 ? 5.432 -0.702 -0.547 1.00 88.00 353 GLY A CA 1
ATOM 2743 C C . GLY A 1 353 ? 5.737 -1.595 0.660 1.00 88.00 353 GLY A C 1
ATOM 2744 O O . GLY A 1 353 ? 5.087 -2.620 0.870 1.00 88.00 353 GLY A O 1
ATOM 2745 N N . CYS A 1 354 ? 6.723 -1.206 1.471 1.00 81.25 354 CYS A N 1
ATOM 2746 C CA . CYS A 1 354 ? 7.095 -1.928 2.694 1.00 81.25 354 CYS A CA 1
ATOM 2747 C C . CYS A 1 354 ? 7.314 -1.011 3.913 1.00 81.25 354 CYS A C 1
ATOM 2749 O O . CYS A 1 354 ? 6.772 -1.273 4.987 1.00 81.25 354 CYS A O 1
ATOM 2751 N N . CYS A 1 355 ? 8.070 0.081 3.767 1.00 78.44 355 CYS A N 1
ATOM 2752 C CA . CYS A 1 355 ? 8.500 0.927 4.885 1.00 78.44 355 CYS A CA 1
ATOM 2753 C C . CYS A 1 355 ? 7.626 2.179 5.031 1.00 78.44 355 CYS A C 1
ATOM 2755 O O . CYS A 1 355 ? 8.093 3.305 4.858 1.00 78.44 355 CYS A O 1
ATOM 2757 N N . TYR A 1 356 ? 6.358 1.979 5.394 1.00 76.31 356 TYR A N 1
ATOM 2758 C CA . TYR A 1 356 ? 5.377 3.049 5.645 1.00 76.31 356 TYR A CA 1
ATOM 2759 C C . TYR A 1 356 ? 5.771 3.984 6.806 1.00 76.31 356 TYR A C 1
ATOM 2761 O O . TYR A 1 356 ? 5.359 5.140 6.851 1.00 76.31 356 TYR A O 1
ATOM 2769 N N . ASN A 1 357 ? 6.665 3.518 7.684 1.00 70.81 357 ASN A N 1
ATOM 2770 C CA . ASN A 1 357 ? 7.307 4.303 8.744 1.00 70.81 357 ASN A CA 1
ATOM 2771 C C . ASN A 1 357 ? 8.252 5.406 8.222 1.00 70.81 357 ASN A C 1
ATOM 2773 O O . ASN A 1 357 ? 8.708 6.238 9.003 1.00 70.81 357 ASN A O 1
ATOM 2777 N N . LEU A 1 358 ? 8.572 5.399 6.923 1.00 78.62 358 LEU A N 1
ATOM 2778 C CA . LEU A 1 358 ? 9.388 6.410 6.243 1.00 78.62 358 LEU A CA 1
ATOM 2779 C C . LEU A 1 358 ? 8.551 7.330 5.334 1.00 78.62 358 LEU A C 1
ATOM 2781 O O . LEU A 1 358 ? 9.122 8.084 4.553 1.00 78.62 358 LEU A O 1
ATOM 2785 N N . VAL A 1 359 ? 7.215 7.250 5.399 1.00 82.19 359 VAL A N 1
ATOM 2786 C CA . VAL A 1 359 ? 6.313 8.187 4.712 1.00 82.19 359 VAL A CA 1
ATOM 2787 C C . VAL A 1 359 ? 6.212 9.470 5.538 1.00 82.19 359 VAL A C 1
ATOM 2789 O O . VAL A 1 359 ? 5.852 9.413 6.721 1.00 82.19 359 VAL A O 1
ATOM 2792 N N . THR A 1 360 ? 6.530 10.602 4.911 1.00 85.44 360 THR A N 1
ATOM 2793 C CA . THR A 1 360 ? 6.455 11.954 5.491 1.00 85.44 360 THR A CA 1
ATOM 2794 C C . THR A 1 360 ? 5.006 12.433 5.632 1.00 85.44 360 THR A C 1
ATOM 2796 O O . THR A 1 360 ? 4.064 11.768 5.194 1.00 85.44 360 THR A O 1
ATOM 2799 N N . GLU A 1 361 ? 4.796 13.585 6.269 1.00 83.94 361 GLU A N 1
ATOM 2800 C CA . GLU A 1 361 ? 3.469 14.163 6.509 1.00 83.94 361 GLU A CA 1
ATOM 2801 C C . GLU A 1 361 ? 3.317 15.499 5.772 1.00 83.94 361 GLU A C 1
ATOM 2803 O O . GLU A 1 361 ? 4.137 16.402 5.920 1.00 83.94 361 GLU A O 1
ATOM 2808 N N . ARG A 1 362 ? 2.244 15.626 4.981 1.00 86.62 362 ARG A N 1
ATOM 2809 C CA . ARG A 1 362 ? 1.887 16.841 4.231 1.00 86.62 362 ARG A CA 1
ATOM 2810 C C . ARG A 1 362 ? 1.221 17.895 5.116 1.00 86.62 362 ARG A C 1
ATOM 2812 O O . ARG A 1 362 ? 1.357 19.090 4.868 1.00 86.62 362 ARG A O 1
ATOM 2819 N N . LEU A 1 363 ? 0.506 17.458 6.153 1.00 84.19 363 LEU A N 1
ATOM 2820 C CA . LEU A 1 363 ? -0.198 18.333 7.093 1.00 84.19 363 LEU A CA 1
ATOM 2821 C C . LEU A 1 363 ? 0.734 18.803 8.218 1.00 84.19 363 LEU A C 1
ATOM 2823 O O . LEU A 1 363 ? 1.549 18.039 8.733 1.00 84.19 363 LEU A O 1
ATOM 2827 N N . THR A 1 364 ? 0.605 20.072 8.604 1.00 63.34 364 THR A N 1
ATOM 2828 C CA . THR A 1 364 ? 1.580 20.760 9.468 1.00 63.34 364 THR A CA 1
ATOM 2829 C C . THR A 1 364 ? 1.348 20.507 10.963 1.00 63.34 364 THR A C 1
ATOM 2831 O O . THR A 1 364 ? 2.312 20.373 11.716 1.00 63.34 364 THR A O 1
ATOM 2834 N N . GLY A 1 365 ? 0.088 20.349 11.390 1.00 59.47 365 GLY A N 1
ATOM 2835 C CA . GLY A 1 365 ? -0.301 20.034 12.773 1.00 59.47 365 GLY A CA 1
ATOM 2836 C C . GLY A 1 365 ? 0.032 18.613 13.254 1.00 59.47 365 GLY A C 1
ATOM 2837 O O . GLY A 1 365 ? -0.289 18.264 14.387 1.00 59.47 365 GLY A O 1
ATOM 2838 N N . GLY A 1 366 ? 0.667 17.784 12.418 1.00 58.72 366 GLY A N 1
ATOM 2839 C CA . GLY A 1 366 ? 1.006 16.396 12.739 1.00 58.72 366 GLY A CA 1
ATOM 2840 C C . GLY A 1 366 ? -0.218 15.499 12.958 1.00 58.72 366 GLY A C 1
ATOM 2841 O O . GLY A 1 366 ? -1.336 15.790 12.524 1.00 58.72 366 GLY A O 1
ATOM 2842 N N . SER A 1 367 ? -0.008 14.370 13.635 1.00 60.47 367 SER A N 1
ATOM 2843 C CA . SER A 1 367 ? -1.083 13.440 14.003 1.00 60.47 367 SER A CA 1
ATOM 2844 C C . SER A 1 367 ? -1.812 13.922 15.265 1.00 60.47 367 SER A C 1
ATOM 2846 O O . SER A 1 367 ? -1.177 14.051 16.309 1.00 60.47 367 SER A O 1
ATOM 2848 N N . TYR A 1 368 ? -3.125 14.185 15.162 1.00 54.59 368 TYR A N 1
ATOM 2849 C CA . TYR A 1 368 ? -3.976 14.707 16.252 1.00 54.59 368 TYR A CA 1
ATOM 2850 C C . TYR A 1 368 ? -3.759 13.938 17.559 1.00 54.59 368 TYR A C 1
ATOM 2852 O O . TYR A 1 368 ? -4.131 12.772 17.613 1.00 54.59 368 TYR A O 1
ATOM 2860 N N . LYS A 1 369 ? -3.215 14.576 18.602 1.00 60.69 369 LYS A N 1
ATOM 2861 C CA . LYS A 1 369 ? -3.005 13.968 19.924 1.00 60.69 369 LYS A CA 1
ATOM 2862 C C . LYS A 1 369 ? -4.121 14.288 20.914 1.00 60.69 369 LYS A C 1
ATOM 2864 O O . LYS A 1 369 ? -4.756 15.336 20.851 1.00 60.69 369 LYS A O 1
ATOM 2869 N N . LEU A 1 370 ? -4.313 13.390 21.885 1.00 57.97 370 LEU A N 1
ATOM 2870 C CA . LEU A 1 370 ? -5.162 13.677 23.041 1.00 57.97 370 LEU A CA 1
ATOM 2871 C C . LEU A 1 370 ? -4.579 14.834 23.873 1.00 57.97 370 LEU A C 1
ATOM 2873 O O . LEU A 1 370 ? -3.362 14.856 24.102 1.00 57.97 370 LEU A O 1
ATOM 2877 N N . PRO A 1 371 ? -5.426 15.719 24.434 1.00 53.59 371 PRO A N 1
ATOM 2878 C CA . PRO A 1 371 ? -5.017 16.639 25.490 1.00 53.59 371 PRO A CA 1
ATOM 2879 C C . PRO A 1 371 ? -4.255 15.897 26.603 1.00 53.59 371 PRO A C 1
ATOM 2881 O O . PRO A 1 371 ? -4.673 14.828 27.055 1.00 53.59 371 PRO A O 1
ATOM 2884 N N . GLY A 1 372 ? -3.092 16.427 26.989 1.00 57.22 372 GLY A N 1
ATOM 2885 C CA . GLY A 1 372 ? -2.165 15.807 27.949 1.00 57.22 372 GLY A CA 1
ATOM 2886 C C . GLY A 1 372 ? -1.098 14.870 27.351 1.00 57.22 372 GLY A C 1
ATOM 2887 O O . GLY A 1 372 ? -0.062 14.677 27.996 1.00 57.22 372 GLY A O 1
ATOM 2888 N N . LEU A 1 373 ? -1.294 14.341 26.131 1.00 57.06 373 LEU A N 1
ATOM 2889 C CA . LEU A 1 373 ? -0.260 13.620 25.354 1.00 57.06 373 LEU A CA 1
ATOM 2890 C C . LEU A 1 373 ? 0.470 14.508 24.338 1.00 57.06 373 LEU A C 1
ATOM 2892 O O . LEU A 1 373 ? 1.539 14.128 23.845 1.00 57.06 373 LEU A O 1
ATOM 2896 N N . ASP A 1 374 ? -0.119 15.650 23.986 1.00 57.47 374 ASP A N 1
ATOM 2897 C CA . ASP A 1 374 ? 0.507 16.669 23.148 1.00 57.47 374 ASP A CA 1
ATOM 2898 C C . ASP A 1 374 ? 1.587 17.432 23.945 1.00 57.47 374 ASP A C 1
ATOM 2900 O O . ASP A 1 374 ? 1.253 18.039 24.968 1.00 57.47 374 ASP A O 1
ATOM 2904 N N . PRO A 1 375 ? 2.868 17.413 23.522 1.00 51.12 375 PRO A N 1
ATOM 2905 C CA . PRO A 1 375 ? 3.919 18.187 24.177 1.00 51.12 375 PRO A CA 1
ATOM 2906 C C . PRO A 1 375 ? 3.711 19.701 24.060 1.00 51.12 375 PRO A C 1
ATOM 2908 O O . PRO A 1 375 ? 4.023 20.415 25.005 1.00 51.12 375 PRO A O 1
ATOM 2911 N N . SER A 1 376 ? 3.138 20.192 22.954 1.00 46.50 376 SER A N 1
ATOM 2912 C CA . SER A 1 376 ? 2.941 21.634 22.732 1.00 46.50 376 SER A CA 1
ATOM 2913 C C . SER A 1 376 ? 1.920 22.240 23.701 1.00 46.50 376 SER A C 1
ATOM 2915 O O . SER A 1 376 ? 2.049 23.387 24.114 1.00 46.50 376 SER A O 1
ATOM 2917 N N . LEU A 1 377 ? 0.958 21.437 24.171 1.00 44.66 377 LEU A N 1
ATOM 2918 C CA . LEU A 1 377 ? 0.007 21.831 25.216 1.00 44.66 377 LEU A CA 1
ATOM 2919 C C . LEU A 1 377 ? 0.596 21.769 26.641 1.00 44.66 377 LEU A C 1
ATOM 2921 O O . LEU A 1 377 ? -0.118 22.054 27.600 1.00 44.66 377 LEU A O 1
ATOM 2925 N N . ARG A 1 378 ? 1.875 21.393 26.801 1.00 45.12 378 ARG A N 1
ATOM 2926 C CA . ARG A 1 378 ? 2.609 21.474 28.079 1.00 45.12 378 ARG A CA 1
ATOM 2927 C C . ARG A 1 378 ? 3.493 22.718 28.189 1.00 45.12 378 ARG A C 1
ATOM 2929 O O . ARG A 1 378 ? 3.943 23.023 29.290 1.00 45.12 378 ARG A O 1
ATOM 2936 N N . GLU A 1 379 ? 3.716 23.458 27.102 1.00 40.22 379 GLU A N 1
ATOM 2937 C CA . GLU A 1 379 ? 4.564 24.662 27.068 1.00 40.22 379 GLU A CA 1
ATOM 2938 C C . GLU A 1 379 ? 3.825 25.900 27.621 1.00 40.22 379 GLU A C 1
ATOM 2940 O O . GLU A 1 379 ? 3.656 26.917 26.956 1.00 40.22 379 GLU A O 1
ATOM 2945 N N . GLY A 1 380 ? 3.363 25.792 28.873 1.00 37.06 380 GLY A N 1
ATOM 2946 C CA . GLY A 1 380 ? 2.758 26.876 29.658 1.00 37.06 380 GLY A CA 1
ATOM 2947 C C . GLY A 1 380 ? 3.640 27.394 30.804 1.00 37.06 380 GLY A C 1
ATOM 2948 O O . GLY A 1 380 ? 3.197 28.244 31.572 1.00 37.06 380 GLY A O 1
ATOM 2949 N N . SER A 1 381 ? 4.863 26.874 30.953 1.00 31.83 381 SER A N 1
ATOM 2950 C CA . SER A 1 381 ? 5.822 27.262 31.995 1.00 31.83 381 SER A CA 1
ATOM 2951 C C . SER A 1 381 ? 7.062 27.922 31.393 1.00 31.83 381 SER A C 1
ATOM 2953 O O . SER A 1 381 ? 7.766 27.302 30.595 1.00 31.83 381 SER A O 1
ATOM 2955 N N . GLU A 1 382 ? 7.366 29.150 31.817 1.00 36.28 382 GLU A N 1
ATOM 2956 C CA . GLU A 1 382 ? 8.511 29.952 31.359 1.00 36.28 382 GLU A CA 1
ATOM 2957 C C . GLU A 1 382 ? 9.867 29.419 31.868 1.00 36.28 382 GLU A C 1
ATOM 2959 O O . GLU A 1 382 ? 10.528 30.045 32.691 1.00 36.28 382 GLU A O 1
ATOM 2964 N N . THR A 1 383 ? 10.290 28.234 31.421 1.00 38.72 383 THR A N 1
ATOM 2965 C CA . THR A 1 383 ? 11.694 27.764 31.381 1.00 38.72 383 THR A CA 1
ATOM 2966 C C . THR A 1 383 ? 11.732 26.358 30.783 1.00 38.72 383 THR A C 1
ATOM 2968 O O . THR A 1 383 ? 11.407 25.380 31.451 1.00 38.72 383 THR A O 1
ATOM 2971 N N . GLY A 1 384 ? 12.150 26.229 29.524 1.00 27.58 384 GLY A N 1
ATOM 2972 C CA . GLY A 1 384 ? 12.251 24.922 28.878 1.00 27.58 384 GLY A CA 1
ATOM 2973 C C . GLY A 1 384 ? 13.042 24.969 27.579 1.00 27.58 384 GLY A C 1
ATOM 2974 O O . GLY A 1 384 ? 12.629 25.604 26.614 1.00 27.58 384 GLY A O 1
ATOM 2975 N N . GLN A 1 385 ? 14.176 24.270 27.542 1.00 29.67 385 GLN A N 1
ATOM 2976 C CA . GLN A 1 385 ? 14.741 23.815 26.274 1.00 29.67 385 GLN A CA 1
ATOM 2977 C C . GLN A 1 385 ? 13.908 22.609 25.835 1.00 29.67 385 GLN A C 1
ATOM 2979 O O . GLN A 1 385 ? 13.775 21.652 26.595 1.00 29.67 385 GLN A O 1
ATOM 2984 N N . ALA A 1 386 ? 13.319 22.659 24.640 1.00 31.55 386 ALA A N 1
ATOM 2985 C CA . ALA A 1 386 ? 12.479 21.575 24.146 1.00 31.55 386 ALA A CA 1
ATOM 2986 C C . ALA A 1 386 ? 13.330 20.332 23.824 1.00 31.55 386 ALA A C 1
ATOM 2988 O O . ALA A 1 386 ? 13.853 20.196 22.715 1.00 31.55 386 ALA A O 1
ATOM 2989 N N . GLU A 1 387 ? 13.457 19.409 24.784 1.00 28.59 387 GLU A N 1
ATOM 2990 C CA . GLU A 1 387 ? 14.041 18.077 24.579 1.00 28.59 387 GLU A CA 1
ATOM 2991 C C . GLU A 1 387 ? 13.112 17.203 23.718 1.00 28.59 387 GLU A C 1
ATOM 2993 O O . GLU A 1 387 ? 12.459 16.259 24.169 1.00 28.59 387 GLU A O 1
ATOM 2998 N N . VAL A 1 388 ? 13.046 17.532 22.426 1.00 36.16 388 VAL A N 1
ATOM 2999 C CA . VAL A 1 388 ? 12.385 16.714 21.410 1.00 36.16 388 VAL A CA 1
ATOM 3000 C C . VAL A 1 388 ? 13.097 15.362 21.335 1.00 36.16 388 VAL A C 1
ATOM 3002 O O . VAL A 1 388 ? 14.309 15.283 21.137 1.00 36.16 388 VAL A O 1
ATOM 3005 N N . ALA A 1 389 ? 12.329 14.285 21.488 1.00 31.72 389 ALA A N 1
ATOM 3006 C CA . ALA A 1 389 ? 12.838 12.929 21.652 1.00 31.72 389 ALA A CA 1
ATOM 3007 C C . ALA A 1 389 ? 13.722 12.436 20.483 1.00 31.72 389 ALA A C 1
ATOM 3009 O O . ALA A 1 389 ? 13.229 11.907 19.487 1.00 31.72 389 ALA A O 1
ATOM 3010 N N . GLY A 1 390 ? 15.045 12.535 20.650 1.00 29.77 390 GLY A N 1
ATOM 3011 C CA . GLY A 1 390 ? 16.040 11.741 19.917 1.00 29.77 390 GLY A CA 1
ATOM 3012 C C . GLY A 1 390 ? 16.290 12.101 18.447 1.00 29.77 390 GLY A C 1
ATOM 3013 O O . GLY A 1 390 ? 16.901 11.301 17.742 1.00 29.77 390 GLY A O 1
ATOM 3014 N N . GLY A 1 391 ? 15.847 13.268 17.971 1.00 28.59 391 GLY A N 1
ATOM 3015 C CA . GLY A 1 391 ? 16.085 13.737 16.600 1.00 28.59 391 GLY A CA 1
ATOM 3016 C C . GLY A 1 391 ? 16.641 15.159 16.567 1.00 28.59 391 GLY A C 1
ATOM 3017 O O . GLY A 1 391 ? 16.321 15.971 17.435 1.00 28.59 391 GLY A O 1
ATOM 3018 N N . LYS A 1 392 ? 17.450 15.498 15.553 1.00 27.62 392 LYS A N 1
ATOM 3019 C CA . LYS A 1 392 ? 17.793 16.909 15.314 1.00 27.62 392 LYS A CA 1
ATOM 3020 C C . LYS A 1 392 ? 16.508 17.674 14.956 1.00 27.62 392 LYS A C 1
ATOM 3022 O O . LYS A 1 392 ? 15.724 17.148 14.157 1.00 27.62 392 LYS A O 1
ATOM 3027 N N . PRO A 1 393 ? 16.296 18.907 15.458 1.00 36.31 393 PRO A N 1
ATOM 3028 C CA . PRO A 1 393 ? 15.074 19.663 15.175 1.00 36.31 393 PRO A CA 1
ATOM 3029 C C . PRO A 1 393 ? 14.776 19.797 13.674 1.00 36.31 393 PRO A C 1
ATOM 3031 O O . PRO A 1 393 ? 13.645 19.566 13.257 1.00 36.31 393 PRO A O 1
ATOM 3034 N N . GLN A 1 394 ? 15.810 20.055 12.863 1.00 32.41 394 GLN A N 1
ATOM 3035 C CA . GLN A 1 394 ? 15.705 20.213 11.409 1.00 32.41 394 GLN A CA 1
ATOM 3036 C C . GLN A 1 394 ? 15.140 18.960 10.714 1.00 32.41 394 GLN A C 1
ATOM 3038 O O . GLN A 1 394 ? 14.052 19.012 10.153 1.00 32.41 394 GLN A O 1
ATOM 3043 N N . GLU A 1 395 ? 15.793 17.803 10.882 1.00 35.44 395 GLU A N 1
ATOM 3044 C CA . GLU A 1 395 ? 15.393 16.509 10.289 1.00 35.44 395 GLU A CA 1
ATOM 3045 C C . GLU A 1 395 ? 13.975 16.055 10.717 1.00 35.44 395 GLU A C 1
ATOM 3047 O O . GLU A 1 395 ? 13.366 15.186 10.087 1.00 35.44 395 GLU A O 1
ATOM 3052 N N . THR A 1 396 ? 13.448 16.635 11.801 1.00 46.28 396 THR A N 1
ATOM 3053 C CA . THR A 1 396 ? 12.106 16.367 12.340 1.00 46.28 396 THR A CA 1
ATOM 3054 C C . THR A 1 396 ? 11.048 17.335 11.788 1.00 46.28 396 THR A C 1
ATOM 3056 O O . THR A 1 396 ? 9.877 16.954 11.698 1.00 46.28 396 THR A O 1
ATOM 3059 N N . LEU A 1 397 ? 11.443 18.550 11.383 1.00 40.62 397 LEU A N 1
ATOM 3060 C CA . LEU A 1 397 ? 10.611 19.471 10.601 1.00 40.62 397 LEU A CA 1
ATOM 3061 C C . LEU A 1 397 ? 10.557 19.063 9.127 1.00 40.62 397 LEU A C 1
ATOM 3063 O O . LEU A 1 397 ? 9.465 19.030 8.579 1.00 40.62 397 LEU A O 1
ATOM 3067 N N . ASP A 1 398 ? 11.681 18.678 8.515 1.00 43.59 398 ASP A N 1
ATOM 3068 C CA . ASP A 1 398 ? 11.769 18.340 7.080 1.00 43.59 398 ASP A CA 1
ATOM 3069 C C . ASP A 1 398 ? 10.917 17.104 6.691 1.00 43.59 398 ASP A C 1
ATOM 3071 O O . ASP A 1 398 ? 10.671 16.834 5.518 1.00 43.59 398 ASP A O 1
ATOM 3075 N N . ARG A 1 399 ? 10.446 16.333 7.684 1.00 55.31 399 ARG A N 1
ATOM 3076 C CA . ARG A 1 399 ? 9.490 15.217 7.530 1.00 55.31 399 ARG A CA 1
ATOM 3077 C C . ARG A 1 399 ? 8.016 15.627 7.641 1.00 55.31 399 ARG A C 1
ATOM 3079 O O . ARG A 1 399 ? 7.142 14.767 7.507 1.00 55.31 399 ARG A O 1
ATOM 3086 N N . ARG A 1 400 ? 7.742 16.897 7.929 1.00 63.00 400 ARG A N 1
ATOM 3087 C CA . ARG A 1 400 ? 6.418 17.526 8.000 1.00 63.00 400 ARG A CA 1
ATOM 3088 C C . ARG A 1 400 ? 6.327 18.586 6.902 1.00 63.00 400 ARG A C 1
ATOM 3090 O O . ARG A 1 400 ? 7.345 19.016 6.372 1.00 63.00 400 ARG A O 1
ATOM 3097 N N . CYS A 1 401 ? 5.113 19.022 6.578 1.00 73.00 401 CYS A N 1
ATOM 3098 C CA . CYS A 1 401 ? 4.861 20.003 5.514 1.00 73.00 401 CYS A CA 1
ATOM 3099 C C . CYS A 1 401 ? 5.320 19.547 4.106 1.00 73.00 401 CYS A C 1
ATOM 3101 O O . CYS A 1 401 ? 5.384 20.370 3.196 1.00 73.00 401 CYS A O 1
ATOM 3103 N N . ASP A 1 402 ? 5.628 18.260 3.909 1.00 85.31 402 ASP A N 1
ATOM 3104 C CA . ASP A 1 402 ? 6.107 17.725 2.630 1.00 85.31 402 ASP A CA 1
ATOM 3105 C C . ASP A 1 402 ? 4.938 17.649 1.628 1.00 85.31 402 ASP A C 1
ATOM 3107 O O . ASP A 1 402 ? 3.994 16.886 1.864 1.00 85.31 402 ASP A O 1
ATOM 3111 N N . PRO A 1 403 ? 4.964 18.380 0.495 1.00 86.12 403 PRO A N 1
ATOM 3112 C CA . PRO A 1 403 ? 3.865 18.383 -0.473 1.00 86.12 403 PRO A CA 1
ATOM 3113 C C . PRO A 1 403 ? 3.586 17.005 -1.097 1.00 86.12 403 PRO A C 1
ATOM 3115 O O . PRO A 1 403 ? 2.506 16.801 -1.655 1.00 86.12 403 PRO A O 1
ATOM 3118 N N . HIS A 1 404 ? 4.523 16.056 -1.008 1.00 86.88 404 HIS A N 1
ATOM 3119 C CA . HIS A 1 404 ? 4.405 14.687 -1.518 1.00 86.88 404 HIS A CA 1
ATOM 3120 C C . HIS A 1 404 ? 4.169 13.653 -0.399 1.00 86.88 404 HIS A C 1
ATOM 3122 O O . HIS A 1 404 ? 4.001 12.463 -0.682 1.00 86.88 404 HIS A O 1
ATOM 3128 N N . GLY A 1 405 ? 4.107 14.094 0.862 1.00 86.88 405 GLY A N 1
ATOM 3129 C CA . GLY A 1 405 ? 3.818 13.268 2.033 1.00 86.88 405 GLY A CA 1
ATOM 3130 C C . GLY A 1 405 ? 2.353 12.829 2.157 1.00 86.88 405 GLY A C 1
ATOM 3131 O O . GLY A 1 405 ? 1.517 13.028 1.274 1.00 86.88 405 GLY A O 1
ATOM 3132 N N . PHE A 1 406 ? 2.018 12.194 3.281 1.00 86.81 406 PHE A N 1
ATOM 3133 C CA . PHE A 1 406 ? 0.652 11.764 3.586 1.00 86.81 406 PHE A CA 1
ATOM 3134 C C . PHE A 1 406 ? -0.201 12.917 4.166 1.00 86.81 406 PHE A C 1
ATOM 3136 O O . PHE A 1 406 ? 0.275 13.602 5.075 1.00 86.81 406 PHE A O 1
ATOM 3143 N N . PRO A 1 407 ? -1.472 13.095 3.748 1.00 88.31 407 PRO A N 1
ATOM 3144 C CA . PRO A 1 407 ? -2.170 12.372 2.687 1.00 88.31 407 PRO A CA 1
ATOM 3145 C C . PRO A 1 407 ? -1.920 12.986 1.299 1.00 88.31 407 PRO A C 1
ATOM 3147 O O . PRO A 1 407 ? -1.965 14.202 1.122 1.00 88.31 407 PRO A O 1
ATOM 3150 N N . MET A 1 408 ? -1.762 12.132 0.282 1.00 88.94 408 MET A N 1
ATOM 3151 C CA . MET A 1 408 ? -1.664 12.577 -1.118 1.00 88.94 408 MET A CA 1
ATOM 3152 C C . MET A 1 408 ? -2.962 13.217 -1.634 1.00 88.94 408 MET A C 1
ATOM 3154 O O . MET A 1 408 ? -2.924 14.096 -2.488 1.00 88.94 408 MET A O 1
ATOM 3158 N N . SER A 1 409 ? -4.116 12.730 -1.166 1.00 88.94 409 SER A N 1
ATOM 3159 C CA . SER A 1 409 ? -5.429 13.130 -1.679 1.00 88.94 409 SER A CA 1
ATOM 3160 C C . SER A 1 409 ? -5.831 14.507 -1.160 1.00 88.94 409 SER A C 1
ATOM 3162 O O . SER A 1 409 ? -5.927 14.704 0.051 1.00 88.94 409 SER A O 1
ATOM 3164 N N . GLU A 1 410 ? -6.164 15.427 -2.067 1.00 89.94 410 GLU A N 1
ATOM 3165 C CA . GLU A 1 410 ? -6.648 16.764 -1.706 1.00 89.94 410 GLU A CA 1
ATOM 3166 C C . GLU A 1 410 ? -7.932 16.712 -0.868 1.00 89.94 410 GLU A C 1
ATOM 3168 O O . GLU A 1 410 ? -8.067 17.462 0.095 1.00 89.94 410 GLU A O 1
ATOM 3173 N N . ARG A 1 411 ? -8.822 15.750 -1.157 1.00 90.25 411 ARG A N 1
ATOM 3174 C CA . ARG A 1 411 ? -10.044 15.438 -0.387 1.00 90.25 411 ARG A CA 1
ATOM 3175 C C . ARG A 1 411 ? -9.745 15.131 1.089 1.00 90.25 411 ARG A C 1
ATOM 3177 O O . ARG A 1 411 ? -10.534 15.483 1.957 1.00 90.25 411 ARG A O 1
ATOM 3184 N N . LEU A 1 412 ? -8.609 14.483 1.374 1.00 89.88 412 LEU A N 1
ATOM 3185 C CA . LEU A 1 412 ? -8.151 14.178 2.736 1.00 89.88 412 LEU A CA 1
ATOM 3186 C C . LEU A 1 412 ? -7.312 15.308 3.344 1.00 89.88 412 LEU A C 1
ATOM 3188 O O . LEU A 1 412 ? -7.328 15.476 4.558 1.00 89.88 412 LEU A O 1
ATOM 3192 N N . ALA A 1 413 ? -6.582 16.075 2.531 1.00 89.56 413 ALA A N 1
ATOM 3193 C CA . ALA A 1 413 ? -5.778 17.206 2.995 1.00 89.56 413 ALA A CA 1
ATOM 3194 C C . ALA A 1 413 ? -6.637 18.428 3.374 1.00 89.56 413 ALA A C 1
ATOM 3196 O O . ALA A 1 413 ? -6.300 19.144 4.310 1.00 89.56 413 ALA A O 1
ATOM 3197 N N . THR A 1 414 ? -7.762 18.639 2.686 1.00 90.19 414 THR A N 1
ATOM 3198 C CA . THR A 1 414 ? -8.659 19.796 2.873 1.00 90.19 414 THR A CA 1
ATOM 3199 C C . THR A 1 414 ? -9.904 19.494 3.712 1.00 90.19 414 THR A C 1
ATOM 3201 O O . THR A 1 414 ? -10.704 20.394 3.955 1.00 90.19 414 THR A O 1
ATOM 3204 N N . TYR A 1 415 ? -10.076 18.249 4.176 1.00 90.06 415 TYR A N 1
ATOM 3205 C CA . TYR A 1 415 ? -11.272 17.801 4.896 1.00 90.06 415 TYR A CA 1
ATOM 3206 C C . TYR A 1 415 ? -11.644 18.708 6.082 1.00 90.06 415 TYR A C 1
ATOM 3208 O O . TYR A 1 415 ? -10.842 18.928 6.990 1.00 90.06 415 TYR A O 1
ATOM 3216 N N . THR A 1 416 ? -12.895 19.156 6.128 1.00 87.62 416 THR A N 1
ATOM 3217 C CA . THR A 1 416 ? -13.474 19.874 7.268 1.00 87.62 416 THR A CA 1
ATOM 3218 C C . THR A 1 416 ? -14.487 18.987 7.993 1.00 87.62 416 THR A C 1
ATOM 3220 O O . THR A 1 416 ? -15.313 18.319 7.371 1.00 87.62 416 THR A O 1
ATOM 3223 N N . ARG A 1 417 ? -14.437 18.965 9.334 1.00 81.75 417 ARG A N 1
ATOM 3224 C CA . ARG A 1 417 ? -15.461 18.280 10.141 1.00 81.75 417 ARG A CA 1
ATOM 3225 C C . ARG A 1 417 ? -16.828 18.962 9.933 1.00 81.75 417 ARG A C 1
ATOM 3227 O O . ARG A 1 417 ? -16.873 20.191 9.995 1.00 81.75 417 ARG A O 1
ATOM 3234 N N . PRO A 1 418 ? -17.942 18.207 9.827 1.00 81.50 418 PRO A N 1
ATOM 3235 C CA . PRO A 1 418 ? -19.299 18.767 9.853 1.00 81.50 418 PRO A CA 1
ATOM 3236 C C . PRO A 1 418 ? -19.598 19.599 11.109 1.00 81.50 418 PRO A C 1
ATOM 3238 O O . PRO A 1 418 ? -20.381 20.542 11.061 1.00 81.50 418 PRO A O 1
ATOM 3241 N N . THR A 1 419 ? -18.952 19.266 12.230 1.00 77.31 419 THR A N 1
ATOM 3242 C CA . THR A 1 419 ? -18.947 20.042 13.474 1.00 77.31 419 THR A CA 1
ATOM 3243 C C . THR A 1 419 ? -17.587 20.734 13.656 1.00 77.31 419 THR A C 1
ATOM 3245 O O . THR A 1 419 ? -16.590 20.065 13.951 1.00 77.31 419 THR A O 1
ATOM 3248 N N . PRO A 1 420 ? -17.501 22.069 13.486 1.00 66.12 420 PRO A N 1
ATOM 3249 C CA . PRO A 1 420 ? -16.270 22.813 13.731 1.00 66.12 420 PRO A CA 1
ATOM 3250 C C . PRO A 1 420 ? -15.809 22.695 15.188 1.00 66.12 420 PRO A C 1
ATOM 3252 O O . PRO A 1 420 ? -16.614 22.719 16.117 1.00 66.12 420 PRO A O 1
ATOM 3255 N N . SER A 1 421 ? -14.496 22.615 15.395 1.00 67.06 421 SER A N 1
ATOM 3256 C CA . SER A 1 421 ? -13.871 22.598 16.719 1.00 67.06 421 SER A CA 1
ATOM 3257 C C . SER A 1 421 ? -12.621 23.482 16.683 1.00 67.06 421 SER A C 1
ATOM 3259 O O . SER A 1 421 ? -11.791 23.286 15.796 1.00 67.06 421 SER A O 1
ATOM 3261 N N . PRO A 1 422 ? -12.442 24.434 17.620 1.00 61.31 422 PRO A N 1
ATOM 3262 C CA . PRO A 1 422 ? -11.348 25.411 17.562 1.00 61.31 422 PRO A CA 1
ATOM 3263 C C . PRO A 1 422 ? -9.950 24.791 17.730 1.00 61.31 422 PRO A C 1
ATOM 3265 O O . PRO A 1 422 ? -8.955 25.433 17.414 1.00 61.31 422 PRO A O 1
ATOM 3268 N N . HIS A 1 423 ? -9.867 23.540 18.193 1.00 61.25 423 HIS A N 1
ATOM 3269 C CA . HIS A 1 423 ? -8.617 22.788 18.345 1.00 61.25 423 HIS A CA 1
ATOM 3270 C C . HIS A 1 423 ? -8.309 21.864 17.151 1.00 61.25 423 HIS A C 1
ATOM 3272 O O . HIS A 1 423 ? -7.368 21.078 17.210 1.00 61.25 423 HIS A O 1
ATOM 3278 N N . HIS A 1 424 ? -9.108 21.915 16.079 1.00 65.88 424 HIS A N 1
ATOM 3279 C CA . HIS A 1 424 ? -8.978 21.033 14.921 1.00 65.88 424 HIS A CA 1
ATOM 3280 C C . HIS A 1 424 ? -8.638 21.816 13.650 1.00 65.88 424 HIS A C 1
ATOM 3282 O O . HIS A 1 424 ? -9.474 22.534 13.105 1.00 65.88 424 HIS A O 1
ATOM 3288 N N . GLN A 1 425 ? -7.417 21.625 13.148 1.00 71.75 425 GLN A N 1
ATOM 3289 C CA . GLN A 1 425 ? -7.035 22.065 11.805 1.00 71.75 425 GLN A CA 1
ATOM 3290 C C . GLN A 1 425 ? -7.775 21.246 10.724 1.00 71.75 425 GLN A C 1
ATOM 3292 O O . GLN A 1 425 ? -8.160 20.101 10.992 1.00 71.75 425 GLN A O 1
ATOM 3297 N N . PRO A 1 426 ? -7.956 21.796 9.506 1.00 81.94 426 PRO A N 1
ATOM 3298 C CA . PRO A 1 426 ? -8.415 21.031 8.351 1.00 81.94 426 PRO A CA 1
ATOM 3299 C C . PRO A 1 426 ? -7.491 19.852 8.020 1.00 81.94 426 PRO A C 1
ATOM 3301 O O . PRO A 1 426 ? -6.286 19.883 8.274 1.00 81.94 426 PRO A O 1
ATOM 3304 N N . GLY A 1 427 ? -8.077 18.831 7.405 1.00 87.38 427 GLY A N 1
ATOM 3305 C CA . GLY A 1 427 ? -7.402 17.627 6.946 1.00 87.38 427 GLY A CA 1
ATOM 3306 C C . GLY A 1 427 ? -7.494 16.433 7.901 1.00 87.38 427 GLY A C 1
ATOM 3307 O O . GLY A 1 427 ? -7.923 16.519 9.056 1.00 87.38 427 GLY A O 1
ATOM 3308 N N . ILE A 1 428 ? -7.092 15.273 7.382 1.00 85.38 428 ILE A N 1
ATOM 3309 C CA . ILE A 1 428 ? -7.038 13.995 8.094 1.00 85.38 428 ILE A CA 1
ATOM 3310 C C . ILE A 1 428 ? -5.583 13.521 8.152 1.00 85.38 428 ILE A C 1
ATOM 3312 O O . ILE A 1 428 ? -5.025 13.036 7.166 1.00 85.38 428 ILE A O 1
ATOM 3316 N N . SER A 1 429 ? -4.979 13.625 9.335 1.00 79.50 429 SER A N 1
ATOM 3317 C CA . SER A 1 429 ? -3.721 12.961 9.669 1.00 79.50 429 SER A CA 1
ATOM 3318 C C . SER A 1 429 ? -3.981 11.609 10.345 1.00 79.50 429 SER A C 1
ATOM 3320 O O . SER A 1 429 ? -4.891 11.460 11.159 1.00 79.50 429 SER A O 1
ATOM 3322 N N . LEU A 1 430 ? -3.167 10.611 9.992 1.00 80.06 430 LEU A N 1
ATOM 3323 C CA . LEU A 1 430 ? -3.152 9.272 10.588 1.00 80.06 430 LEU A CA 1
ATOM 3324 C C . LEU A 1 430 ? -1.739 8.997 11.084 1.00 80.06 430 LEU A C 1
ATOM 3326 O O . LEU A 1 430 ? -0.797 9.194 10.319 1.00 80.06 430 LEU A O 1
ATOM 3330 N N . ASN A 1 431 ? -1.576 8.515 12.313 1.00 75.75 431 ASN A N 1
ATOM 3331 C CA . ASN A 1 431 ? -0.260 8.301 12.903 1.00 75.75 431 ASN A CA 1
ATOM 3332 C C . ASN A 1 431 ? 0.490 7.114 12.293 1.00 75.75 431 ASN A C 1
ATOM 3334 O O . ASN A 1 431 ? -0.075 6.259 11.608 1.00 75.75 431 ASN A O 1
ATOM 3338 N N . ILE A 1 432 ? 1.794 7.057 12.561 1.00 72.75 432 ILE A N 1
ATOM 3339 C CA . ILE A 1 432 ? 2.699 6.026 12.043 1.00 72.75 432 ILE A CA 1
ATOM 3340 C C . ILE A 1 432 ? 2.207 4.593 12.320 1.00 72.75 432 ILE A C 1
ATOM 3342 O O . ILE A 1 432 ? 2.307 3.733 11.446 1.00 72.75 432 ILE A O 1
ATOM 3346 N N . THR A 1 433 ? 1.600 4.341 13.486 1.00 73.94 433 THR A N 1
ATOM 3347 C CA . THR A 1 433 ? 1.016 3.037 13.826 1.00 73.94 433 THR A CA 1
ATOM 3348 C C . THR A 1 433 ? -0.188 2.733 12.940 1.00 73.94 433 THR A C 1
ATOM 3350 O O . THR A 1 433 ? -0.247 1.647 12.373 1.00 73.94 433 THR A O 1
ATOM 3353 N N . ALA A 1 434 ? -1.106 3.679 12.734 1.00 78.38 434 ALA A N 1
ATOM 3354 C CA . ALA A 1 434 ? -2.240 3.507 11.828 1.00 78.38 434 ALA A CA 1
ATOM 3355 C C . ALA A 1 434 ? -1.797 3.286 10.372 1.00 78.38 434 ALA A C 1
ATOM 3357 O O . ALA A 1 434 ? -2.275 2.347 9.731 1.00 78.38 434 ALA A O 1
ATOM 3358 N N . ARG A 1 435 ? -0.824 4.071 9.875 1.00 77.56 435 ARG A N 1
ATOM 3359 C CA . ARG A 1 435 ? -0.231 3.898 8.532 1.00 77.56 435 ARG A CA 1
ATOM 3360 C C . ARG A 1 435 ? 0.375 2.494 8.363 1.00 77.56 435 ARG A C 1
ATOM 3362 O O . ARG A 1 435 ? 0.150 1.845 7.345 1.00 77.56 435 ARG A O 1
ATOM 3369 N N . MET A 1 436 ? 1.075 1.986 9.382 1.00 73.19 436 MET A N 1
ATOM 3370 C CA . MET A 1 436 ? 1.650 0.632 9.408 1.00 73.19 436 MET A CA 1
ATOM 3371 C C . MET A 1 436 ? 0.599 -0.487 9.573 1.00 73.19 436 MET A C 1
ATOM 3373 O O . MET A 1 436 ? 0.777 -1.583 9.041 1.00 73.19 436 MET A O 1
ATOM 3377 N N . MET A 1 437 ? -0.490 -0.254 10.310 1.00 75.44 437 MET A N 1
ATOM 3378 C CA . MET A 1 437 ? -1.541 -1.256 10.538 1.00 75.44 437 MET A CA 1
ATOM 3379 C C . MET A 1 437 ? -2.489 -1.397 9.338 1.00 75.44 437 MET A C 1
ATOM 3381 O O . MET A 1 437 ? -2.902 -2.514 9.032 1.00 75.44 437 MET A O 1
ATOM 3385 N N . ALA A 1 438 ? -2.784 -0.311 8.614 1.00 72.69 438 ALA A N 1
ATOM 3386 C CA . ALA A 1 438 ? -3.683 -0.312 7.452 1.00 72.69 438 ALA A CA 1
ATOM 3387 C C . ALA A 1 438 ? -3.235 -1.267 6.325 1.00 72.69 438 ALA A C 1
ATOM 3389 O O . ALA A 1 438 ? -4.063 -1.866 5.633 1.00 72.69 438 ALA A O 1
ATOM 3390 N N . VAL A 1 439 ? -1.919 -1.445 6.173 1.00 68.31 439 VAL A N 1
ATOM 3391 C CA . VAL A 1 439 ? -1.296 -2.322 5.166 1.00 68.31 439 VAL A CA 1
ATOM 3392 C C . VAL A 1 439 ? -1.170 -3.778 5.617 1.00 68.31 439 VAL A C 1
ATOM 3394 O O . VAL A 1 439 ? -0.701 -4.631 4.862 1.00 68.31 439 VAL A O 1
ATOM 3397 N N . GLN A 1 440 ? -1.603 -4.104 6.837 1.00 68.19 440 GLN A N 1
ATOM 3398 C CA . GLN A 1 440 ? -1.714 -5.492 7.258 1.00 68.19 440 GLN A CA 1
ATOM 3399 C C . GLN A 1 440 ? -2.942 -6.160 6.623 1.00 68.19 440 GLN A C 1
ATOM 3401 O O . GLN A 1 440 ? -3.941 -5.537 6.247 1.00 68.19 440 GLN A O 1
ATOM 3406 N N . ALA A 1 441 ? -2.878 -7.486 6.539 1.00 65.62 441 ALA A N 1
ATOM 3407 C CA . ALA A 1 441 ? -4.001 -8.328 6.157 1.00 65.62 441 ALA A CA 1
ATOM 3408 C C . ALA A 1 441 ? -4.393 -9.220 7.342 1.00 65.62 441 ALA A C 1
ATOM 3410 O O . ALA A 1 441 ? -3.902 -10.351 7.422 1.00 65.62 441 ALA A O 1
ATOM 3411 N N . PRO A 1 442 ? -5.254 -8.743 8.265 1.00 65.38 442 PRO A N 1
ATOM 3412 C CA . PRO A 1 442 ? -5.757 -9.565 9.363 1.00 65.38 442 PRO A CA 1
ATOM 3413 C C . PRO A 1 442 ? -6.495 -10.815 8.873 1.00 65.38 442 PRO A C 1
ATOM 3415 O O . PRO A 1 442 ? -6.375 -11.877 9.465 1.00 65.38 442 PRO A O 1
ATOM 3418 N N . GLN A 1 443 ? -7.116 -10.749 7.692 1.00 62.12 443 GLN A N 1
ATOM 3419 C CA . GLN A 1 443 ? -7.746 -11.892 7.018 1.00 62.12 443 GLN A CA 1
ATOM 3420 C C . GLN A 1 443 ? -6.745 -13.006 6.624 1.00 62.12 443 GLN A C 1
ATOM 3422 O O . GLN A 1 443 ? -7.142 -14.139 6.373 1.00 62.12 443 GLN A O 1
ATOM 3427 N N . ASN A 1 444 ? -5.435 -12.718 6.589 1.00 58.19 444 ASN A N 1
ATOM 3428 C CA . ASN A 1 444 ? -4.379 -13.725 6.409 1.00 58.19 444 ASN A CA 1
ATOM 3429 C C . ASN A 1 444 ? -3.869 -14.301 7.753 1.00 58.19 444 ASN A C 1
ATOM 3431 O O . ASN A 1 444 ? -2.927 -15.101 7.769 1.00 58.19 444 ASN A O 1
ATOM 3435 N N . TRP A 1 445 ? -4.435 -13.905 8.899 1.00 61.75 445 TRP A N 1
ATOM 3436 C CA . TRP A 1 445 ? -4.096 -14.452 10.215 1.00 61.75 445 TRP A CA 1
ATOM 3437 C C . TRP A 1 445 ? -4.886 -15.741 10.4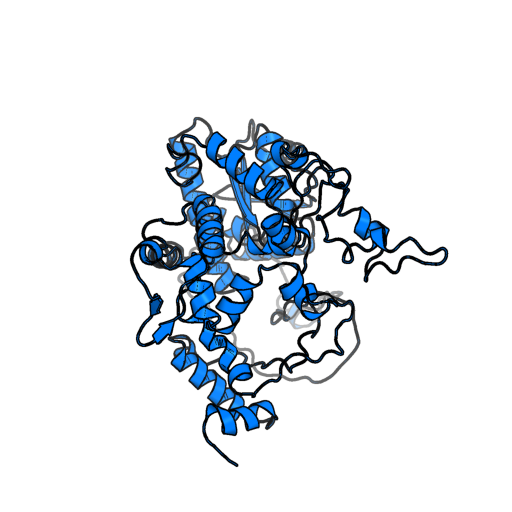78 1.00 61.75 445 TRP A C 1
ATOM 3439 O O . TRP A 1 445 ? -5.833 -15.762 11.252 1.00 61.75 445 TRP A O 1
ATOM 3449 N N . GLY A 1 446 ? -4.480 -16.846 9.846 1.00 53.44 446 GLY A N 1
ATOM 3450 C CA . GLY A 1 446 ? -5.114 -18.144 10.108 1.00 53.44 446 GLY A CA 1
ATOM 3451 C C . GLY A 1 446 ? -5.010 -18.582 11.590 1.00 53.44 446 GLY A C 1
ATOM 3452 O O . GLY A 1 446 ? -4.037 -18.198 12.254 1.00 53.44 446 GLY A O 1
ATOM 3453 N N . PRO A 1 447 ? -5.915 -19.456 12.091 1.00 46.50 447 PRO A N 1
ATOM 3454 C CA . PRO A 1 447 ? -6.126 -19.733 13.531 1.00 46.50 447 PRO A CA 1
ATOM 3455 C C . PRO A 1 447 ? -4.913 -20.224 14.346 1.00 46.50 447 PRO A C 1
ATOM 3457 O O . PRO A 1 447 ? -4.946 -20.328 15.565 1.00 46.50 447 PRO A O 1
ATOM 3460 N N . ILE A 1 448 ? -3.811 -20.570 13.683 1.00 44.53 448 ILE A N 1
ATOM 3461 C CA . ILE A 1 448 ? -2.650 -21.246 14.276 1.00 44.53 448 ILE A CA 1
ATOM 3462 C C . ILE A 1 448 ? -1.680 -20.247 14.952 1.00 44.53 448 ILE A C 1
ATOM 3464 O O . ILE A 1 448 ? -0.759 -20.655 15.665 1.00 44.53 448 ILE A O 1
ATOM 3468 N N . ARG A 1 449 ? -1.820 -18.928 14.725 1.00 46.78 449 ARG A N 1
ATOM 3469 C CA . ARG A 1 449 ? -0.728 -17.970 15.003 1.00 46.78 449 ARG A CA 1
ATOM 3470 C C . ARG A 1 449 ? -0.436 -17.684 16.481 1.00 46.78 449 ARG A C 1
ATOM 3472 O O . ARG A 1 449 ? 0.739 -17.439 16.766 1.00 46.78 449 ARG A O 1
ATOM 3479 N N . GLN A 1 450 ? -1.398 -17.747 17.410 1.00 46.09 450 GLN A N 1
ATOM 3480 C CA . GLN A 1 450 ? -1.120 -17.388 18.815 1.00 46.09 450 GLN A CA 1
ATOM 3481 C C . GLN A 1 450 ? -0.209 -18.371 19.566 1.00 46.09 450 GLN A C 1
ATOM 3483 O O . GLN A 1 450 ? 0.515 -17.945 20.462 1.00 46.09 450 GLN A O 1
ATOM 3488 N N . ARG A 1 451 ? -0.075 -19.633 19.122 1.00 42.03 451 ARG A N 1
ATOM 3489 C CA . ARG A 1 451 ? 0.879 -20.590 19.731 1.00 42.03 451 ARG A CA 1
ATOM 3490 C C . ARG A 1 451 ? 2.352 -20.131 19.688 1.00 42.03 451 ARG A C 1
ATOM 3492 O O . ARG A 1 451 ? 3.211 -20.756 20.301 1.00 42.03 451 ARG A O 1
ATOM 3499 N N . ARG A 1 452 ? 2.674 -19.043 18.977 1.00 46.41 452 ARG A N 1
ATOM 3500 C CA . ARG A 1 452 ? 4.016 -18.435 18.925 1.00 46.41 452 ARG A CA 1
ATOM 3501 C C . ARG A 1 452 ? 4.449 -17.717 20.208 1.00 46.41 452 ARG A C 1
ATOM 3503 O O . ARG A 1 452 ? 5.619 -17.355 20.288 1.00 46.41 452 ARG A O 1
ATOM 3510 N N . ARG A 1 453 ? 3.564 -17.522 21.191 1.00 53.94 453 ARG A N 1
ATOM 3511 C CA . ARG A 1 453 ? 3.903 -16.875 22.470 1.00 53.94 453 ARG A CA 1
ATOM 3512 C C . ARG A 1 453 ? 4.374 -17.855 23.564 1.00 53.94 453 ARG A C 1
ATOM 3514 O O . ARG A 1 453 ? 4.854 -17.411 24.600 1.00 53.94 453 ARG A O 1
ATOM 3521 N N . ILE A 1 454 ? 4.403 -19.162 23.261 1.00 59.16 454 ILE A N 1
ATOM 3522 C CA . ILE A 1 454 ? 4.674 -20.291 24.179 1.00 59.16 454 ILE A CA 1
ATOM 3523 C C . ILE A 1 454 ? 5.855 -20.122 25.156 1.00 59.16 454 ILE A C 1
ATOM 3525 O O . ILE A 1 454 ? 5.778 -20.617 26.275 1.00 59.16 454 ILE A O 1
ATOM 3529 N N . PHE A 1 455 ? 6.937 -19.431 24.779 1.00 59.06 455 PHE A N 1
ATOM 3530 C CA . PHE A 1 455 ? 8.074 -19.187 25.679 1.00 59.06 455 PHE A CA 1
ATOM 3531 C C . PHE A 1 455 ? 7.787 -18.117 26.751 1.00 59.06 455 PHE A C 1
ATOM 3533 O O . PHE A 1 455 ? 8.332 -18.198 27.848 1.00 59.06 455 PHE A O 1
ATOM 3540 N N . LEU A 1 456 ? 6.915 -17.146 26.473 1.00 60.00 456 LEU A N 1
ATOM 3541 C CA . LEU A 1 456 ? 6.414 -16.187 27.463 1.00 60.00 456 LEU A CA 1
ATOM 3542 C C . LEU A 1 456 ? 5.327 -16.843 28.328 1.00 60.00 456 LEU A C 1
ATOM 3544 O O . LEU A 1 456 ? 5.404 -16.799 29.552 1.00 60.00 456 LEU A O 1
ATOM 3548 N N . ASP A 1 457 ? 4.371 -17.528 27.689 1.00 64.38 457 ASP A N 1
ATOM 3549 C CA . ASP A 1 457 ? 3.222 -18.176 28.349 1.00 64.38 457 ASP A CA 1
ATOM 3550 C C . ASP A 1 457 ? 3.638 -19.324 29.293 1.00 64.38 457 ASP A C 1
ATOM 3552 O O . ASP A 1 457 ? 2.870 -19.753 30.152 1.00 64.38 457 ASP A O 1
ATOM 3556 N N . LYS A 1 458 ? 4.855 -19.856 29.117 1.00 67.06 458 LYS A N 1
ATOM 3557 C CA . LYS A 1 458 ? 5.479 -20.870 29.983 1.00 67.06 458 LYS A CA 1
ATOM 3558 C C . LYS A 1 458 ? 6.658 -20.333 30.794 1.00 67.06 458 LYS A C 1
ATOM 3560 O O . LYS A 1 458 ? 7.431 -21.123 31.326 1.00 67.06 458 LYS A O 1
ATOM 3565 N N . HIS A 1 459 ? 6.793 -19.010 30.911 1.00 65.81 459 HIS A N 1
ATOM 3566 C CA . HIS A 1 459 ? 7.793 -18.338 31.752 1.00 65.81 459 HIS A CA 1
ATOM 3567 C C . HIS A 1 459 ? 9.237 -18.835 31.515 1.00 65.81 459 HIS A C 1
ATOM 3569 O O . HIS A 1 459 ? 9.996 -19.068 32.462 1.00 65.81 459 HIS A O 1
ATOM 3575 N N . VAL A 1 460 ? 9.583 -19.030 30.237 1.00 64.38 460 VAL A N 1
ATOM 3576 C CA . VAL A 1 460 ? 10.946 -19.270 29.724 1.00 64.38 460 VAL A CA 1
ATOM 3577 C C . VAL A 1 460 ? 11.622 -17.940 29.355 1.00 64.38 460 VAL A C 1
ATOM 3579 O O . VAL A 1 460 ? 12.841 -17.826 29.415 1.00 64.38 460 VAL A O 1
ATOM 3582 N N . VAL A 1 461 ? 10.830 -16.915 29.026 1.00 61.81 461 VAL A N 1
ATOM 3583 C CA . VAL A 1 461 ? 11.231 -15.499 29.020 1.00 61.81 461 VAL A CA 1
ATOM 3584 C C . VAL A 1 461 ? 10.255 -14.684 29.865 1.00 61.81 461 VAL A C 1
ATOM 3586 O O . VAL A 1 461 ? 9.077 -15.029 29.962 1.00 61.81 461 VAL A O 1
ATOM 3589 N N . GLY A 1 462 ? 10.749 -13.610 30.482 1.00 51.81 462 GLY A N 1
ATOM 3590 C CA . GLY A 1 462 ? 9.927 -12.651 31.221 1.00 51.81 462 GLY A CA 1
ATOM 3591 C C . GLY A 1 462 ? 9.272 -11.590 30.321 1.00 51.81 462 GLY A C 1
ATOM 3592 O O . GLY A 1 462 ? 9.642 -11.453 29.150 1.00 51.81 462 GLY A O 1
ATOM 3593 N N . PRO A 1 463 ? 8.308 -10.816 30.853 1.00 46.91 463 PRO A N 1
ATOM 3594 C CA . PRO A 1 463 ? 7.858 -9.581 30.216 1.00 46.91 463 PRO A CA 1
ATOM 3595 C C . PRO A 1 463 ? 8.997 -8.537 30.179 1.00 46.91 463 PRO A C 1
ATOM 3597 O O . PRO A 1 463 ? 9.917 -8.613 30.996 1.00 46.91 463 PRO A O 1
ATOM 3600 N N . PRO A 1 464 ? 8.954 -7.542 29.271 1.00 46.75 464 PRO A N 1
ATOM 3601 C CA . PRO A 1 464 ? 9.904 -6.429 29.283 1.00 46.75 464 PRO A CA 1
ATOM 3602 C C . PRO A 1 464 ? 9.859 -5.666 30.614 1.00 46.75 464 PRO A C 1
ATOM 3604 O O . PRO A 1 464 ? 8.776 -5.363 31.114 1.00 46.75 464 PRO A O 1
ATOM 3607 N N . SER A 1 465 ? 11.022 -5.332 31.173 1.00 44.41 465 SER A N 1
ATOM 3608 C CA . SER A 1 465 ? 11.120 -4.515 32.385 1.00 44.41 465 SER A CA 1
ATOM 3609 C C . SER A 1 465 ? 10.959 -3.017 32.087 1.00 44.41 465 SER A C 1
ATOM 3611 O O . SER A 1 465 ? 11.295 -2.535 31.004 1.00 44.41 465 SER A O 1
ATOM 3613 N N . SER A 1 466 ? 10.464 -2.267 33.075 1.00 41.75 466 SER A N 1
ATOM 3614 C CA . SER A 1 466 ? 10.143 -0.830 32.991 1.00 41.75 466 SER A CA 1
ATOM 3615 C C . SER A 1 466 ? 11.325 0.078 32.638 1.00 41.75 466 SER A C 1
ATOM 3617 O O . SER A 1 466 ? 11.131 1.178 32.126 1.00 41.75 466 SER A O 1
ATOM 3619 N N . ASN A 1 467 ? 12.555 -0.366 32.897 1.00 42.88 467 ASN A N 1
ATOM 3620 C CA . ASN A 1 467 ? 13.748 0.486 32.871 1.00 42.88 467 ASN A CA 1
ATOM 3621 C C . ASN A 1 467 ? 14.265 0.795 31.449 1.00 42.88 467 ASN A C 1
ATOM 3623 O O . ASN A 1 467 ? 15.303 1.434 31.304 1.00 42.88 467 ASN A O 1
ATOM 3627 N N . TYR A 1 468 ? 13.549 0.361 30.406 1.00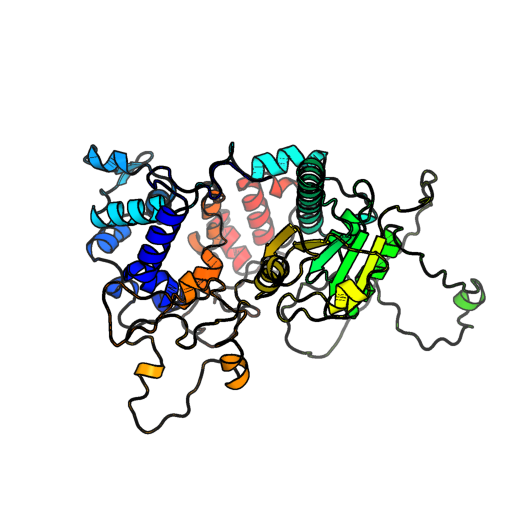 44.34 468 TYR A N 1
ATOM 3628 C CA . TYR A 1 468 ? 13.889 0.572 28.992 1.00 44.34 468 TYR A CA 1
ATOM 3629 C C . TYR A 1 468 ? 12.990 1.604 28.283 1.00 44.34 468 TYR A C 1
ATOM 3631 O O . TYR A 1 468 ? 12.927 1.632 27.055 1.00 44.34 468 TYR A O 1
ATOM 3639 N N . ALA A 1 469 ? 12.312 2.481 29.030 1.00 33.56 469 ALA A N 1
ATOM 3640 C CA . ALA A 1 469 ? 11.477 3.568 28.503 1.00 33.56 469 ALA A CA 1
ATOM 3641 C C . ALA A 1 469 ? 12.293 4.756 27.918 1.00 33.56 469 ALA A C 1
ATOM 3643 O O . ALA A 1 469 ? 12.007 5.914 28.211 1.00 33.56 469 ALA A O 1
ATOM 3644 N N . GLY A 1 470 ? 13.334 4.475 27.123 1.00 31.75 470 GLY A N 1
ATOM 3645 C CA . GLY A 1 470 ? 14.300 5.456 26.608 1.00 31.75 470 GLY A CA 1
ATOM 3646 C C . GLY A 1 470 ? 14.468 5.435 25.082 1.00 31.75 470 GLY A C 1
ATOM 3647 O O . GLY A 1 470 ? 14.351 4.394 24.440 1.00 31.75 470 GLY A O 1
ATOM 3648 N N . ASN A 1 471 ? 14.758 6.605 24.506 1.00 34.53 471 ASN A N 1
ATOM 3649 C CA . ASN A 1 471 ? 14.729 6.907 23.067 1.00 34.53 471 ASN A CA 1
ATOM 3650 C C . ASN A 1 471 ? 15.755 6.132 22.203 1.00 34.53 471 ASN A C 1
ATOM 3652 O O . ASN A 1 471 ? 16.771 6.696 21.798 1.00 34.53 471 ASN A O 1
ATOM 3656 N N . VAL A 1 472 ? 15.474 4.875 21.836 1.00 28.30 472 VAL A N 1
ATOM 3657 C CA . VAL A 1 472 ? 16.235 4.137 20.804 1.00 28.30 472 VAL A CA 1
ATOM 3658 C C . VAL A 1 472 ? 15.290 3.466 19.799 1.00 28.30 472 VAL A C 1
ATOM 3660 O O . VAL A 1 472 ? 14.344 2.777 20.168 1.00 28.30 472 VAL A O 1
ATOM 3663 N N . SER A 1 473 ? 15.542 3.682 18.504 1.00 28.91 473 SER A N 1
ATOM 3664 C CA . SER A 1 473 ? 14.760 3.103 17.396 1.00 28.91 473 SER A CA 1
ATOM 3665 C C . SER A 1 473 ? 15.086 1.610 17.153 1.00 28.91 473 SER A C 1
ATOM 3667 O O . SER A 1 473 ? 16.094 1.120 17.666 1.00 28.91 473 SER A O 1
ATOM 3669 N N . PRO A 1 474 ? 14.276 0.854 16.375 1.00 30.27 474 PRO A N 1
ATOM 3670 C CA . PRO A 1 474 ? 14.228 -0.618 16.417 1.00 30.27 474 PRO A CA 1
ATOM 3671 C C . PRO A 1 474 ? 15.376 -1.344 15.676 1.00 30.27 474 PRO A C 1
ATOM 3673 O O . PRO A 1 474 ? 15.150 -2.226 14.848 1.00 30.27 474 PRO A O 1
ATOM 3676 N N . ALA A 1 475 ? 16.621 -0.994 16.001 1.00 32.81 475 ALA A N 1
ATOM 3677 C CA . ALA A 1 475 ? 17.838 -1.719 15.631 1.00 32.81 475 ALA A CA 1
ATOM 3678 C C . ALA A 1 475 ? 18.524 -2.401 16.838 1.00 32.81 475 ALA A C 1
ATOM 3680 O O . ALA A 1 475 ? 19.296 -3.334 16.634 1.00 32.81 475 ALA A O 1
ATOM 3681 N N . GLY A 1 476 ? 18.224 -1.990 18.082 1.00 32.94 476 GLY A N 1
ATOM 3682 C CA . GLY A 1 476 ? 18.898 -2.481 19.294 1.00 32.94 476 GLY A CA 1
ATOM 3683 C C . GLY A 1 476 ? 17.969 -2.736 20.489 1.00 32.94 476 GLY A C 1
ATOM 3684 O O . GLY A 1 476 ? 17.514 -1.805 21.140 1.00 32.94 476 GLY A O 1
ATOM 3685 N N . HIS A 1 477 ? 17.738 -4.020 20.778 1.00 40.50 477 HIS A N 1
ATOM 3686 C CA . HIS A 1 477 ? 17.370 -4.609 22.082 1.00 40.50 477 HIS A CA 1
ATOM 3687 C C . HIS A 1 477 ? 16.506 -3.771 23.062 1.00 40.50 477 HIS A C 1
ATOM 3689 O O . HIS A 1 477 ? 16.980 -3.383 24.126 1.00 40.50 477 HIS A O 1
ATOM 3695 N N . SER A 1 478 ? 15.216 -3.570 22.760 1.00 35.34 478 SER A N 1
ATOM 3696 C CA . SER A 1 478 ? 14.270 -2.859 23.660 1.00 35.34 478 SER A CA 1
ATOM 3697 C C . SER A 1 478 ? 13.174 -3.746 24.277 1.00 35.34 478 SER A C 1
ATOM 3699 O O . SER A 1 478 ? 12.404 -3.292 25.118 1.00 35.34 478 SER A O 1
ATOM 3701 N N . SER A 1 479 ? 13.093 -5.028 23.907 1.00 34.22 479 SER A N 1
ATOM 3702 C CA . SER A 1 479 ? 12.369 -6.022 24.707 1.00 34.22 479 SER A CA 1
ATOM 3703 C C . SER A 1 479 ? 13.299 -6.514 25.815 1.00 34.22 479 SER A C 1
ATOM 3705 O O . SER A 1 479 ? 14.242 -7.244 25.519 1.00 34.22 479 SER A O 1
ATOM 3707 N N . GLY A 1 480 ? 13.030 -6.156 27.074 1.00 37.34 480 GLY A N 1
ATOM 3708 C CA . GLY A 1 480 ? 13.853 -6.511 28.246 1.00 37.34 480 GLY A CA 1
ATOM 3709 C C . GLY A 1 480 ? 13.925 -8.005 28.615 1.00 37.34 480 GLY A C 1
ATOM 3710 O O . GLY A 1 480 ? 14.251 -8.330 29.750 1.00 37.34 480 GLY A O 1
ATOM 3711 N N . GLY A 1 481 ? 13.602 -8.910 27.687 1.00 43.16 481 GLY A N 1
ATOM 3712 C CA . GLY A 1 481 ? 13.832 -10.349 27.792 1.00 43.16 481 GLY A CA 1
ATOM 3713 C C . GLY A 1 481 ? 14.794 -10.807 26.694 1.00 43.16 481 GLY A C 1
ATOM 3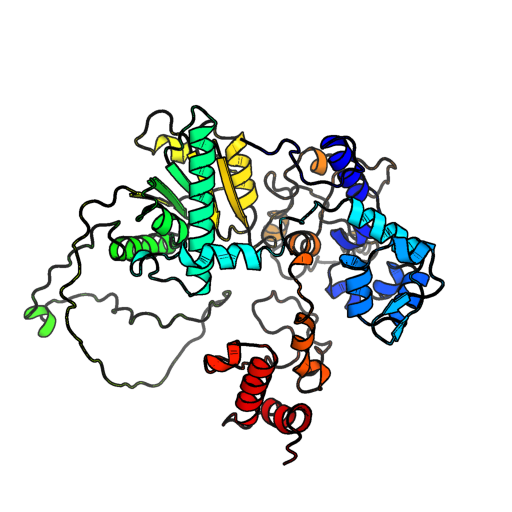714 O O . GLY A 1 481 ? 14.638 -10.428 25.531 1.00 43.16 481 GLY A O 1
ATOM 3715 N N . THR A 1 482 ? 15.783 -11.624 27.062 1.00 46.12 482 THR A N 1
ATOM 3716 C CA . THR A 1 482 ? 16.845 -12.115 26.171 1.00 46.12 482 THR A CA 1
ATOM 3717 C C . THR A 1 482 ? 16.272 -12.758 24.897 1.00 46.12 482 THR A C 1
ATOM 3719 O O . THR A 1 482 ? 15.440 -13.665 24.995 1.00 46.12 482 THR A O 1
ATOM 3722 N N . PRO A 1 483 ? 16.694 -12.339 23.686 1.00 50.44 483 PRO A N 1
ATOM 3723 C CA . PRO A 1 483 ? 16.150 -12.882 22.446 1.00 50.44 483 PRO A CA 1
ATOM 3724 C C . PRO A 1 483 ? 16.557 -14.351 22.260 1.00 50.44 483 PRO A C 1
ATOM 3726 O O . PRO A 1 483 ? 17.738 -14.671 22.144 1.00 50.44 483 PRO A O 1
ATOM 3729 N N . ILE A 1 484 ? 15.576 -15.256 22.182 1.00 58.59 484 ILE A N 1
ATOM 3730 C CA . ILE A 1 484 ? 15.823 -16.692 21.977 1.00 58.59 484 ILE A CA 1
ATOM 3731 C C . ILE A 1 484 ? 16.239 -16.959 20.517 1.00 58.59 484 ILE A C 1
ATOM 3733 O O . ILE A 1 484 ? 15.399 -17.104 19.623 1.00 58.59 484 ILE A O 1
ATOM 3737 N N . ILE A 1 485 ? 17.546 -17.072 20.263 1.00 62.66 485 ILE A N 1
ATOM 3738 C CA . ILE A 1 485 ? 18.099 -17.352 18.928 1.00 62.66 485 ILE A CA 1
ATOM 3739 C C . ILE A 1 485 ? 18.101 -18.867 18.651 1.00 62.66 485 ILE A C 1
ATOM 3741 O O . ILE A 1 485 ? 19.117 -19.545 18.746 1.00 62.66 485 ILE A O 1
ATOM 3745 N N . ILE A 1 486 ? 16.954 -19.409 18.227 1.00 65.50 486 ILE A N 1
ATOM 3746 C CA . ILE A 1 486 ? 16.826 -20.826 17.808 1.00 65.50 486 ILE A CA 1
ATOM 3747 C C . ILE A 1 486 ? 17.724 -21.143 16.591 1.00 65.50 486 ILE A C 1
ATOM 3749 O O . ILE A 1 486 ? 18.180 -22.274 16.405 1.00 65.50 486 ILE A O 1
ATOM 3753 N N . GLY A 1 487 ? 17.977 -20.159 15.721 1.00 67.56 487 GLY A N 1
ATOM 3754 C CA . GLY A 1 487 ? 18.692 -20.348 14.456 1.00 67.56 487 GLY A CA 1
ATOM 3755 C C . GLY A 1 487 ? 17.989 -21.328 13.500 1.00 67.56 487 GLY A C 1
ATOM 3756 O O . GLY A 1 487 ? 16.773 -21.515 13.543 1.00 67.56 487 GLY A O 1
ATOM 3757 N N . HIS A 1 488 ? 18.757 -21.966 12.613 1.00 69.81 488 HIS A N 1
ATOM 3758 C CA . HIS A 1 488 ? 18.217 -22.917 11.633 1.00 69.81 488 HIS A CA 1
ATOM 3759 C C . HIS A 1 488 ? 17.912 -24.299 12.250 1.00 69.81 488 HIS A C 1
ATOM 3761 O O . HIS A 1 488 ? 18.662 -24.783 13.108 1.00 69.81 488 HIS A O 1
ATOM 3767 N N . LEU A 1 489 ? 16.837 -24.945 11.778 1.00 73.88 489 LEU A N 1
ATOM 3768 C CA . LEU A 1 489 ? 16.401 -26.301 12.146 1.00 73.88 489 LEU A CA 1
ATOM 3769 C C . LEU A 1 489 ? 16.491 -27.264 10.946 1.00 73.88 489 LEU A C 1
ATOM 3771 O O . LEU A 1 489 ? 16.503 -26.849 9.789 1.00 73.88 489 LEU A O 1
ATOM 3775 N N . LYS A 1 490 ? 16.512 -28.582 11.189 1.00 78.81 490 LYS A N 1
ATOM 3776 C CA . LYS A 1 490 ? 16.442 -29.584 10.104 1.00 78.81 490 LYS A CA 1
ATOM 3777 C C . LYS A 1 490 ? 15.111 -29.452 9.341 1.00 78.81 490 LYS A C 1
ATOM 3779 O O . LYS A 1 490 ? 14.060 -29.296 9.958 1.00 78.81 490 LYS A O 1
ATOM 3784 N N . LYS A 1 491 ? 15.141 -29.582 8.004 1.00 71.31 491 LYS A N 1
ATOM 3785 C CA . LYS A 1 491 ? 14.010 -29.317 7.078 1.00 71.31 491 LYS A CA 1
ATOM 3786 C C . LYS A 1 491 ? 12.666 -29.934 7.508 1.00 71.31 491 LYS A C 1
ATOM 3788 O O . LYS A 1 491 ? 11.632 -29.292 7.356 1.00 71.31 491 LYS A O 1
ATOM 3793 N N . GLY A 1 492 ? 12.682 -31.143 8.077 1.00 74.00 492 GLY A N 1
ATOM 3794 C CA . GLY A 1 492 ? 11.483 -31.845 8.559 1.00 74.00 492 GLY A CA 1
ATOM 3795 C C . GLY A 1 492 ? 10.735 -31.158 9.712 1.00 74.00 492 GLY A C 1
ATOM 3796 O O . GLY A 1 492 ? 9.548 -31.418 9.890 1.00 74.00 492 GLY A O 1
ATOM 3797 N N . PHE A 1 493 ? 11.374 -30.249 10.457 1.00 72.44 493 PHE A N 1
ATOM 3798 C CA . PHE A 1 493 ? 10.721 -29.488 11.528 1.00 72.44 493 PHE A CA 1
ATOM 3799 C C . PHE A 1 493 ? 9.889 -28.301 11.016 1.00 72.44 493 PHE A C 1
ATOM 3801 O O . PHE A 1 493 ? 9.032 -27.814 11.739 1.00 72.44 493 PHE A O 1
ATOM 3808 N N . TYR A 1 494 ? 10.052 -27.864 9.763 1.00 65.19 494 TYR A N 1
ATOM 3809 C CA . TYR A 1 494 ? 9.244 -26.776 9.187 1.00 65.19 494 TYR A CA 1
ATOM 3810 C C . TYR A 1 494 ? 7.918 -27.250 8.552 1.00 65.19 494 TYR A C 1
ATOM 3812 O O . TYR A 1 494 ? 7.245 -26.462 7.890 1.00 65.19 494 TYR A O 1
ATOM 3820 N N . LYS A 1 495 ? 7.540 -28.529 8.717 1.00 59.78 495 LYS A N 1
ATOM 3821 C CA . LYS A 1 495 ? 6.344 -29.116 8.077 1.00 59.78 495 LYS A CA 1
ATOM 3822 C C . LYS A 1 495 ? 5.020 -28.685 8.722 1.00 59.78 495 LYS A C 1
ATOM 3824 O O . LYS A 1 495 ? 4.032 -28.503 8.020 1.00 59.78 495 LYS A O 1
ATOM 3829 N N . ASP A 1 496 ? 5.009 -28.527 10.044 1.00 57.84 496 ASP A N 1
ATOM 3830 C CA . ASP A 1 496 ? 3.852 -28.138 10.850 1.00 57.84 496 ASP A CA 1
ATOM 3831 C C . ASP A 1 496 ? 4.321 -27.467 12.156 1.00 57.84 496 ASP A C 1
ATOM 3833 O O . ASP A 1 496 ? 5.506 -27.513 12.499 1.00 57.84 496 ASP A O 1
ATOM 3837 N N . PHE A 1 497 ? 3.409 -26.824 12.889 1.00 62.41 497 PHE A N 1
ATOM 3838 C CA . PHE A 1 497 ? 3.766 -26.078 14.100 1.00 62.41 497 PHE A CA 1
ATOM 3839 C C . PHE A 1 497 ? 4.265 -26.971 15.254 1.00 62.41 497 PHE A C 1
ATOM 3841 O O . PHE A 1 497 ? 5.153 -26.564 16.000 1.00 62.41 497 PHE A O 1
ATOM 3848 N N . VAL A 1 498 ? 3.735 -28.188 15.405 1.00 72.62 498 VAL A N 1
ATOM 3849 C CA . VAL A 1 498 ? 4.137 -29.113 16.479 1.00 72.62 498 VAL A CA 1
ATOM 3850 C C . VAL A 1 498 ? 5.536 -29.666 16.202 1.00 72.62 498 VAL A C 1
ATOM 3852 O O . VAL A 1 498 ? 6.355 -29.762 17.115 1.00 72.62 498 VAL A O 1
ATOM 3855 N N . ALA A 1 499 ? 5.845 -29.967 14.940 1.00 73.81 499 A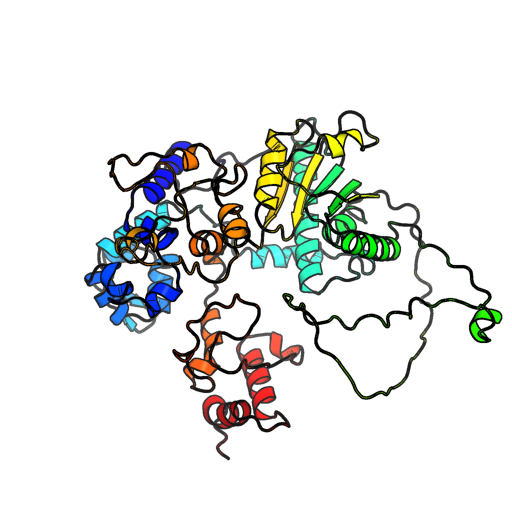LA A N 1
ATOM 3856 C CA . ALA A 1 499 ? 7.192 -30.302 14.499 1.00 73.81 499 ALA A CA 1
ATOM 3857 C C . ALA A 1 499 ? 8.163 -29.127 14.710 1.00 73.81 499 ALA A C 1
ATOM 3859 O O . ALA A 1 499 ? 9.271 -29.349 15.198 1.00 73.81 499 ALA A O 1
ATOM 3860 N N . TYR A 1 500 ? 7.744 -27.890 14.420 1.00 75.38 500 TYR A N 1
ATOM 3861 C CA . TYR A 1 500 ? 8.576 -26.704 14.636 1.00 75.38 500 TYR A CA 1
ATOM 3862 C C . TYR A 1 500 ? 8.903 -26.503 16.118 1.00 75.38 500 TYR A C 1
ATOM 3864 O O . TYR A 1 500 ? 10.076 -26.360 16.457 1.00 75.38 500 TYR A O 1
ATOM 3872 N N . VAL A 1 501 ? 7.901 -26.567 17.006 1.00 75.75 501 VAL A N 1
ATOM 3873 C CA . VAL A 1 501 ? 8.123 -26.463 18.457 1.00 75.75 501 VAL A CA 1
ATOM 3874 C C . VAL A 1 501 ? 9.029 -27.581 18.950 1.00 75.75 501 VAL A C 1
ATOM 3876 O O . VAL A 1 501 ? 10.024 -27.273 19.585 1.00 75.75 501 VAL A O 1
ATOM 3879 N N . ARG A 1 502 ? 8.772 -28.851 18.602 1.00 81.12 502 ARG A N 1
ATOM 3880 C CA . ARG A 1 502 ? 9.632 -29.977 19.020 1.00 81.12 502 ARG A CA 1
ATOM 3881 C C . ARG A 1 502 ? 11.087 -29.813 18.563 1.00 81.12 502 ARG A C 1
ATOM 3883 O O . ARG A 1 502 ? 12.000 -30.126 19.320 1.00 81.12 502 ARG A O 1
ATOM 3890 N N . GLY A 1 503 ? 11.305 -29.310 17.346 1.00 82.50 503 GLY A N 1
ATOM 3891 C CA . GLY A 1 503 ? 12.644 -29.011 16.831 1.00 82.50 503 GLY A CA 1
ATOM 3892 C C . GLY A 1 503 ? 13.315 -27.833 17.545 1.00 82.50 503 GLY A C 1
ATOM 3893 O O . GLY A 1 503 ? 14.511 -27.890 17.815 1.00 82.50 503 GLY A O 1
ATOM 3894 N N . ALA A 1 504 ? 12.552 -26.788 17.875 1.00 80.50 504 ALA A N 1
ATOM 3895 C CA . ALA A 1 504 ? 13.038 -25.621 18.605 1.00 80.50 504 ALA A CA 1
ATOM 3896 C C . ALA A 1 504 ? 13.345 -25.935 20.078 1.00 80.50 504 ALA A C 1
ATOM 3898 O O . ALA A 1 504 ? 14.436 -25.624 20.540 1.00 80.50 504 ALA A O 1
ATOM 3899 N N . THR A 1 505 ? 12.427 -26.579 20.806 1.00 84.81 505 THR A N 1
ATOM 3900 C CA . THR A 1 505 ? 12.618 -26.916 22.225 1.00 84.81 505 THR A CA 1
ATOM 3901 C C . THR A 1 505 ? 13.736 -27.928 22.411 1.00 84.81 505 THR A C 1
ATOM 3903 O O . THR A 1 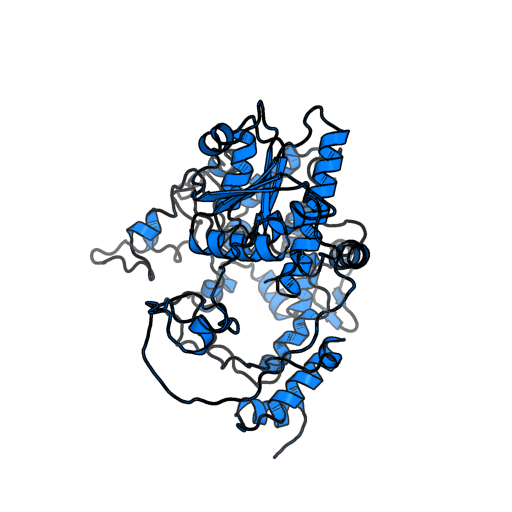505 ? 14.553 -27.728 23.295 1.00 84.81 505 THR A O 1
ATOM 3906 N N . GLY A 1 506 ? 13.837 -28.950 21.550 1.00 84.31 506 GLY A N 1
ATOM 3907 C CA . GLY A 1 506 ? 14.974 -29.873 21.572 1.00 84.31 506 GLY A CA 1
ATOM 3908 C C . GLY A 1 506 ? 16.300 -29.134 21.383 1.00 84.31 506 GLY A C 1
ATOM 3909 O O . GLY A 1 506 ? 17.185 -29.234 22.219 1.00 84.31 506 GLY A O 1
ATOM 3910 N N . LYS A 1 507 ? 16.408 -28.288 20.349 1.00 83.62 507 LYS A N 1
ATOM 3911 C CA . LYS A 1 507 ? 17.646 -27.539 20.082 1.00 83.62 507 LYS A CA 1
ATOM 3912 C C . LYS A 1 507 ? 18.035 -26.553 21.197 1.00 83.62 507 LYS A C 1
ATOM 3914 O O . LYS A 1 507 ? 19.222 -26.331 21.388 1.00 83.62 507 LYS A O 1
ATOM 3919 N N . LEU A 1 508 ? 17.068 -25.963 21.903 1.00 82.25 508 LEU A N 1
ATOM 3920 C CA . LEU A 1 508 ? 17.331 -25.082 23.051 1.00 82.25 508 LEU A CA 1
ATOM 3921 C C . LEU A 1 508 ? 17.674 -25.868 24.326 1.00 82.25 508 LEU A C 1
ATOM 3923 O O . LEU A 1 508 ? 18.507 -25.429 25.108 1.00 82.25 508 LEU A O 1
ATOM 3927 N N . ALA A 1 509 ? 17.039 -27.021 24.543 1.00 81.44 509 ALA A N 1
ATOM 3928 C CA . ALA A 1 509 ? 17.312 -27.903 25.677 1.00 81.44 509 ALA A CA 1
ATOM 3929 C C . ALA A 1 509 ? 18.688 -28.578 25.590 1.00 81.44 509 ALA A C 1
ATOM 3931 O O . ALA A 1 509 ? 19.342 -28.757 26.620 1.00 81.44 509 ALA A O 1
ATOM 3932 N N . ASP A 1 510 ? 19.095 -28.929 24.369 1.00 81.38 510 ASP A N 1
ATOM 3933 C CA . ASP A 1 510 ? 20.348 -29.602 24.024 1.00 81.38 510 ASP A CA 1
ATOM 3934 C C . ASP A 1 510 ? 21.449 -28.586 23.601 1.00 81.38 510 ASP A C 1
ATOM 3936 O O . ASP A 1 510 ? 22.374 -28.936 22.864 1.00 81.38 510 ASP A O 1
ATOM 3940 N N . ASP A 1 511 ? 21.340 -27.314 24.017 1.00 73.94 511 ASP A N 1
ATOM 3941 C CA . ASP A 1 511 ? 22.322 -26.255 23.730 1.00 73.94 511 ASP A CA 1
ATOM 3942 C C . ASP A 1 511 ? 23.630 -26.483 24.528 1.00 73.94 511 ASP A C 1
ATOM 3944 O O . ASP A 1 511 ? 23.587 -26.494 25.764 1.00 73.94 511 ASP A O 1
ATOM 3948 N N . PRO A 1 512 ? 24.803 -26.634 23.873 1.00 65.75 512 PRO A N 1
ATOM 3949 C CA . PRO A 1 512 ? 26.076 -26.896 24.553 1.00 65.75 512 PRO A CA 1
ATOM 3950 C C . PRO A 1 512 ? 26.538 -25.817 25.542 1.00 65.75 512 PRO A C 1
ATOM 3952 O O . PRO A 1 512 ? 27.426 -26.094 26.345 1.00 65.75 512 PRO A O 1
ATOM 3955 N N . ALA A 1 513 ? 25.984 -24.602 25.490 1.00 68.12 513 ALA A N 1
ATOM 3956 C CA . ALA A 1 513 ? 26.320 -23.521 26.420 1.00 68.12 513 ALA A CA 1
ATOM 3957 C C . ALA A 1 513 ? 25.536 -23.571 27.754 1.00 68.12 513 ALA A C 1
ATOM 3959 O O . ALA A 1 513 ? 25.690 -22.668 28.573 1.00 68.12 513 ALA A O 1
ATOM 3960 N N . ASP A 1 514 ? 24.667 -24.575 27.945 1.00 64.00 514 ASP A N 1
ATOM 3961 C CA . ASP A 1 514 ? 23.731 -24.754 29.074 1.00 64.00 514 ASP A CA 1
ATOM 3962 C C . ASP A 1 514 ? 23.070 -23.460 29.583 1.00 64.00 514 ASP A C 1
ATOM 3964 O O . ASP A 1 514 ? 23.058 -23.127 30.773 1.00 64.00 514 ASP A O 1
ATOM 3968 N N . THR A 1 515 ? 22.524 -22.695 28.639 1.00 74.12 515 THR A N 1
ATOM 3969 C CA . THR A 1 515 ? 21.907 -21.404 28.938 1.00 74.12 515 THR A CA 1
ATOM 3970 C C . THR A 1 515 ? 20.725 -21.542 29.903 1.00 74.12 515 THR A C 1
ATOM 3972 O O . THR A 1 515 ? 20.023 -22.556 29.940 1.00 74.12 515 THR A O 1
ATOM 3975 N N . GLU A 1 516 ? 20.443 -20.474 30.654 1.00 75.00 516 GLU A N 1
ATOM 3976 C CA . GLU A 1 516 ? 19.250 -20.385 31.507 1.00 75.00 516 GLU A CA 1
ATOM 3977 C C . GLU A 1 516 ? 17.963 -20.690 30.721 1.00 75.00 516 GLU A C 1
ATOM 3979 O O . GLU A 1 516 ? 17.109 -21.437 31.194 1.00 75.00 516 GLU A O 1
ATOM 3984 N N . VAL A 1 517 ? 17.877 -20.208 29.475 1.00 71.12 517 VAL A N 1
ATOM 3985 C CA . VAL A 1 517 ? 16.792 -20.534 28.539 1.00 71.12 517 VAL A CA 1
ATOM 3986 C C . VAL A 1 517 ? 16.713 -22.043 28.293 1.00 71.12 517 VAL A C 1
ATOM 3988 O O . VAL A 1 517 ? 15.627 -22.606 28.384 1.00 71.12 517 VAL A O 1
ATOM 3991 N N . GLY A 1 518 ? 17.833 -22.723 28.033 1.00 77.06 518 GLY A N 1
ATOM 3992 C CA . GLY A 1 518 ? 17.865 -24.178 27.858 1.00 77.06 518 GLY A CA 1
ATOM 3993 C C . GLY A 1 518 ? 17.364 -24.941 29.087 1.00 77.06 518 GLY A C 1
ATOM 3994 O O . GLY A 1 518 ? 16.540 -25.849 28.957 1.00 77.06 518 GLY A O 1
ATOM 3995 N N . ARG A 1 519 ? 17.764 -24.514 30.291 1.00 77.38 519 ARG A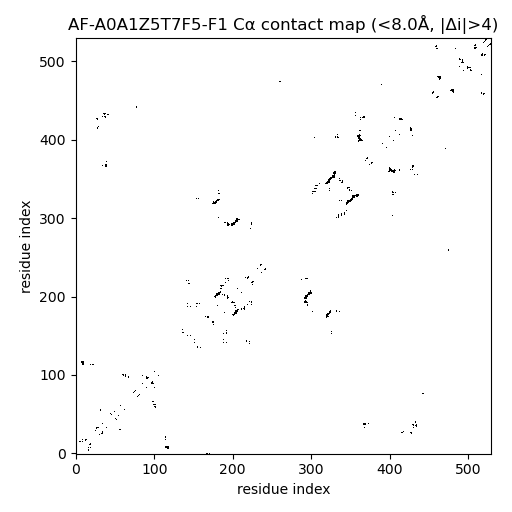 N 1
ATOM 3996 C CA . ARG A 1 519 ? 17.273 -25.069 31.565 1.00 77.38 519 ARG A CA 1
ATOM 3997 C C . ARG A 1 519 ? 15.761 -24.883 31.728 1.00 77.38 519 ARG A C 1
ATOM 3999 O O . ARG A 1 519 ? 15.053 -25.860 31.966 1.00 77.38 519 ARG A O 1
ATOM 4006 N N . LEU A 1 520 ? 15.263 -23.666 31.506 1.00 76.69 520 LEU A N 1
ATOM 4007 C CA . LEU A 1 520 ? 13.838 -23.323 31.567 1.00 76.69 520 LEU A CA 1
ATOM 4008 C C . LEU A 1 520 ? 13.008 -24.070 30.504 1.00 76.69 520 LEU A C 1
ATOM 4010 O O . LEU A 1 520 ? 11.863 -24.433 30.762 1.00 76.69 520 LEU A O 1
ATOM 4014 N N . VAL A 1 521 ? 13.571 -24.354 29.323 1.00 79.06 521 VAL A N 1
ATOM 4015 C CA . VAL A 1 521 ? 12.934 -25.205 28.301 1.00 79.06 521 VAL A CA 1
ATOM 4016 C C . VAL A 1 521 ? 12.860 -26.664 28.763 1.00 79.06 521 VAL A C 1
ATOM 4018 O O . VAL A 1 521 ? 11.804 -27.287 28.620 1.00 79.06 521 VAL A O 1
ATOM 4021 N N . ARG A 1 522 ? 13.937 -27.220 29.339 1.00 82.06 522 ARG A N 1
ATOM 4022 C CA . ARG A 1 522 ? 13.942 -28.598 29.871 1.00 82.06 522 ARG A CA 1
ATOM 4023 C C . ARG A 1 522 ? 12.890 -28.773 30.966 1.00 82.06 522 ARG A C 1
ATOM 4025 O O . ARG A 1 522 ? 12.054 -29.670 30.858 1.00 82.06 522 ARG A O 1
ATOM 4032 N N . GLU A 1 523 ? 12.870 -27.859 31.929 1.00 79.38 523 GLU A N 1
ATOM 4033 C CA . GLU A 1 523 ? 11.905 -27.798 33.028 1.00 79.38 523 GLU A CA 1
ATOM 4034 C C . GLU A 1 523 ? 10.464 -27.595 32.512 1.00 79.38 523 GLU A C 1
ATOM 4036 O O . GLU A 1 523 ? 9.630 -28.500 32.589 1.00 79.38 523 GLU A O 1
ATOM 4041 N N . LYS A 1 524 ? 10.167 -26.424 31.931 1.00 77.06 524 LYS A N 1
ATOM 4042 C CA . LYS A 1 524 ? 8.793 -25.916 31.741 1.00 77.06 524 LYS A CA 1
ATOM 4043 C C . LYS A 1 524 ? 8.138 -26.312 30.414 1.00 77.06 524 LYS A C 1
ATOM 4045 O O . LYS A 1 524 ? 6.928 -26.133 30.257 1.00 77.06 524 LYS A O 1
ATOM 4050 N N . LEU A 1 525 ? 8.907 -26.842 29.455 1.00 76.31 525 LEU A N 1
ATOM 4051 C CA . LEU A 1 525 ? 8.404 -27.298 28.147 1.00 76.31 525 LEU A CA 1
ATOM 4052 C C . LEU A 1 525 ? 8.660 -28.782 27.852 1.00 76.31 525 LEU A C 1
ATOM 4054 O O . LEU A 1 525 ? 7.992 -29.327 26.973 1.00 76.31 525 LEU A O 1
ATOM 4058 N N . MET A 1 526 ? 9.591 -29.442 28.550 1.00 76.75 526 MET A N 1
ATOM 4059 C CA . MET A 1 526 ? 9.911 -30.860 28.319 1.00 76.75 526 MET A CA 1
ATOM 4060 C C . MET A 1 526 ? 9.697 -31.767 29.538 1.00 76.75 526 MET A C 1
ATOM 4062 O O . MET A 1 526 ? 9.814 -32.982 29.385 1.00 76.75 526 MET A O 1
ATOM 4066 N N . GLY A 1 527 ? 9.382 -31.223 30.721 1.00 67.56 527 GLY A N 1
ATOM 4067 C CA . GLY A 1 527 ? 9.191 -32.010 31.947 1.00 67.56 527 GLY A CA 1
ATOM 4068 C C . GLY A 1 527 ? 10.462 -32.716 32.436 1.00 67.56 527 GLY A C 1
ATOM 4069 O O . GLY A 1 527 ? 10.386 -33.665 33.211 1.00 67.56 527 GLY A O 1
ATOM 4070 N N . ARG A 1 528 ? 11.634 -32.278 31.960 1.00 63.78 528 ARG A N 1
ATOM 4071 C CA . ARG A 1 528 ? 12.952 -32.778 32.356 1.00 63.78 528 ARG A CA 1
ATOM 4072 C C . ARG A 1 528 ? 13.496 -31.885 33.465 1.00 63.78 528 ARG A C 1
ATOM 4074 O O . ARG A 1 528 ? 14.198 -30.913 33.190 1.00 63.78 528 ARG A O 1
ATOM 4081 N N . VAL A 1 529 ? 13.147 -32.218 34.704 1.00 48.12 529 VAL A N 1
ATOM 4082 C CA . VAL A 1 529 ? 13.856 -31.709 35.886 1.00 48.12 529 VAL A CA 1
ATOM 4083 C C . VAL A 1 529 ? 15.291 -32.252 35.859 1.00 48.12 529 VAL A C 1
ATOM 4085 O O . VAL A 1 529 ? 15.504 -33.382 35.414 1.00 48.12 529 VAL A O 1
ATOM 4088 N N . SER A 1 530 ? 16.254 -31.423 36.264 1.00 52.28 530 SER A N 1
ATOM 4089 C CA . SER A 1 530 ? 17.671 -31.777 36.441 1.00 52.28 530 SER A CA 1
ATOM 4090 C C . SER A 1 530 ? 17.919 -32.451 37.785 1.00 52.28 530 SER A C 1
ATOM 4092 O O . SER A 1 530 ? 17.524 -31.809 38.786 1.00 52.28 530 SER A O 1
#

Radius of gyration: 28.08 Å; Cα contacts (8 Å, |Δi|>4): 614; chains: 1; bounding box: 86×63×66 Å

InterPro domains:
  IPR025714 Methyltransferase domain [PF13679] (149-361)
  IPR052220 Methyltransferase-like protein 25 [PTHR12496] (16-513)

pLDDT: mean 72.46, std 21.58, range [23.52, 97.81]

Solvent-accessible surface area (backbone atoms only — not comparable to full-atom values): 32513 Å² total; per-residue (Å²): 111,80,61,98,61,88,62,56,60,47,83,94,37,94,42,72,63,56,43,51,52,52,46,51,45,48,61,58,61,37,62,66,59,33,38,64,31,15,29,52,58,85,62,43,59,80,70,41,85,75,48,40,62,70,77,68,47,58,66,66,58,52,62,50,53,75,75,49,54,75,64,56,54,49,34,60,70,74,67,54,76,69,71,59,67,78,80,43,99,53,39,76,52,99,92,44,83,43,79,64,80,51,66,71,56,53,53,50,42,52,56,53,57,57,67,39,68,63,82,85,63,95,62,58,68,74,54,56,59,54,72,47,50,81,82,36,68,70,53,75,48,59,45,57,95,51,49,79,64,51,46,51,54,38,24,52,49,48,50,51,52,50,51,52,52,50,47,33,48,76,61,44,101,56,58,69,61,34,39,35,28,52,67,32,44,60,32,65,55,53,49,49,32,18,31,83,91,64,36,33,39,29,41,34,28,27,74,47,68,74,33,50,55,55,18,54,55,44,34,26,65,46,58,72,38,85,68,82,78,80,82,69,58,77,63,41,67,74,68,66,72,61,92,65,91,65,77,71,80,76,69,80,73,75,74,70,76,88,70,72,81,79,87,88,85,83,87,87,84,83,86,86,89,80,85,87,81,89,81,81,87,72,98,78,74,77,78,86,79,73,64,78,16,42,79,45,81,43,84,47,74,87,85,63,24,78,46,65,90,54,55,80,71,45,100,54,82,88,50,29,26,29,41,33,30,79,65,23,53,25,43,49,51,48,17,52,61,37,18,56,77,68,28,92,42,31,77,46,72,55,74,38,69,65,38,52,82,57,44,35,26,34,51,76,86,53,43,53,52,44,91,88,72,37,69,78,82,61,73,82,61,100,77,77,82,84,82,60,86,81,57,60,71,64,74,62,48,71,41,35,56,29,91,67,16,46,50,77,47,63,74,39,47,63,33,70,53,96,68,84,51,99,89,60,74,68,31,54,54,62,20,64,68,38,54,53,53,71,76,55,60,72,91,73,63,58,94,72,62,72,70,76,47,52,49,51,81,50,67,44,38,65,75,61,55,81,90,58,87,63,90,72,70,102,70,65,90,72,63,63,35,86,81,83,81,73,75,88,75,66,76,78,24,76,76,45,72,69,41,33,48,55,50,44,48,49,54,41,44,70,35,92,80,69,42,71,53,14,52,36,33,24,40,63,75,64,72,46,76,130

Foldseek 3Di:
DADPQNFQAAVVAPHPVSLVVLLLQCLVPVVLNLCVFFADDPCCQVVDVVHPCVVRDDPLQVVQVVQDDPVVVLCLLPPDDLVCLVPDCFDDDDPDTGHRRDPVVSVVSCSVVNSDRDPDDPDDPVVVLVVCVVVLDQDPLLCPPPDPVLSSLLSVVLVVVLVVQVVDVVPDPFRAQEEEEQQCQLVSNVSSCCAPPNVGAYEYEHQDPVSVVNSQVSSCSRVQDPDPPPDDDPVCVVVVVPPDPDPDPPPPPPDDDPFPDDDDDDDDDDDDDDDDDDDDDDPPDDDDDDRNYHYDYDNDDQQAQDCPVVVVVDPDPLGQYEYEYEADAALSVLSQVCNCVRPPSYDYYDYDYDHNVNFAELAAVGRDHDVVSDPVNVPPDPDDDPCDAPDDPVVVNVSYNRCSGPPVDPCQQQADNPDDDPSDDGGRHTDSVSSNVVPDDVVNVPPPPPCVCVCDVLVLWDFADPPLPGRDDPSDDSGNTDDLCLDDFDPQLVPDDVSVVVRSLVSLLPPPVNDSSNQSSCVRVVVNDD

Organism: NCBI:txid1157616

Sequence (530 aa):
MGPDKPLPYNDTFPSTEAYVDSLTNLVGSHDLLRTLCGGVHILDFYTSDPPLFERILPQEWRDFFAQCEVQDVLDLLMSENLDQFETNDRWQRDSRELPLPPKSLLEYIATVRRHLLIREAGGSQCGRNRALKPTQKLVRDVAVGMSTKKVHEVGLFAHYINQVLEDVASNSDHEISHLVDFGSGQNYLGRALASEPYNKRIVAIESKSHNSERAKEFDAMAGLATKQKVMRNKKAFRKGEEDWKTPKPSALPTPPPEVNGTPSGNESAAQAAIAVNDGSLDPSVALSTQAKGSVQYFEHSISDGNLEDVVDKLEHPDPNLMVMSLHSCGNLVHHGLRSLLLNPAVKCVAMVGCCYNLVTERLTGGSYKLPGLDPSLREGSETGQAEVAGGKPQETLDRRCDPHGFPMSERLATYTRPTPSPHHQPGISLNITARMMAVQAPQNWGPIRQRRRIFLDKHVVGPPSSNYAGNVSPAGHSSGGTPIIIGHLKKGFYKDFVAYVRGATGKLADDPADTEVGRLVREKLMGRVS

Nearest PDB structures (foldseek):
  2h00-assembly2_B  TM=7.267E-01  e=9.676E-02  Homo sapiens
  1jsx-assembly1_A  TM=5.636E-01  e=1.412E-01  Escherichia coli
  2hnk-assembly2_B-2  TM=4.961E-01  e=6.998E-02  Leptospira interrogans
  8r4z-assembly1_A  TM=3.377E-01  e=2.949E-02  Pseudomonas syringae
  2h00-assembly1_A  TM=7.074E-01  e=7.952E-01  Homo sapiens